Protein AF-A0A183AB64-F1 (afdb_monomer_lite)

Organism: NCBI:txid27848

Foldseek 3Di:
DDDDDDDDFFAFEDEDEDPQLVPDPCSVVCCVPPVVVVRVVRRVFWHAPDADDWAAADEFQEDVNAWDWDQDPVRDTDIAHAPWGDPFGDQVNHTDDQQRHAFHWYDDPNHIDGPGHGHNHHGPHRYYHYDHDDDDPCNDDPDPDDDDDRDDPPPPDQPFDWDWDWDFFDAPLGTDTDIFIFTDFPQLQVVVCVVVVNVPDDGFTFFDDPPDVQGPQATQCLVVVQDLRHSDHFQHHDPAQNVQSVCVSVTGDDHADDGAADWQKDFAPDFQDRSQQHDCADPPDDSVSSSRIFGPDVSSVRHIDGGHDPCLVPDLQDNDPPPDDPPDNPADHCQQLADDDPQKDKWFFDPVWFKFKDFPPDRDTDDGDGMGMFGWDQDPPQFIWTQRAPDIDGADQQWAKDWDFDDHPGITMTGITTGHHRCNPPVPPPD

Sequence (431 aa):
MTAANYTPSGFRVTPIYTSAFNGLKNSEEFKEKIVVPAIGYWSEALKVKNPPIGPLKIARDCEKGRRALAVRADGSREEICVTGCASVTTCYDIPIPSEYLDKCTAVRYNQPLVLQAGGPGASNTDYLLLVDARMHSQCDQGTLAFATVCQLDSKSNSPHTLTEVERTWKSVKGTYQLKRVVLRTPKLLEVAREHFGCEHLDGVEMENQGGSGTAAAHFEKRVVLNEAMAGSVGFETRVSKLTLAYFYDSGHCLNYANAYGSCNIRRFAQPLPPMNQYFAAVPGQPIFVAPLYGGADELADYCPFMTMDSHWFTDPVIAPDFGLSSSHFGALVNRELQAYGPDSVCFAHDPKEPWRSYQCDKGYQYKNVAASCYRYKCVPEQGLIVMVDRKEYQCPVGGGSIPVNTVGSVAYVSGRLICPECAKLCQVRYL

Structure (mmCIF, N/CA/C/O backbone):
data_AF-A0A183AB64-F1
#
_entry.id   AF-A0A183AB64-F1
#
loop_
_atom_site.group_PDB
_atom_site.id
_atom_site.type_symbol
_atom_site.label_atom_id
_atom_site.label_alt_id
_atom_site.label_comp_id
_atom_site.label_asym_id
_atom_site.label_entity_id
_atom_site.label_seq_id
_atom_site.pdbx_PDB_ins_code
_atom_site.Cartn_x
_atom_site.Cartn_y
_atom_site.Cartn_z
_atom_site.occupancy
_atom_site.B_iso_or_equiv
_atom_site.auth_seq_id
_atom_site.auth_comp_id
_atom_site.auth_asym_id
_atom_site.auth_atom_id
_atom_site.pdbx_PDB_model_num
ATOM 1 N N . MET A 1 1 ? -48.257 -2.964 -0.226 1.00 29.20 1 MET A N 1
ATOM 2 C CA . MET A 1 1 ? -47.672 -4.163 0.409 1.00 29.20 1 MET A CA 1
ATOM 3 C C . MET A 1 1 ? -46.369 -4.470 -0.315 1.00 29.20 1 MET A C 1
ATOM 5 O O . MET A 1 1 ? -46.398 -4.421 -1.533 1.00 29.20 1 MET A O 1
ATOM 9 N N . THR A 1 2 ? -45.274 -4.660 0.439 1.00 28.44 2 THR A N 1
ATOM 10 C CA . THR A 1 2 ? -44.190 -5.664 0.251 1.00 28.44 2 THR A CA 1
ATOM 11 C C . THR A 1 2 ? -43.630 -5.982 -1.152 1.00 28.44 2 THR A C 1
ATOM 13 O O . THR A 1 2 ? -44.388 -6.226 -2.075 1.00 28.44 2 THR A O 1
ATOM 16 N N . ALA A 1 3 ? -42.328 -6.209 -1.348 1.00 29.95 3 ALA A N 1
ATOM 17 C CA . ALA A 1 3 ? -41.145 -5.946 -0.525 1.00 29.95 3 ALA A CA 1
ATOM 18 C C . ALA A 1 3 ? -39.885 -6.059 -1.413 1.00 29.95 3 ALA A C 1
ATOM 20 O O . ALA A 1 3 ? -39.824 -6.917 -2.283 1.00 29.95 3 ALA A O 1
ATOM 21 N N . ALA A 1 4 ? -38.916 -5.180 -1.146 1.00 37.91 4 ALA A N 1
ATOM 22 C CA . ALA A 1 4 ? -37.461 -5.359 -1.215 1.00 37.91 4 ALA A CA 1
ATOM 23 C C . ALA A 1 4 ? -36.822 -6.374 -2.194 1.00 37.91 4 ALA A C 1
ATOM 25 O O . ALA A 1 4 ? -36.994 -7.580 -2.072 1.00 37.91 4 ALA A O 1
ATOM 26 N N . ASN A 1 5 ? -35.869 -5.869 -2.985 1.00 27.20 5 ASN A N 1
ATOM 27 C CA . ASN A 1 5 ? -34.632 -6.584 -3.322 1.00 27.20 5 ASN A CA 1
ATOM 28 C C . ASN A 1 5 ? -33.457 -5.590 -3.279 1.00 27.20 5 ASN A C 1
ATOM 30 O O . ASN A 1 5 ? -33.029 -5.048 -4.294 1.00 27.20 5 ASN A O 1
ATOM 34 N N . TYR A 1 6 ? -32.983 -5.302 -2.064 1.00 32.84 6 TYR A N 1
ATOM 35 C CA . TYR A 1 6 ? -31.754 -4.541 -1.831 1.00 32.84 6 TYR A CA 1
ATOM 36 C C . TYR A 1 6 ? -30.563 -5.496 -1.956 1.00 32.84 6 TYR A C 1
ATOM 38 O O . TYR A 1 6 ? -30.341 -6.337 -1.084 1.00 32.84 6 TYR A O 1
ATOM 46 N N . THR A 1 7 ? -29.827 -5.403 -3.061 1.00 37.25 7 THR A N 1
ATOM 47 C CA . THR A 1 7 ? -28.567 -6.127 -3.269 1.00 37.25 7 THR A CA 1
ATOM 48 C C . THR A 1 7 ? -27.402 -5.428 -2.547 1.00 37.25 7 THR A C 1
ATOM 50 O O . THR A 1 7 ? -27.477 -4.228 -2.285 1.00 37.25 7 THR A O 1
ATOM 53 N N . PRO A 1 8 ? -26.340 -6.159 -2.148 1.00 43.22 8 PRO A N 1
ATOM 54 C CA . PRO A 1 8 ? -25.503 -5.735 -1.024 1.00 43.22 8 PRO A CA 1
ATOM 55 C C . PRO A 1 8 ? -24.613 -4.529 -1.339 1.00 43.22 8 PRO A C 1
ATOM 57 O O . PRO A 1 8 ? -23.833 -4.574 -2.293 1.00 43.22 8 PRO A O 1
ATOM 60 N N . SER A 1 9 ? -24.654 -3.507 -0.478 1.00 58.53 9 SER A N 1
ATOM 61 C CA . SER A 1 9 ? -23.651 -2.438 -0.457 1.00 58.53 9 SER A CA 1
ATOM 62 C C . SER A 1 9 ? -22.243 -3.001 -0.239 1.00 58.53 9 SER A C 1
ATOM 64 O O . SER A 1 9 ? -22.065 -3.948 0.530 1.00 58.53 9 SER A O 1
ATOM 66 N N . GLY A 1 10 ? -21.246 -2.392 -0.885 1.00 67.25 10 GLY A N 1
ATOM 67 C CA . GLY A 1 10 ? -19.830 -2.620 -0.581 1.00 67.25 10 GLY A CA 1
ATOM 68 C C . GLY A 1 10 ? -19.442 -2.155 0.828 1.00 67.25 10 GLY A C 1
ATOM 69 O O . GLY A 1 10 ? -20.295 -1.710 1.596 1.00 67.25 10 GLY A O 1
ATOM 70 N N . PHE A 1 11 ? -18.162 -2.260 1.178 1.00 76.56 11 PHE A N 1
ATOM 71 C CA . PHE A 1 11 ? -17.629 -1.837 2.478 1.00 76.56 11 PHE A CA 1
ATOM 72 C C . PHE A 1 11 ? -17.820 -0.327 2.716 1.00 76.56 11 PHE A C 1
ATOM 74 O O . PHE A 1 11 ? -17.334 0.502 1.950 1.00 76.56 11 PHE A O 1
ATOM 81 N N . ARG A 1 12 ? -18.542 0.060 3.774 1.00 87.06 12 ARG A N 1
ATOM 82 C CA . ARG A 1 12 ? -18.958 1.455 4.001 1.00 87.06 12 ARG A CA 1
ATOM 83 C C . ARG A 1 12 ? -17.982 2.169 4.935 1.00 87.06 12 ARG A C 1
ATOM 85 O O . ARG A 1 12 ? -18.078 2.037 6.157 1.00 87.06 12 ARG A O 1
ATOM 92 N N . VAL A 1 13 ? -17.056 2.938 4.369 1.00 88.44 13 VAL A N 1
ATOM 93 C CA . VAL A 1 13 ? -16.125 3.775 5.141 1.00 88.44 13 VAL A CA 1
ATOM 94 C C . VAL A 1 13 ? -16.690 5.184 5.296 1.00 88.44 13 VAL A C 1
ATOM 96 O O . VAL A 1 13 ? -17.047 5.819 4.306 1.00 88.44 13 VAL A O 1
ATOM 99 N N . THR A 1 14 ? -16.707 5.697 6.526 1.00 92.94 14 THR A N 1
ATOM 100 C CA . THR A 1 14 ? -17.055 7.095 6.812 1.00 92.94 14 THR A CA 1
ATOM 101 C C . THR A 1 14 ? -15.817 7.830 7.332 1.00 92.94 14 THR A C 1
ATOM 103 O O . THR A 1 14 ? -15.282 7.444 8.377 1.00 92.94 14 THR A O 1
ATOM 106 N N . PRO A 1 15 ? -15.325 8.870 6.632 1.00 94.19 15 PRO A N 1
ATOM 107 C CA . PRO A 1 15 ? -14.193 9.655 7.095 1.00 94.19 15 PRO A CA 1
ATOM 108 C C . PRO A 1 15 ? -14.624 10.712 8.121 1.00 94.19 15 PRO A C 1
ATOM 110 O O . PRO A 1 15 ? -15.619 11.411 7.933 1.00 94.19 15 PRO A O 1
ATOM 113 N N . ILE A 1 16 ? -13.831 10.870 9.179 1.00 93.50 16 ILE A N 1
ATOM 114 C CA . ILE A 1 16 ? -13.903 11.979 10.135 1.00 93.50 16 ILE A CA 1
ATOM 115 C C . ILE A 1 16 ? -12.664 12.845 9.904 1.00 93.50 16 ILE A C 1
ATOM 117 O O . ILE A 1 16 ? -11.546 12.385 10.119 1.00 93.50 16 ILE A O 1
ATOM 121 N N . TYR A 1 17 ? -12.848 14.098 9.494 1.00 94.12 17 TYR A N 1
ATOM 122 C CA . TYR A 1 17 ? -11.744 15.037 9.267 1.00 94.12 17 TYR A CA 1
ATOM 123 C C . TYR A 1 17 ? -11.502 15.896 10.510 1.00 94.12 17 TYR A C 1
ATOM 125 O O . TYR A 1 17 ? -12.424 16.565 10.982 1.00 94.12 17 TYR A O 1
ATOM 133 N N . THR A 1 18 ? -10.276 15.915 11.037 1.00 93.12 18 THR A N 1
ATOM 134 C CA . THR A 1 18 ? -9.940 16.747 12.205 1.00 93.12 18 THR A CA 1
ATOM 135 C C . THR A 1 18 ? -9.974 18.243 11.882 1.00 93.12 18 THR A C 1
ATOM 137 O O . THR A 1 18 ? -9.945 18.666 10.723 1.00 93.12 18 THR A O 1
ATOM 140 N N . SER A 1 19 ? -9.991 19.087 12.917 1.00 91.94 19 SER A N 1
ATOM 141 C CA . SER A 1 19 ? -9.814 20.537 12.759 1.00 91.94 19 SER A CA 1
ATOM 142 C C . SER A 1 19 ? -8.464 20.903 12.130 1.00 91.94 19 SER A C 1
ATOM 144 O O . SER A 1 19 ? -8.407 21.833 11.331 1.00 91.94 19 SER A O 1
A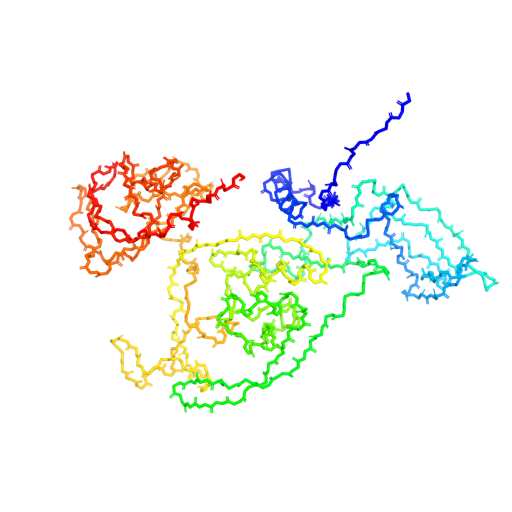TOM 146 N N . ALA A 1 20 ? -7.397 20.156 12.437 1.00 91.00 20 ALA A N 1
ATOM 147 C CA . ALA A 1 20 ? -6.078 20.365 11.843 1.00 91.00 20 ALA A CA 1
ATOM 148 C C . ALA A 1 20 ? -6.054 20.005 10.349 1.00 91.00 20 ALA A C 1
ATOM 150 O O . ALA A 1 20 ? -5.528 20.779 9.553 1.00 91.00 20 ALA A O 1
ATOM 151 N N . PHE A 1 21 ? -6.688 18.895 9.953 1.00 94.12 21 PHE A N 1
ATOM 152 C CA . PHE A 1 21 ? -6.834 18.529 8.544 1.00 94.12 21 PHE A CA 1
ATOM 153 C C . PHE A 1 21 ? -7.682 19.551 7.774 1.00 94.12 21 PHE A C 1
ATOM 155 O O . PHE A 1 21 ? -7.268 20.036 6.723 1.00 94.12 21 PHE A O 1
ATOM 162 N N . ASN A 1 22 ? -8.846 19.937 8.307 1.00 94.69 22 ASN A N 1
ATOM 163 C CA . ASN A 1 22 ? -9.705 20.943 7.670 1.00 94.69 22 ASN A CA 1
ATOM 164 C C . ASN A 1 22 ? -9.028 22.327 7.578 1.00 94.69 22 ASN A C 1
ATOM 166 O O . ASN A 1 22 ? -9.334 23.088 6.664 1.00 94.69 22 ASN A O 1
ATOM 170 N N . GLY A 1 23 ? -8.086 22.633 8.478 1.00 92.94 23 GLY A N 1
ATOM 171 C CA . GLY A 1 23 ? -7.276 23.855 8.460 1.00 92.94 23 GLY A CA 1
ATOM 172 C C . GLY A 1 23 ? -6.198 23.918 7.367 1.00 92.94 23 GLY A C 1
ATOM 173 O O . GLY A 1 23 ? -5.591 24.975 7.188 1.00 92.94 23 GLY A O 1
ATOM 174 N N . LEU A 1 24 ? -5.946 22.833 6.623 1.00 91.12 24 LEU A N 1
ATOM 175 C CA . LEU A 1 24 ? -5.052 22.865 5.462 1.00 91.12 24 LEU A CA 1
ATOM 176 C C . LEU A 1 24 ? -5.658 23.701 4.325 1.00 91.12 24 LEU A C 1
ATOM 178 O O . LEU A 1 24 ? -6.840 23.585 4.011 1.00 91.12 24 LEU A O 1
ATOM 182 N N . LYS A 1 25 ? -4.824 24.494 3.636 1.00 91.75 25 LYS A N 1
ATOM 183 C CA . LYS A 1 25 ? -5.257 25.350 2.510 1.00 91.75 25 LYS A CA 1
ATOM 184 C C . LYS A 1 25 ? -5.876 24.573 1.341 1.00 91.75 25 LYS A C 1
ATOM 186 O O . LYS A 1 25 ? -6.680 25.130 0.605 1.00 91.75 25 LYS A O 1
ATOM 191 N N . ASN A 1 26 ? -5.468 23.320 1.163 1.00 90.25 26 ASN A N 1
ATOM 192 C CA . ASN A 1 26 ? -5.901 22.401 0.112 1.00 90.25 26 ASN A CA 1
ATOM 193 C C . ASN A 1 26 ? -6.710 21.216 0.676 1.00 90.25 26 ASN A C 1
ATOM 195 O O . ASN A 1 26 ? -6.740 20.151 0.063 1.00 90.25 26 ASN A O 1
ATOM 199 N N . SER A 1 27 ? -7.339 21.373 1.849 1.00 91.69 27 SER A N 1
ATOM 200 C CA . SER A 1 27 ? -8.074 20.296 2.527 1.00 91.69 27 SER A CA 1
ATOM 201 C C . SER A 1 27 ? -9.173 19.687 1.649 1.00 91.69 27 SER A C 1
ATOM 203 O O . SER A 1 27 ? -9.218 18.468 1.519 1.00 91.69 27 SER A O 1
ATOM 205 N N . GLU A 1 28 ? -10.002 20.501 0.987 1.00 92.44 28 GLU A N 1
ATOM 206 C CA . GLU A 1 28 ? -11.050 20.009 0.074 1.00 92.44 28 GLU A CA 1
ATOM 207 C C . GLU A 1 28 ? -10.475 19.275 -1.147 1.00 92.44 28 GLU A C 1
ATOM 209 O O . GLU A 1 28 ? -10.915 18.174 -1.464 1.00 92.44 28 GLU A O 1
ATOM 214 N N . GLU A 1 29 ? -9.420 19.805 -1.774 1.00 87.44 29 GLU A N 1
ATOM 215 C CA . GLU A 1 29 ? -8.748 19.126 -2.890 1.00 87.44 29 GLU A CA 1
ATOM 216 C C . GLU A 1 29 ? -8.172 17.766 -2.461 1.00 87.44 29 GLU A C 1
ATOM 218 O O . GLU A 1 29 ? -8.269 16.785 -3.198 1.00 87.44 29 GLU A O 1
ATOM 223 N N . PHE A 1 30 ? -7.614 17.674 -1.250 1.00 88.19 30 PHE A N 1
ATOM 224 C CA . PHE A 1 30 ? -7.104 16.416 -0.704 1.00 88.19 30 PHE A CA 1
ATOM 225 C C . PHE A 1 30 ? -8.240 15.420 -0.402 1.00 88.19 30 PHE A C 1
ATOM 227 O O . PHE A 1 30 ? -8.089 14.220 -0.649 1.00 88.19 30 PHE A O 1
ATOM 234 N N . LYS A 1 31 ? -9.404 15.891 0.073 1.00 90.44 31 LYS A N 1
ATOM 235 C CA . LYS A 1 31 ? -10.603 15.046 0.223 1.00 90.44 31 LYS A CA 1
ATOM 236 C C . LYS A 1 31 ? -11.028 14.472 -1.124 1.00 90.44 31 LYS A C 1
ATOM 238 O O . LYS A 1 31 ? -11.141 13.256 -1.249 1.00 90.44 31 LYS A O 1
ATOM 243 N N . GLU A 1 32 ? -11.214 15.330 -2.124 1.00 84.12 32 GLU A N 1
ATOM 244 C CA . GLU A 1 32 ? -11.733 14.954 -3.444 1.00 84.12 32 GLU A CA 1
ATOM 245 C C . GLU A 1 32 ? -10.766 14.086 -4.256 1.00 84.12 32 GLU A C 1
ATOM 247 O O . GLU A 1 32 ? -11.203 13.143 -4.913 1.00 84.12 32 GLU A O 1
ATOM 252 N N . LYS A 1 33 ? -9.458 14.378 -4.221 1.00 80.62 33 LYS A N 1
ATOM 253 C CA . LYS A 1 33 ? -8.460 13.707 -5.072 1.00 80.62 33 LYS A CA 1
ATOM 254 C C . LYS A 1 33 ? -7.742 12.534 -4.409 1.00 80.62 33 LYS A C 1
ATOM 256 O O . LYS A 1 33 ? -7.206 11.700 -5.133 1.00 80.62 33 LYS A O 1
ATOM 261 N N . ILE A 1 34 ? -7.712 12.457 -3.075 1.00 84.38 34 ILE A N 1
ATOM 262 C CA . ILE A 1 34 ? -6.967 11.417 -2.340 1.00 84.38 34 ILE A CA 1
ATOM 263 C C . ILE A 1 34 ? -7.901 10.561 -1.480 1.00 84.38 34 ILE A C 1
ATOM 265 O O . ILE A 1 34 ? -7.987 9.350 -1.686 1.00 84.38 34 ILE A O 1
ATOM 269 N N . VAL A 1 35 ? -8.632 11.166 -0.537 1.00 87.25 35 VAL A N 1
ATOM 270 C CA . VAL A 1 35 ? -9.393 10.399 0.471 1.00 87.25 35 VAL A CA 1
ATOM 271 C C . VAL A 1 35 ? -10.622 9.722 -0.134 1.00 87.25 35 VAL A C 1
ATOM 273 O O . VAL A 1 35 ? -10.837 8.535 0.099 1.00 87.25 35 VAL A O 1
ATOM 276 N N . VAL A 1 36 ? -11.409 10.439 -0.940 1.00 85.06 36 VAL A N 1
ATOM 277 C CA . VAL A 1 36 ? -12.609 9.891 -1.592 1.00 85.06 36 VAL A CA 1
ATOM 278 C C . VAL A 1 36 ? -12.258 8.771 -2.587 1.00 85.06 36 VAL A C 1
ATOM 280 O O . VAL A 1 36 ? -12.889 7.719 -2.492 1.00 85.06 36 VAL A O 1
ATOM 283 N N . PRO A 1 37 ? -11.241 8.892 -3.468 1.00 80.12 37 PRO A N 1
ATOM 284 C CA . PRO A 1 37 ? -10.821 7.789 -4.335 1.00 80.12 37 PRO A CA 1
ATOM 285 C C . PRO A 1 37 ? -10.273 6.578 -3.571 1.00 80.12 37 PRO A C 1
ATOM 287 O O . PRO A 1 37 ? -10.601 5.447 -3.926 1.00 80.12 37 PRO A O 1
ATOM 290 N N . ALA A 1 38 ? -9.498 6.789 -2.499 1.00 79.38 38 ALA A N 1
ATOM 291 C CA . ALA A 1 38 ? -9.003 5.693 -1.663 1.00 79.38 38 ALA A CA 1
ATOM 292 C C . ALA A 1 38 ? -10.148 4.949 -0.954 1.00 79.38 38 ALA A C 1
ATOM 294 O O . ALA A 1 38 ? -10.176 3.719 -0.951 1.00 79.38 38 ALA A O 1
ATOM 295 N N . ILE A 1 39 ? -11.124 5.683 -0.404 1.00 85.12 39 ILE A N 1
ATOM 296 C CA . ILE A 1 39 ? -12.349 5.098 0.155 1.00 85.12 39 ILE A CA 1
ATOM 297 C C . ILE A 1 39 ? -13.124 4.347 -0.927 1.00 85.12 39 ILE A C 1
ATOM 299 O O . ILE A 1 39 ? -13.464 3.191 -0.710 1.00 85.12 39 ILE A O 1
ATOM 303 N N . GLY A 1 40 ? -13.346 4.956 -2.096 1.00 74.56 40 GLY A N 1
ATOM 304 C CA . GLY A 1 40 ? -14.064 4.336 -3.211 1.00 74.56 40 GLY A CA 1
ATOM 305 C C . GLY A 1 40 ? -13.452 2.998 -3.628 1.00 74.56 40 GLY A C 1
ATOM 306 O O . GLY A 1 40 ? -14.171 2.004 -3.717 1.00 74.56 40 GLY A O 1
ATOM 307 N N . TYR A 1 41 ? -12.123 2.953 -3.774 1.00 72.25 41 TYR A N 1
ATOM 308 C CA . TYR A 1 41 ? -11.386 1.725 -4.074 1.00 72.25 41 TYR A CA 1
ATOM 309 C C . TYR A 1 41 ? -11.651 0.624 -3.038 1.00 72.25 41 TYR A C 1
ATOM 311 O O . TYR A 1 41 ? -12.060 -0.476 -3.403 1.00 72.25 41 TYR A O 1
ATOM 319 N N . TRP A 1 42 ? -11.472 0.905 -1.742 1.00 72.62 42 TRP A N 1
ATOM 320 C CA . TRP A 1 42 ? -11.688 -0.102 -0.694 1.00 72.62 42 TRP A CA 1
ATOM 321 C C . TRP A 1 42 ? -13.166 -0.467 -0.504 1.00 72.62 42 TRP A C 1
ATOM 323 O O . TRP A 1 42 ? -13.473 -1.615 -0.183 1.00 72.62 42 TRP A O 1
ATOM 333 N N . SER A 1 43 ? -14.085 0.470 -0.741 1.00 78.00 43 SER A N 1
ATOM 334 C CA . SER A 1 43 ? -15.532 0.243 -0.716 1.00 78.00 43 SER A CA 1
ATOM 335 C C . SER A 1 43 ? -16.009 -0.693 -1.826 1.00 78.00 43 SER A C 1
ATOM 337 O O . SER A 1 43 ? -16.924 -1.483 -1.599 1.00 78.00 43 SER A O 1
ATOM 339 N N . GLU A 1 44 ? -15.398 -0.622 -3.009 1.00 67.69 44 GLU A N 1
ATOM 340 C CA . GLU A 1 44 ? -15.654 -1.541 -4.122 1.00 67.69 44 GLU A CA 1
ATOM 341 C C . GLU A 1 44 ? -14.929 -2.882 -3.930 1.00 67.69 44 GLU A C 1
ATOM 343 O O . GLU A 1 44 ? -15.521 -3.943 -4.138 1.00 67.69 44 GLU A O 1
ATOM 348 N N . ALA A 1 45 ? -13.667 -2.841 -3.490 1.00 58.59 45 ALA A N 1
ATOM 349 C CA . ALA A 1 45 ? -12.815 -4.017 -3.359 1.00 58.59 45 ALA A CA 1
ATOM 350 C C . ALA A 1 45 ? -13.219 -4.953 -2.212 1.00 58.59 45 ALA A C 1
ATOM 352 O O . ALA A 1 45 ? -12.984 -6.153 -2.342 1.00 58.59 45 ALA A O 1
ATOM 353 N N . LEU A 1 46 ? -13.798 -4.434 -1.116 1.00 63.84 46 LEU A N 1
ATOM 354 C CA . LEU A 1 46 ? -14.089 -5.184 0.114 1.00 63.84 46 LEU A CA 1
ATOM 355 C C . LEU A 1 46 ? -15.589 -5.309 0.422 1.00 63.84 46 LEU A C 1
ATOM 357 O O . LEU A 1 46 ? -16.407 -4.445 0.099 1.00 63.84 46 LEU A O 1
ATOM 361 N N . LYS A 1 47 ? -15.955 -6.384 1.136 1.00 65.75 47 LYS A N 1
ATOM 362 C CA . LYS A 1 47 ? -17.296 -6.588 1.714 1.00 65.75 47 LYS A CA 1
ATOM 363 C C . LYS A 1 47 ? -17.216 -7.132 3.134 1.00 65.75 47 LYS A C 1
ATOM 365 O O . LYS A 1 47 ? -16.450 -8.051 3.418 1.00 65.75 47 LYS A O 1
ATOM 370 N N . VAL A 1 48 ? -18.062 -6.603 4.014 1.00 67.81 48 VAL A N 1
ATOM 371 C CA . VAL A 1 48 ? -18.075 -6.971 5.435 1.00 67.81 48 VAL A CA 1
ATOM 372 C C . VAL A 1 48 ? -18.901 -8.228 5.657 1.00 67.81 48 VAL A C 1
ATOM 374 O O . VAL A 1 48 ? -20.082 -8.278 5.323 1.00 67.81 48 VAL A O 1
ATOM 377 N N . LYS A 1 49 ? -18.283 -9.240 6.271 1.00 62.88 49 LYS A N 1
ATOM 378 C CA . LYS A 1 49 ? -18.930 -10.519 6.595 1.00 62.88 49 LYS A CA 1
ATOM 379 C C . LYS A 1 49 ? -20.060 -10.376 7.621 1.00 62.88 49 LYS A C 1
ATOM 381 O O . LYS A 1 49 ? -21.088 -11.027 7.492 1.00 62.88 49 LYS A O 1
ATOM 386 N N . ASN A 1 50 ? -19.850 -9.531 8.631 1.00 67.62 50 ASN A N 1
ATOM 387 C CA . ASN A 1 50 ? -20.787 -9.256 9.719 1.00 67.62 50 ASN A CA 1
ATOM 388 C C . ASN A 1 50 ? -20.922 -7.729 9.894 1.00 67.62 50 ASN A C 1
ATOM 390 O O . ASN A 1 50 ? -20.214 -7.166 10.729 1.00 67.62 50 ASN A O 1
ATOM 394 N N . PRO A 1 51 ? -21.749 -7.030 9.095 1.00 67.31 51 PRO A N 1
ATOM 395 C CA . PRO A 1 51 ? -21.927 -5.587 9.250 1.00 67.31 51 PRO A CA 1
ATOM 396 C C . PRO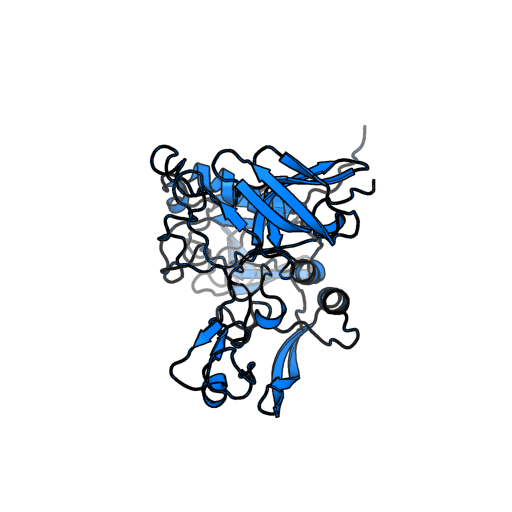 A 1 51 ? -22.514 -5.245 10.635 1.00 67.31 51 PRO A C 1
ATOM 398 O O . PRO A 1 51 ? -23.299 -6.032 11.181 1.00 67.31 51 PRO A O 1
ATOM 401 N N . PRO A 1 52 ? -22.170 -4.082 11.222 1.00 67.75 52 PRO A N 1
ATOM 402 C CA . PRO A 1 52 ? -22.681 -3.671 12.522 1.00 67.75 52 PRO A CA 1
ATOM 403 C C . PRO A 1 52 ? -24.204 -3.482 12.488 1.00 67.75 52 PRO A C 1
ATOM 405 O O . PRO A 1 52 ? -24.784 -2.988 11.518 1.00 67.75 52 PRO A O 1
ATOM 408 N N . ILE A 1 53 ? -24.860 -3.880 13.581 1.00 73.94 53 ILE A N 1
ATOM 409 C CA . ILE A 1 53 ? -26.310 -3.754 13.744 1.00 73.94 53 ILE A CA 1
ATOM 410 C C . ILE A 1 53 ? -26.615 -2.350 14.274 1.00 73.94 53 ILE A C 1
ATOM 412 O O . ILE A 1 53 ? -26.468 -2.081 15.465 1.00 73.94 53 ILE A O 1
ATOM 416 N N . GLY A 1 54 ? -27.061 -1.466 13.381 1.00 85.12 54 GLY A N 1
ATOM 417 C CA . GLY A 1 54 ? -27.325 -0.058 13.689 1.00 85.12 54 GLY A CA 1
ATOM 418 C C . GLY A 1 54 ? -26.105 0.846 13.456 1.00 85.12 54 GLY A C 1
ATOM 419 O O . GLY A 1 54 ? -25.173 0.446 12.759 1.00 85.12 54 GLY A O 1
ATOM 420 N N . PRO A 1 55 ? -26.116 2.088 13.976 1.00 90.62 55 PRO A N 1
ATOM 421 C CA . PRO A 1 55 ? -24.995 3.011 13.831 1.00 90.62 55 PRO A CA 1
ATOM 422 C C . PRO A 1 55 ? -23.727 2.491 14.519 1.00 90.62 55 PRO A C 1
ATOM 424 O O . PRO A 1 55 ? -23.780 2.058 15.672 1.00 90.62 55 PRO A O 1
ATOM 427 N N . LEU A 1 56 ? -22.587 2.584 13.835 1.00 89.50 56 LEU A N 1
ATOM 428 C CA . LEU A 1 56 ? -21.284 2.217 14.383 1.00 89.50 56 LEU A CA 1
ATOM 429 C C . LEU A 1 56 ? -20.876 3.205 15.484 1.00 89.50 56 LEU A C 1
ATOM 431 O O . LEU A 1 56 ? -20.976 4.422 15.305 1.00 89.50 56 LEU A O 1
ATOM 435 N N . LYS A 1 57 ? -20.404 2.680 16.619 1.00 90.06 57 LYS A N 1
ATOM 436 C CA . LYS A 1 57 ? -19.933 3.468 17.764 1.00 90.06 57 LYS A CA 1
ATOM 437 C C . LYS A 1 57 ? -18.585 2.967 18.257 1.00 90.06 57 LYS A C 1
ATOM 439 O O . LYS A 1 57 ? -18.308 1.771 18.216 1.00 90.06 57 LYS A O 1
ATOM 444 N N . ILE A 1 58 ? -17.777 3.898 18.743 1.00 89.12 58 ILE A N 1
ATOM 445 C CA . ILE A 1 58 ? -16.435 3.668 19.273 1.00 89.12 58 ILE A CA 1
ATOM 446 C C . ILE A 1 58 ? -16.516 3.540 20.796 1.00 89.12 58 ILE A C 1
ATOM 448 O O . ILE A 1 58 ? -17.193 4.329 21.459 1.00 89.12 58 ILE A O 1
ATOM 452 N N . ALA A 1 59 ? -15.848 2.539 21.365 1.00 89.44 59 ALA A N 1
ATOM 453 C CA . ALA A 1 59 ? -15.800 2.357 22.810 1.00 89.44 59 ALA A CA 1
ATOM 454 C C . ALA A 1 59 ? -14.988 3.489 23.448 1.00 89.44 59 ALA A C 1
ATOM 456 O O . ALA A 1 59 ? -13.983 3.941 22.904 1.00 89.44 59 ALA A O 1
ATOM 457 N N . ARG A 1 60 ? -15.426 3.958 24.617 1.00 91.31 60 ARG A N 1
ATOM 458 C CA . ARG A 1 60 ? -14.712 5.013 25.340 1.00 91.31 60 ARG A CA 1
ATOM 459 C C . ARG A 1 60 ? -13.469 4.465 26.022 1.00 91.31 60 ARG A C 1
ATOM 461 O O . ARG A 1 60 ? -13.494 3.369 26.582 1.00 91.31 60 ARG A O 1
ATOM 468 N N . ASP A 1 61 ? -12.428 5.285 26.068 1.00 90.88 61 ASP A N 1
ATOM 469 C CA . ASP A 1 61 ? -11.273 5.020 26.917 1.00 90.88 61 ASP A CA 1
ATOM 470 C C . ASP A 1 61 ? -11.683 4.965 28.386 1.00 90.88 61 ASP A C 1
ATOM 472 O O . ASP A 1 61 ? -12.547 5.716 28.840 1.00 90.88 61 ASP A O 1
ATOM 476 N N . CYS A 1 62 ? -11.034 4.091 29.150 1.00 91.25 62 CYS A N 1
ATOM 477 C CA . CYS A 1 62 ? -11.260 3.965 30.585 1.00 91.25 62 CYS A CA 1
ATOM 478 C C . CYS A 1 62 ? -10.252 4.791 31.383 1.00 91.25 62 CYS A C 1
ATOM 480 O O . CYS A 1 62 ? -9.080 4.894 31.019 1.00 91.25 62 CYS A O 1
ATOM 482 N N . GLU A 1 63 ? -10.677 5.313 32.533 1.00 92.88 63 GLU A N 1
ATOM 483 C CA . GLU A 1 63 ? -9.783 5.967 33.488 1.00 92.88 63 GLU A CA 1
ATOM 484 C C . GLU A 1 63 ? -8.601 5.049 33.839 1.00 92.88 63 GLU A C 1
ATOM 486 O O . GLU A 1 63 ? -8.775 3.934 34.348 1.00 92.88 63 GLU A O 1
ATOM 491 N N . LYS A 1 64 ? -7.380 5.530 33.565 1.00 86.94 64 LYS A N 1
ATOM 492 C CA . LYS A 1 64 ? -6.123 4.780 33.750 1.00 86.94 64 LYS A CA 1
ATOM 493 C C . LYS A 1 64 ? -6.088 3.442 32.981 1.00 86.94 64 LYS A C 1
ATOM 495 O O . LYS A 1 64 ? -5.446 2.500 33.434 1.00 86.94 64 LYS A O 1
ATOM 500 N N . GLY A 1 65 ? -6.826 3.331 31.872 1.00 85.06 65 GLY A N 1
ATOM 501 C CA . GLY A 1 65 ? -6.902 2.132 31.027 1.00 85.06 65 GLY A CA 1
ATOM 502 C C . GLY A 1 65 ? -7.588 0.918 31.669 1.00 85.06 65 GLY A C 1
ATOM 503 O O . GLY A 1 65 ? -7.553 -0.171 31.103 1.00 85.06 65 GLY A O 1
ATOM 504 N N . ARG A 1 66 ? -8.205 1.055 32.852 1.00 86.88 66 ARG A N 1
ATOM 505 C CA . ARG A 1 66 ? -8.691 -0.103 33.621 1.00 86.88 66 ARG A CA 1
ATOM 506 C C . ARG A 1 66 ? -10.036 -0.621 33.109 1.00 86.88 66 ARG A C 1
ATOM 508 O O . ARG A 1 66 ? -11.071 -0.002 33.367 1.00 86.88 66 ARG A O 1
ATOM 515 N N . ARG A 1 67 ? -10.012 -1.786 32.458 1.00 88.06 67 ARG A N 1
ATOM 516 C CA . ARG A 1 67 ? -11.189 -2.521 31.963 1.00 88.06 67 ARG A CA 1
ATOM 517 C C . ARG A 1 67 ? -11.561 -3.706 32.863 1.00 88.06 67 ARG A C 1
ATOM 519 O O . ARG A 1 67 ? -10.726 -4.221 33.602 1.00 88.06 67 ARG A O 1
ATOM 526 N N . ALA A 1 68 ? -12.818 -4.126 32.792 1.00 85.69 68 ALA A N 1
ATOM 527 C CA . ALA A 1 68 ? -13.371 -5.331 33.399 1.00 85.69 68 ALA A CA 1
ATOM 528 C C . ALA A 1 68 ? -14.324 -6.012 32.408 1.00 85.69 68 ALA A C 1
ATOM 530 O O . ALA A 1 68 ? -15.021 -5.338 31.652 1.00 85.69 68 ALA A O 1
ATOM 531 N N . LEU A 1 69 ? -14.383 -7.344 32.436 1.00 85.44 69 LEU A N 1
ATOM 532 C CA . LEU A 1 69 ? -15.345 -8.114 31.647 1.00 85.44 69 LEU A CA 1
ATOM 533 C C . LEU A 1 69 ? -16.667 -8.226 32.411 1.00 85.44 69 LEU A C 1
ATOM 535 O O . LEU A 1 69 ? -16.741 -8.896 33.441 1.00 85.44 69 LEU A O 1
ATOM 539 N N . ALA A 1 70 ? -17.711 -7.589 31.892 1.00 80.56 70 ALA A N 1
ATOM 540 C CA . ALA A 1 70 ? -19.082 -7.784 32.335 1.00 80.56 70 ALA A CA 1
ATOM 541 C C . ALA A 1 70 ? -19.745 -8.918 31.545 1.00 80.56 70 ALA A C 1
ATOM 543 O O . ALA A 1 70 ? -19.534 -9.058 30.340 1.00 80.56 70 ALA A O 1
ATOM 544 N N . VAL A 1 71 ? -20.589 -9.698 32.219 1.00 78.75 71 VAL A N 1
ATOM 545 C CA . VAL A 1 71 ? -21.510 -10.636 31.567 1.00 78.75 71 VAL A CA 1
ATOM 546 C C . VAL A 1 71 ? -22.881 -9.969 31.521 1.00 78.75 71 VAL A C 1
ATOM 548 O O . VAL A 1 71 ? -23.421 -9.584 32.559 1.00 78.75 71 VAL A O 1
ATOM 551 N N . ARG A 1 72 ? -23.426 -9.784 30.318 1.00 69.56 72 ARG A N 1
ATOM 552 C CA . ARG A 1 72 ? -24.783 -9.272 30.104 1.00 69.56 72 ARG A CA 1
ATOM 553 C C . ARG A 1 72 ? -25.822 -10.346 30.439 1.00 69.56 72 ARG A C 1
ATOM 555 O O . ARG A 1 72 ? -25.517 -11.535 30.499 1.00 69.56 72 ARG A O 1
ATOM 562 N N . ALA A 1 73 ? -27.076 -9.929 30.613 1.00 69.62 73 ALA A N 1
ATOM 563 C CA . ALA A 1 73 ? -28.192 -10.830 30.924 1.00 69.62 73 ALA A CA 1
ATOM 564 C C . ALA A 1 73 ? -28.470 -11.894 29.835 1.00 69.62 73 ALA A C 1
ATOM 566 O O . ALA A 1 73 ? -29.077 -12.917 30.129 1.00 69.62 73 ALA A O 1
ATOM 567 N N . ASP A 1 74 ? -28.007 -11.672 28.601 1.00 71.38 74 ASP A N 1
ATOM 568 C CA . ASP A 1 74 ? -28.063 -12.621 27.478 1.00 71.38 74 ASP A CA 1
ATOM 569 C C . ASP A 1 74 ? -26.865 -13.600 27.432 1.00 71.38 74 ASP A C 1
ATOM 571 O O . ASP A 1 74 ? -26.739 -14.389 26.498 1.00 71.38 74 ASP A O 1
ATOM 575 N N . GLY A 1 75 ? -25.964 -13.546 28.421 1.00 69.44 75 GLY A N 1
ATOM 576 C CA . GLY A 1 75 ? -24.745 -14.355 28.490 1.00 69.44 75 GLY A CA 1
ATOM 577 C C . GLY A 1 75 ? -23.576 -13.832 27.645 1.00 69.44 75 GLY A C 1
ATOM 578 O O . GLY A 1 75 ? -22.477 -14.388 27.728 1.00 69.44 75 GLY A O 1
ATOM 579 N N . SER A 1 76 ? -23.759 -12.764 26.862 1.00 69.06 76 SER A N 1
ATOM 580 C CA . SER A 1 76 ? -22.664 -12.143 26.112 1.00 69.06 76 SER A CA 1
ATOM 581 C C . SER A 1 76 ? -21.686 -11.408 27.038 1.00 69.06 76 SER A C 1
ATOM 583 O O . SER A 1 76 ? -22.043 -10.960 28.130 1.00 69.06 76 SER A O 1
ATOM 585 N N . ARG A 1 77 ? -20.420 -11.311 26.618 1.00 74.25 77 ARG A N 1
ATOM 586 C CA . ARG A 1 77 ? -19.361 -10.616 27.365 1.00 74.25 77 ARG A CA 1
ATOM 587 C C . ARG A 1 77 ? -19.117 -9.236 26.759 1.00 74.25 77 ARG A C 1
ATOM 589 O O . ARG A 1 77 ? -18.979 -9.119 25.546 1.00 74.25 77 ARG A O 1
ATOM 596 N N . GLU A 1 78 ? -19.041 -8.215 27.603 1.00 77.62 78 GLU A N 1
ATOM 597 C CA . GLU A 1 78 ? -18.789 -6.815 27.239 1.00 77.62 78 GLU A CA 1
ATOM 598 C C . GLU A 1 78 ? -17.612 -6.293 28.073 1.00 77.62 78 GLU A C 1
ATOM 600 O O . GLU A 1 78 ? -17.602 -6.450 29.295 1.00 77.62 78 GLU A O 1
ATOM 605 N N . GLU A 1 79 ? -16.614 -5.672 27.440 1.00 82.62 79 GLU A N 1
ATOM 606 C CA . GLU A 1 79 ? -15.605 -4.910 28.181 1.00 82.62 79 GLU A CA 1
ATOM 607 C C . GLU A 1 79 ? -16.198 -3.572 28.633 1.00 82.62 79 GLU A C 1
ATOM 609 O O . GLU A 1 79 ? -16.703 -2.793 27.826 1.00 82.62 79 GLU A O 1
ATOM 614 N N . ILE A 1 80 ? -16.121 -3.300 29.934 1.00 89.06 80 ILE A N 1
ATOM 615 C CA . ILE A 1 80 ? -16.566 -2.054 30.566 1.00 89.06 80 ILE A CA 1
ATOM 616 C C . ILE A 1 80 ? -15.443 -1.468 31.424 1.00 89.06 80 ILE A C 1
ATOM 618 O O . ILE A 1 80 ? -14.469 -2.150 31.745 1.00 89.06 80 ILE A O 1
ATOM 622 N N . CYS A 1 81 ? -15.563 -0.214 31.849 1.00 91.88 81 CYS A N 1
ATOM 623 C CA . CYS A 1 81 ? -14.538 0.408 32.684 1.00 91.88 81 CYS A CA 1
ATOM 624 C C . CYS A 1 81 ? -14.642 -0.001 34.164 1.00 91.88 81 CYS A C 1
ATOM 626 O O . CYS A 1 81 ? -15.727 -0.181 34.714 1.00 91.88 81 CYS A O 1
ATOM 628 N N . VAL A 1 82 ? -13.512 -0.092 34.868 1.00 91.44 82 VAL A N 1
ATOM 629 C CA . VAL A 1 82 ? -13.511 -0.389 36.316 1.00 91.44 82 VAL A CA 1
ATOM 630 C C . VAL A 1 82 ? -14.026 0.800 37.131 1.00 91.44 82 VAL A C 1
ATOM 632 O O . VAL A 1 82 ? -14.743 0.616 38.108 1.00 91.44 82 VAL A O 1
ATOM 635 N N . THR A 1 83 ? -13.640 2.026 36.765 1.00 90.81 83 THR A N 1
ATOM 636 C CA . THR A 1 83 ? -13.883 3.233 37.586 1.00 90.81 83 THR A CA 1
ATOM 637 C C . THR A 1 83 ? -14.718 4.270 36.859 1.00 90.81 83 THR A C 1
ATOM 639 O O . THR A 1 83 ? -15.693 4.763 37.415 1.00 90.81 83 THR A O 1
ATOM 642 N N . GLY A 1 84 ? -14.426 4.521 35.595 1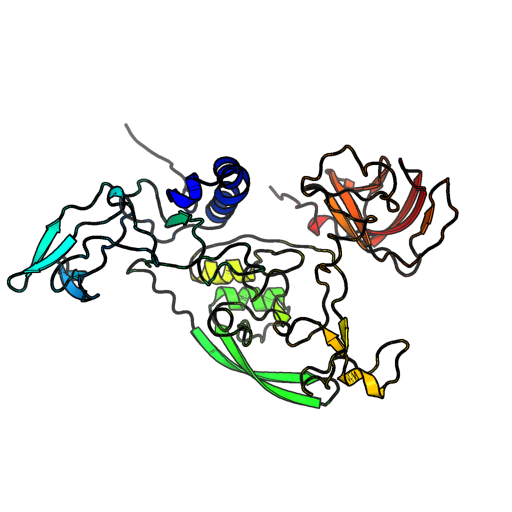.00 93.12 84 GLY A N 1
ATOM 643 C CA . GLY A 1 84 ? -15.130 5.485 34.769 1.00 93.12 84 GLY A CA 1
ATOM 644 C C . GLY A 1 84 ? -14.481 5.525 33.397 1.00 93.12 84 GLY A C 1
ATOM 645 O O . GLY A 1 84 ? -13.454 4.873 33.177 1.00 93.12 84 GLY A O 1
ATOM 646 N N . CYS A 1 85 ? -15.081 6.277 32.487 1.00 94.75 85 CYS A N 1
ATOM 647 C CA . CYS A 1 85 ? -14.468 6.567 31.201 1.00 94.75 85 CYS A CA 1
ATOM 648 C C . CYS A 1 85 ? -13.628 7.838 31.310 1.00 94.75 85 CYS A C 1
ATOM 650 O O . CYS A 1 85 ? -13.967 8.741 32.074 1.00 94.75 85 CYS A O 1
ATOM 652 N N . ALA A 1 86 ? -12.550 7.916 30.539 1.00 93.69 86 ALA A N 1
ATOM 653 C CA . ALA A 1 86 ? -11.770 9.132 30.401 1.00 93.69 86 ALA A CA 1
ATOM 654 C C . ALA A 1 86 ? -12.648 10.277 29.861 1.00 93.69 86 ALA A C 1
ATOM 656 O O . ALA A 1 86 ? -13.579 10.060 29.079 1.00 93.69 86 ALA A O 1
ATOM 657 N N . SER A 1 87 ? -12.337 11.508 30.272 1.00 90.81 87 SER A N 1
ATOM 658 C CA . SER A 1 87 ? -13.042 12.721 29.831 1.00 90.81 87 SER A CA 1
ATOM 659 C C . SER A 1 87 ? -12.913 12.973 28.325 1.00 90.81 87 SER A C 1
ATOM 661 O O . SER A 1 87 ? -13.807 13.564 27.722 1.00 90.81 87 SER A O 1
ATOM 663 N N . VAL A 1 88 ? -11.826 12.492 27.722 1.00 92.94 88 VAL A N 1
ATOM 664 C CA . VAL A 1 88 ? -11.577 12.459 26.280 1.00 92.94 88 VAL A CA 1
ATOM 665 C C . VAL A 1 88 ? -11.185 11.030 25.916 1.00 92.94 88 VAL A C 1
ATOM 667 O O . VAL A 1 88 ? -10.393 10.414 26.623 1.00 92.94 88 VAL A O 1
ATOM 670 N N . THR A 1 89 ? -11.755 10.503 24.833 1.00 92.44 89 THR A N 1
ATOM 671 C CA . THR A 1 89 ? -11.315 9.252 24.196 1.00 92.44 89 THR A CA 1
ATOM 672 C C . THR A 1 89 ? -10.467 9.616 22.984 1.00 92.44 89 THR A C 1
ATOM 674 O O . THR A 1 89 ? -10.884 10.483 22.206 1.00 92.44 89 THR A O 1
ATOM 677 N N . THR A 1 90 ? -9.293 9.006 22.828 1.00 90.56 90 THR A N 1
ATOM 678 C CA . THR A 1 90 ? -8.349 9.350 21.756 1.00 90.56 90 THR A CA 1
ATOM 679 C C . THR A 1 90 ? -8.013 8.163 20.863 1.00 90.56 90 THR A C 1
ATOM 681 O O . THR A 1 90 ? -7.782 7.045 21.310 1.00 90.56 90 THR A O 1
ATOM 684 N N . CYS A 1 91 ? -7.938 8.426 19.563 1.00 86.12 91 CYS A N 1
ATOM 685 C CA . CYS A 1 91 ? -7.309 7.538 18.599 1.00 86.12 91 CYS A CA 1
ATOM 686 C C . CYS A 1 91 ? -5.871 8.023 18.422 1.00 86.12 91 CYS A C 1
ATOM 688 O O . CYS A 1 91 ? -5.659 9.130 17.931 1.00 86.12 91 CYS A O 1
ATOM 690 N N . TYR A 1 92 ? -4.896 7.243 18.902 1.00 84.06 92 TYR A N 1
ATOM 691 C CA . TYR A 1 92 ? -3.544 7.741 19.179 1.00 84.06 92 TYR A CA 1
ATOM 692 C C . TYR A 1 92 ? -3.628 8.946 20.142 1.00 84.06 92 TYR A C 1
ATOM 694 O O . TYR A 1 92 ? -4.073 8.772 21.277 1.00 84.06 92 TYR A O 1
ATOM 702 N N . ASP A 1 93 ? -3.304 10.161 19.700 1.00 84.56 93 ASP A N 1
ATOM 703 C CA . ASP A 1 93 ? -3.489 11.420 20.440 1.00 84.56 93 ASP A CA 1
ATOM 704 C C . ASP A 1 93 ? -4.537 12.363 19.795 1.00 84.56 93 ASP A C 1
ATOM 706 O O . ASP A 1 93 ? -4.596 13.555 20.113 1.00 84.56 93 ASP A O 1
ATOM 710 N N . ILE A 1 94 ? -5.360 11.845 18.873 1.00 88.25 94 ILE A N 1
ATOM 711 C CA . ILE A 1 94 ? -6.453 12.568 18.211 1.00 88.25 94 ILE A CA 1
ATOM 712 C C . ILE A 1 94 ? -7.745 12.385 19.030 1.00 88.25 94 ILE A C 1
ATOM 714 O O . ILE A 1 94 ? -8.206 11.249 19.169 1.00 88.25 94 ILE A O 1
ATOM 718 N N . PRO A 1 95 ? -8.388 13.450 19.545 1.00 91.38 95 PRO A N 1
ATOM 719 C CA . PRO A 1 95 ? -9.695 13.342 20.195 1.00 91.38 95 PRO A CA 1
ATOM 720 C C . PRO A 1 95 ? -10.777 12.838 19.233 1.00 91.38 95 PRO A C 1
ATOM 722 O O . PRO A 1 95 ? -10.982 13.414 18.164 1.00 91.38 95 PRO A O 1
ATOM 725 N N . ILE A 1 96 ? -11.509 11.796 19.630 1.00 92.06 96 ILE A N 1
ATOM 726 C CA . ILE A 1 96 ? -12.644 11.274 18.859 1.00 92.06 96 ILE A CA 1
ATOM 727 C C . ILE A 1 96 ? -13.903 12.089 19.213 1.00 92.06 96 ILE A C 1
ATOM 729 O O . ILE A 1 96 ? -14.219 12.208 20.403 1.00 92.06 96 ILE A O 1
ATOM 733 N N . PRO A 1 97 ? -14.650 12.642 18.232 1.00 93.69 97 PRO A N 1
ATOM 734 C CA . PRO A 1 97 ? -15.862 13.409 18.512 1.00 93.69 97 PRO A CA 1
ATOM 735 C C . PRO A 1 97 ? -16.912 12.587 19.270 1.00 93.69 97 PRO A C 1
ATOM 737 O O . PRO A 1 97 ? -17.164 11.419 18.965 1.00 93.69 97 PRO A O 1
ATOM 740 N N . SER A 1 98 ? -17.549 13.211 20.263 1.00 93.38 98 SER A N 1
ATOM 741 C CA . SER A 1 98 ? -18.454 12.534 21.203 1.00 93.38 98 SER A CA 1
ATOM 742 C C . SER A 1 98 ? -19.712 11.952 20.553 1.00 93.38 98 SER A C 1
ATOM 744 O O . SER A 1 98 ? -20.319 11.042 21.117 1.00 93.38 98 SER A O 1
ATOM 746 N N . GLU A 1 99 ? -20.073 12.419 19.357 1.00 94.94 99 GLU A N 1
ATOM 747 C CA . GLU A 1 99 ? -21.164 11.882 18.542 1.00 94.94 99 GLU A CA 1
ATOM 748 C C . GLU A 1 99 ? -20.939 10.430 18.080 1.00 94.94 99 GLU A C 1
ATOM 750 O O . GLU A 1 99 ? -21.912 9.690 17.919 1.00 94.94 99 GLU A O 1
ATOM 755 N N . TYR A 1 100 ? -19.679 10.001 17.939 1.00 94.12 100 TYR A N 1
ATOM 756 C CA . TYR A 1 100 ? -19.301 8.634 17.558 1.00 94.12 100 TYR A CA 1
ATOM 757 C C . TYR A 1 100 ? -19.027 7.721 18.759 1.00 94.12 100 TYR A C 1
ATOM 759 O O . TYR A 1 100 ? -18.904 6.509 18.586 1.00 94.12 100 TYR A O 1
ATOM 767 N N . LEU A 1 101 ? -18.926 8.271 19.973 1.00 93.94 101 LEU A N 1
ATOM 768 C CA . LEU A 1 101 ? -18.615 7.499 21.176 1.00 93.94 101 LEU A CA 1
ATOM 769 C C . LEU A 1 101 ? -19.846 6.753 21.700 1.00 93.94 101 LEU A C 1
ATOM 771 O O . LEU A 1 101 ? -20.934 7.321 21.821 1.00 93.94 101 LEU A O 1
ATOM 775 N N . ASP A 1 102 ? -19.666 5.493 22.086 1.00 92.12 102 ASP A N 1
ATOM 776 C CA . ASP A 1 102 ? -20.701 4.714 22.759 1.00 92.12 102 ASP A CA 1
ATOM 777 C C . ASP A 1 102 ? -20.939 5.207 24.203 1.00 92.12 102 ASP A C 1
ATOM 779 O O . ASP A 1 102 ? -20.276 6.117 24.720 1.00 92.12 102 ASP A O 1
ATOM 783 N N . LYS A 1 103 ? -21.940 4.628 24.864 1.00 93.06 103 LYS A N 1
ATOM 784 C CA . LYS A 1 103 ? -22.253 4.832 26.281 1.00 93.06 103 LYS A CA 1
ATOM 785 C C . LYS A 1 103 ? -21.013 4.604 27.160 1.00 93.06 103 LYS A C 1
ATOM 787 O O . LYS A 1 103 ? -20.273 3.637 26.987 1.00 93.06 103 LYS A O 1
ATOM 792 N N . CYS A 1 104 ? -20.816 5.449 28.169 1.00 94.25 104 CYS A N 1
ATOM 793 C CA . CYS A 1 104 ? -19.865 5.123 29.224 1.00 94.25 104 CYS A CA 1
ATOM 794 C C . CYS A 1 104 ? -20.501 4.106 30.171 1.00 94.25 104 CYS A C 1
ATOM 796 O O . CYS A 1 104 ? -21.475 4.440 30.843 1.00 94.25 104 CYS A O 1
ATOM 798 N N . THR A 1 105 ? -19.948 2.896 30.255 1.00 92.81 105 THR A N 1
ATOM 799 C CA . THR A 1 105 ? -20.374 1.877 31.228 1.00 92.81 105 THR A CA 1
ATOM 800 C C . THR A 1 105 ? -19.217 1.561 32.164 1.00 92.81 105 THR A C 1
ATOM 802 O O . THR A 1 105 ? -18.100 1.322 31.705 1.00 92.81 105 THR A O 1
ATOM 805 N N . ALA A 1 106 ? -19.471 1.550 33.472 1.00 92.25 106 ALA A N 1
ATOM 806 C CA . ALA A 1 106 ? -18.466 1.194 34.465 1.00 92.25 106 ALA A CA 1
ATOM 807 C C . ALA A 1 106 ? -19.039 0.366 35.618 1.00 92.25 106 ALA A C 1
ATOM 809 O O . ALA A 1 106 ? -20.243 0.386 35.875 1.00 92.25 106 ALA A O 1
ATOM 810 N N . VAL A 1 107 ? -18.171 -0.336 36.347 1.00 89.75 107 VAL A N 1
ATOM 811 C CA . VAL A 1 107 ? -18.578 -1.094 37.537 1.00 89.75 107 VAL A CA 1
ATOM 812 C C . VAL A 1 107 ? -18.992 -0.135 38.662 1.00 89.75 107 VAL A C 1
ATOM 814 O O . VAL A 1 107 ? -18.239 0.755 39.071 1.00 89.75 107 VAL A O 1
ATOM 817 N N . ARG A 1 108 ? -20.201 -0.322 39.196 1.00 89.31 108 ARG A N 1
ATOM 818 C CA . ARG A 1 108 ? -20.725 0.331 40.405 1.00 89.31 108 ARG A CA 1
ATOM 819 C C . ARG A 1 108 ? -21.465 -0.703 41.237 1.00 89.31 108 ARG A C 1
ATOM 821 O O . ARG A 1 108 ? -22.258 -1.460 40.697 1.00 89.31 108 ARG A O 1
ATOM 828 N N . TYR A 1 109 ? -21.177 -0.763 42.538 1.00 87.00 109 TYR A N 1
ATOM 829 C CA . TYR A 1 109 ? -21.790 -1.735 43.459 1.00 87.00 109 TYR A CA 1
ATOM 830 C C . TYR A 1 109 ? -21.742 -3.189 42.936 1.00 87.00 109 TYR A C 1
ATOM 832 O O . TYR A 1 109 ? -22.695 -3.949 43.067 1.00 87.00 109 TYR A O 1
ATOM 840 N N . ASN A 1 110 ? -20.612 -3.560 42.320 1.00 83.06 110 ASN A N 1
ATOM 841 C CA . ASN A 1 110 ? -20.374 -4.858 41.677 1.00 83.06 110 ASN A CA 1
ATOM 842 C C . ASN A 1 110 ? -21.289 -5.193 40.472 1.00 83.06 110 ASN A C 1
ATOM 844 O O . ASN A 1 110 ? -21.420 -6.359 40.107 1.00 83.06 110 ASN A O 1
ATOM 848 N N . GLN A 1 111 ? -21.900 -4.188 39.833 1.00 85.62 111 GLN A N 1
ATOM 849 C CA . GLN A 1 111 ? -22.728 -4.334 38.628 1.00 85.62 111 GLN A CA 1
ATOM 850 C C . GLN A 1 111 ? -22.331 -3.326 37.527 1.00 85.62 111 GLN A C 1
ATOM 852 O O . GLN A 1 111 ? -21.771 -2.271 37.836 1.00 85.62 111 GLN A O 1
ATOM 857 N N . PRO A 1 112 ? -22.606 -3.608 36.238 1.00 88.19 112 PRO A N 1
ATOM 858 C CA . PRO A 1 112 ? -22.453 -2.632 35.158 1.00 88.19 112 PRO A CA 1
ATOM 859 C C . PRO A 1 112 ? -23.469 -1.488 35.290 1.00 88.19 112 PRO A C 1
ATOM 861 O O . PRO A 1 112 ? -24.675 -1.726 35.246 1.00 88.19 112 PRO A O 1
ATOM 864 N N . LEU A 1 113 ? -22.998 -0.244 35.390 1.00 91.19 113 LEU A N 1
ATOM 865 C CA . LEU A 1 113 ? -23.839 0.954 35.366 1.00 91.19 113 LEU A CA 1
ATOM 866 C C . LEU A 1 113 ? -23.436 1.873 34.211 1.00 91.19 113 LEU A C 1
ATOM 868 O O . LEU A 1 113 ? -22.256 2.180 34.027 1.00 91.19 113 LEU A O 1
ATOM 872 N N . VAL A 1 114 ? -24.427 2.351 33.456 1.00 93.31 114 VAL A N 1
ATOM 873 C CA . VAL A 1 114 ? -24.225 3.387 32.437 1.00 93.31 114 VAL A CA 1
ATOM 874 C C . VAL A 1 114 ? -24.088 4.743 33.131 1.00 93.31 114 VAL A C 1
ATOM 876 O O . VAL A 1 114 ? -25.036 5.229 33.739 1.00 93.31 114 VAL A O 1
ATOM 879 N N . LEU A 1 115 ? -22.901 5.345 33.048 1.00 93.44 115 LEU A N 1
ATOM 880 C CA . LEU A 1 115 ? -22.580 6.651 33.632 1.00 93.44 115 LEU A CA 1
ATOM 881 C C . LEU A 1 115 ? -22.885 7.818 32.681 1.00 93.44 115 LEU A C 1
ATOM 883 O O . LEU A 1 115 ? -23.157 8.926 33.131 1.00 93.44 115 LEU A O 1
ATOM 887 N N . GLN A 1 116 ? -22.816 7.581 31.368 1.00 93.94 116 GLN A N 1
ATOM 888 C CA . GLN A 1 116 ? -23.060 8.589 30.333 1.00 93.94 116 GLN A CA 1
ATOM 889 C C . GLN A 1 116 ? -23.687 7.922 29.107 1.00 93.94 116 GLN A C 1
ATOM 891 O O . GLN A 1 116 ? -23.245 6.849 28.695 1.00 93.94 116 GLN A O 1
ATOM 896 N N . ALA A 1 117 ? -24.682 8.566 28.496 1.00 94.56 117 ALA A N 1
ATOM 897 C CA . ALA A 1 117 ? -25.227 8.130 27.213 1.00 94.56 117 ALA A CA 1
ATOM 898 C C . ALA A 1 117 ? -24.177 8.227 26.086 1.00 94.56 117 ALA A C 1
ATOM 900 O O . ALA A 1 117 ? -23.284 9.077 26.115 1.00 94.56 117 ALA A O 1
ATOM 901 N N . GLY A 1 118 ? -24.287 7.343 25.093 1.00 93.44 118 GLY A N 1
ATOM 902 C CA . GLY A 1 118 ? -23.500 7.432 23.862 1.00 93.44 118 GLY A CA 1
ATOM 903 C C . GLY A 1 118 ? -24.080 8.463 22.895 1.00 93.44 118 GLY A C 1
ATOM 904 O O . GLY A 1 118 ? -25.261 8.802 22.983 1.00 93.44 118 GLY A O 1
ATOM 905 N N . GLY A 1 119 ? -23.264 8.921 21.948 1.00 94.94 119 GLY A N 1
ATOM 906 C CA . GLY A 1 119 ? -23.719 9.717 20.810 1.00 94.94 119 GLY A CA 1
ATOM 907 C C . GLY A 1 119 ? -24.598 8.911 19.838 1.00 94.94 119 GLY A C 1
ATOM 908 O O . GLY A 1 119 ? -24.832 7.713 20.056 1.00 94.94 119 GLY A O 1
ATOM 909 N N . PRO A 1 120 ? -25.110 9.532 18.759 1.00 95.12 120 PRO A N 1
ATOM 910 C CA . PRO A 1 120 ? -25.892 8.837 17.733 1.00 95.12 120 PRO A CA 1
ATOM 911 C C . PRO A 1 120 ? -25.131 7.677 17.071 1.00 95.12 120 PRO A C 1
ATOM 913 O O . PRO A 1 120 ? -25.745 6.648 16.785 1.00 95.12 120 PRO A O 1
ATOM 916 N N . GLY A 1 121 ? -23.809 7.789 16.906 1.00 92.25 121 GLY A N 1
ATOM 917 C CA . GLY A 1 121 ? -22.997 6.871 16.109 1.00 92.25 121 GLY A CA 1
ATOM 918 C C . GLY A 1 121 ? -23.082 7.151 14.607 1.00 92.25 121 GLY A C 1
ATOM 919 O O . GLY A 1 121 ? -23.950 7.886 14.136 1.00 92.25 121 GLY A O 1
ATOM 920 N N . ALA A 1 122 ? -22.186 6.534 13.841 1.00 92.12 122 ALA A N 1
ATOM 921 C CA . ALA A 1 122 ? -22.144 6.668 12.390 1.00 92.12 122 ALA A CA 1
ATOM 922 C C . ALA A 1 122 ? -23.152 5.718 11.726 1.00 92.12 122 ALA A C 1
ATOM 924 O O . ALA A 1 122 ? -22.988 4.495 11.736 1.00 92.12 122 ALA A O 1
ATOM 925 N N . SER A 1 123 ? -24.225 6.269 11.162 1.00 90.94 123 SER A N 1
ATOM 926 C CA . SER A 1 123 ? -25.226 5.498 10.423 1.00 90.94 123 SER A CA 1
ATOM 927 C C . SER A 1 123 ? -24.651 4.961 9.108 1.00 90.94 123 SER A C 1
ATOM 929 O O . SER A 1 123 ? -23.766 5.566 8.510 1.00 90.94 123 SER A O 1
ATOM 931 N N . ASN A 1 124 ? -25.144 3.801 8.657 1.00 87.50 124 ASN A N 1
ATOM 932 C CA . ASN A 1 124 ? -24.729 3.173 7.394 1.00 87.50 124 ASN A CA 1
ATOM 933 C C . ASN A 1 124 ? -23.193 3.054 7.226 1.00 87.50 124 ASN A C 1
ATOM 935 O O . ASN A 1 124 ? -22.670 3.264 6.138 1.00 87.50 124 ASN A O 1
ATOM 939 N N . THR A 1 125 ? -22.476 2.753 8.311 1.00 89.81 125 THR A N 1
ATOM 940 C CA . THR A 1 125 ? -21.007 2.743 8.363 1.00 89.81 125 THR A CA 1
ATOM 941 C C . THR A 1 125 ? -20.512 1.407 8.901 1.00 89.81 125 THR A C 1
ATOM 943 O O . THR A 1 125 ? -21.040 0.911 9.893 1.00 89.81 125 THR A O 1
ATOM 946 N N . ASP A 1 126 ? -19.486 0.851 8.264 1.00 84.50 126 ASP A N 1
ATOM 947 C CA . ASP A 1 126 ? -18.762 -0.344 8.701 1.00 84.50 126 ASP A CA 1
ATOM 948 C C . ASP A 1 126 ? -17.399 -0.011 9.324 1.00 84.50 126 ASP A C 1
ATOM 950 O O . ASP A 1 126 ? -16.930 -0.733 10.200 1.00 84.50 126 ASP A O 1
ATOM 954 N N . TYR A 1 127 ? -16.768 1.083 8.885 1.00 86.25 127 TYR A N 1
ATOM 955 C CA . TYR A 1 127 ? -15.455 1.524 9.357 1.00 86.25 127 TYR A CA 1
ATOM 956 C C . TYR A 1 127 ? -15.394 3.049 9.460 1.00 86.25 127 TYR A C 1
ATOM 958 O O . TYR A 1 127 ? -15.825 3.757 8.548 1.00 86.25 127 TYR A O 1
ATOM 966 N N . LEU A 1 128 ? -14.834 3.558 10.559 1.00 89.69 128 LEU A N 1
ATOM 967 C CA . LEU A 1 128 ? -14.563 4.984 10.738 1.00 89.69 128 LEU A CA 1
ATOM 968 C C . LEU A 1 128 ? -13.086 5.268 10.474 1.00 89.69 128 LEU A C 1
ATOM 970 O O . LEU A 1 128 ? -12.214 4.728 11.151 1.00 89.69 128 LEU A O 1
ATOM 974 N N . LEU A 1 129 ? -12.819 6.131 9.495 1.00 91.88 129 LEU A N 1
ATOM 975 C CA . LEU A 1 129 ? -11.473 6.566 9.138 1.00 91.88 129 LEU A CA 1
ATOM 976 C C . LEU A 1 129 ? -11.231 7.971 9.694 1.00 91.88 129 LEU A C 1
ATOM 978 O O . LEU A 1 129 ? -11.782 8.942 9.186 1.00 91.88 129 LEU A O 1
ATOM 982 N N . LEU A 1 130 ? -10.407 8.092 10.731 1.00 90.88 130 LEU A N 1
ATOM 983 C CA . LEU A 1 130 ? -10.019 9.392 11.275 1.00 90.88 130 LEU A CA 1
ATOM 984 C C . LEU A 1 130 ? -8.845 9.955 10.461 1.00 90.88 130 LEU A C 1
ATOM 986 O O . LEU A 1 130 ? -7.776 9.352 10.422 1.00 90.88 130 LEU A O 1
ATOM 990 N N . VAL A 1 131 ? -9.062 11.087 9.792 1.00 92.56 131 VAL A N 1
ATOM 991 C CA . VAL A 1 131 ? -8.097 11.734 8.895 1.00 92.56 131 VAL A CA 1
ATOM 992 C C . VAL A 1 131 ? -7.585 13.013 9.552 1.00 92.56 131 VAL A C 1
ATOM 994 O O . VAL A 1 131 ? -8.348 13.957 9.775 1.00 92.56 131 VAL A O 1
ATOM 997 N N . ASP A 1 132 ? -6.290 13.034 9.859 1.00 90.00 132 ASP A N 1
ATOM 998 C CA . ASP A 1 132 ? -5.602 14.128 10.546 1.00 90.00 132 ASP A CA 1
ATOM 999 C C . ASP A 1 132 ? -4.401 14.645 9.733 1.00 90.00 132 ASP A C 1
ATOM 1001 O O . ASP A 1 132 ? -3.935 13.986 8.806 1.00 90.00 132 ASP A O 1
ATOM 1005 N N . ALA A 1 133 ? -3.909 15.835 10.081 1.00 88.69 133 ALA A N 1
ATOM 1006 C CA . ALA A 1 133 ? -2.749 16.479 9.455 1.00 88.69 133 ALA A CA 1
ATOM 1007 C C . ALA A 1 133 ? -1.800 17.142 10.473 1.00 88.69 133 ALA A C 1
ATOM 1009 O O . ALA A 1 133 ? -1.035 18.045 10.126 1.00 88.69 133 ALA A O 1
ATOM 1010 N N . ARG A 1 134 ? -1.864 16.747 11.752 1.00 84.12 134 ARG A N 1
ATOM 1011 C CA . ARG A 1 134 ? -0.904 17.210 12.763 1.00 84.12 134 ARG A CA 1
ATOM 1012 C C . ARG A 1 134 ? 0.468 16.579 12.514 1.00 84.12 134 ARG A C 1
ATOM 1014 O O . ARG A 1 134 ? 0.580 15.444 12.063 1.00 84.12 134 ARG A O 1
ATOM 1021 N N . MET A 1 135 ? 1.518 17.340 12.813 1.00 79.88 135 MET A N 1
ATOM 1022 C CA . MET A 1 135 ? 2.894 16.863 12.716 1.00 79.88 135 MET A CA 1
ATOM 1023 C C . MET A 1 135 ? 3.192 15.920 13.888 1.00 79.88 135 MET A C 1
ATOM 1025 O O . MET A 1 135 ? 3.146 16.345 15.043 1.00 79.88 135 MET A O 1
ATOM 1029 N N . HIS A 1 136 ? 3.532 14.668 13.592 1.00 75.56 136 HIS A N 1
ATOM 1030 C CA . HIS A 1 136 ? 3.971 13.675 14.577 1.00 75.56 136 HIS A CA 1
ATOM 1031 C C . HIS A 1 136 ? 5.403 13.213 14.283 1.00 75.56 136 HIS A C 1
ATOM 1033 O O . HIS A 1 136 ? 5.942 13.476 13.213 1.00 75.56 136 HIS A O 1
ATOM 1039 N N . SER A 1 137 ? 6.018 12.472 15.209 1.00 71.31 137 SER A N 1
ATOM 1040 C CA . SER A 1 137 ? 7.326 11.824 14.995 1.00 71.31 137 SER A CA 1
ATOM 1041 C C . SER A 1 137 ? 7.347 10.851 13.812 1.00 71.31 137 SER A C 1
ATOM 1043 O O . SER A 1 137 ? 8.409 10.575 13.2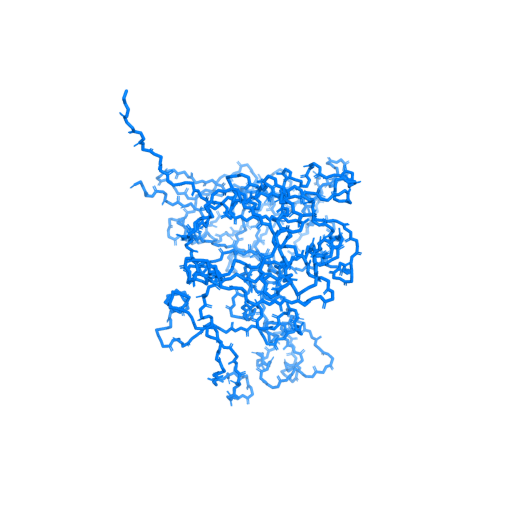72 1.00 71.31 137 SER A O 1
ATOM 1045 N N . GLN A 1 138 ? 6.180 10.335 13.422 1.00 72.62 138 GLN A N 1
ATOM 1046 C CA . GLN A 1 138 ? 5.972 9.496 12.246 1.00 72.62 138 GLN A CA 1
ATOM 1047 C C . GLN A 1 138 ? 5.953 10.293 10.934 1.00 72.62 138 GLN A C 1
ATOM 1049 O O . GLN A 1 138 ? 5.966 9.679 9.882 1.00 72.62 138 GLN A O 1
ATOM 1054 N N . CYS A 1 139 ? 5.871 11.626 10.974 1.00 70.88 139 CYS A N 1
ATOM 1055 C CA . CYS A 1 139 ? 5.799 12.494 9.798 1.00 70.88 139 CYS A CA 1
ATOM 1056 C C . CYS A 1 139 ? 7.177 13.116 9.522 1.00 70.88 139 CYS A C 1
ATOM 1058 O O . CYS A 1 139 ? 7.362 14.327 9.658 1.00 70.88 139 CYS A O 1
ATOM 1060 N N . ASP A 1 140 ? 8.165 12.279 9.206 1.00 67.56 140 ASP A N 1
ATOM 1061 C CA . ASP A 1 140 ? 9.542 12.712 8.959 1.00 67.56 140 ASP A CA 1
ATOM 1062 C C . ASP A 1 140 ? 9.795 13.106 7.484 1.00 67.56 140 ASP A C 1
ATOM 1064 O O . ASP A 1 140 ? 8.867 13.269 6.684 1.00 67.56 140 ASP A O 1
ATOM 1068 N N . GLN A 1 141 ? 11.063 13.337 7.116 1.00 55.88 141 GLN A N 1
ATOM 1069 C CA . GLN A 1 141 ? 11.445 13.709 5.748 1.00 55.88 141 GLN A CA 1
ATOM 1070 C C . GLN A 1 141 ? 11.330 12.522 4.778 1.00 55.88 141 GLN A C 1
ATOM 1072 O O . GLN A 1 141 ? 12.324 11.909 4.393 1.00 55.88 141 GLN A O 1
ATOM 1077 N N . GLY A 1 142 ? 10.105 12.252 4.334 1.00 62.25 142 GLY A N 1
ATOM 1078 C CA . GLY A 1 142 ? 9.795 11.233 3.331 1.00 62.25 142 GLY A CA 1
ATOM 1079 C C . GLY A 1 142 ? 8.434 10.572 3.533 1.00 62.25 142 GLY A C 1
ATOM 1080 O O . GLY A 1 142 ? 7.878 10.030 2.578 1.00 62.25 142 GLY A O 1
ATOM 1081 N N . THR A 1 143 ? 7.857 10.643 4.737 1.00 67.50 143 THR A N 1
ATOM 1082 C CA . THR A 1 143 ? 6.526 10.085 4.998 1.00 67.50 143 THR A CA 1
ATOM 1083 C C . THR A 1 143 ? 5.431 10.842 4.246 1.00 67.50 143 THR A C 1
ATOM 1085 O O . THR A 1 143 ? 5.104 11.982 4.565 1.00 67.50 143 THR A O 1
ATOM 1088 N N . LEU A 1 144 ? 4.805 10.166 3.279 1.00 71.88 144 LEU A N 1
ATOM 1089 C CA . LEU A 1 144 ? 3.634 10.678 2.556 1.00 71.88 144 LEU A CA 1
ATOM 1090 C C . LEU A 1 144 ? 2.343 10.587 3.389 1.00 71.88 144 LEU A C 1
ATOM 1092 O O . LEU A 1 144 ? 1.492 11.468 3.303 1.00 71.88 144 LEU A O 1
ATOM 1096 N N . ALA A 1 145 ? 2.193 9.518 4.177 1.00 75.62 145 ALA A N 1
ATOM 1097 C CA . ALA A 1 145 ? 1.081 9.290 5.099 1.00 75.62 145 ALA A CA 1
ATOM 1098 C C . ALA A 1 145 ? 1.450 8.213 6.137 1.00 75.62 145 ALA A C 1
ATOM 1100 O O . ALA A 1 145 ? 2.295 7.359 5.876 1.00 75.62 145 ALA A O 1
ATOM 1101 N N . PHE A 1 146 ? 0.769 8.222 7.285 1.00 80.62 146 PHE A N 1
ATOM 1102 C CA . PHE A 1 146 ? 0.832 7.181 8.315 1.00 80.62 146 PHE A CA 1
ATOM 1103 C C . PHE A 1 146 ? -0.593 6.813 8.752 1.00 80.62 146 PHE A C 1
ATOM 1105 O O . PHE A 1 146 ? -1.462 7.682 8.816 1.00 80.62 146 PHE A O 1
ATOM 1112 N N . ALA A 1 147 ? -0.835 5.538 9.060 1.00 80.12 147 ALA A N 1
ATOM 1113 C CA . ALA A 1 147 ? -2.127 5.043 9.528 1.00 80.12 147 ALA A CA 1
ATOM 1114 C C . ALA A 1 147 ? -1.945 3.966 10.607 1.00 80.12 147 ALA A C 1
ATOM 1116 O O . ALA A 1 147 ? -0.952 3.242 10.624 1.00 80.12 147 ALA A O 1
ATOM 1117 N N . THR A 1 148 ? -2.924 3.848 11.503 1.00 77.75 148 THR A N 1
ATOM 1118 C CA . THR A 1 148 ? -2.968 2.821 12.551 1.00 77.75 148 THR A CA 1
ATOM 1119 C C . THR A 1 148 ? -4.416 2.486 12.913 1.00 77.75 148 THR A C 1
ATOM 1121 O O . THR A 1 148 ? -5.334 3.244 12.592 1.00 77.75 148 THR A O 1
ATOM 1124 N N . VAL A 1 149 ? -4.634 1.354 13.583 1.00 77.25 149 VAL A N 1
ATOM 1125 C CA . VAL A 1 149 ? -5.958 0.913 14.039 1.00 77.25 149 VAL A CA 1
ATOM 1126 C C . VAL A 1 149 ? -6.114 1.219 15.526 1.00 77.25 149 VAL A C 1
ATOM 1128 O O . VAL A 1 149 ? -5.430 0.640 16.364 1.00 77.25 149 VAL A O 1
ATOM 1131 N N . CYS A 1 150 ? -7.044 2.113 15.858 1.00 80.12 150 CYS A N 1
ATOM 1132 C CA . CYS A 1 150 ? -7.289 2.534 17.242 1.00 80.12 150 CYS A CA 1
ATOM 1133 C C . CYS A 1 150 ? -8.256 1.617 18.006 1.00 80.12 150 CYS A C 1
ATOM 1135 O O . CYS A 1 150 ? -8.145 1.480 19.222 1.00 80.12 150 CYS A O 1
ATOM 1137 N N . GLN A 1 151 ? -9.191 0.965 17.309 1.00 78.12 151 GLN A N 1
ATOM 1138 C CA . GLN A 1 151 ? -10.079 -0.038 17.892 1.00 78.12 151 GLN A CA 1
ATOM 1139 C C . GLN A 1 151 ? -10.454 -1.093 16.843 1.00 78.12 151 GLN A C 1
ATOM 1141 O O . GLN A 1 151 ? -10.733 -0.764 15.693 1.00 78.12 151 GLN A O 1
ATOM 1146 N N . LEU A 1 152 ? -10.498 -2.356 17.269 1.00 71.56 152 LEU A N 1
ATOM 1147 C CA . LEU A 1 152 ? -11.046 -3.482 16.512 1.00 71.56 152 LEU A CA 1
ATOM 1148 C C . LEU A 1 152 ? -12.433 -3.858 17.055 1.00 71.56 152 LEU A C 1
ATOM 1150 O O . LEU A 1 152 ? -12.718 -3.650 18.238 1.00 71.56 152 LEU A O 1
ATOM 1154 N N . ASP A 1 153 ? -13.287 -4.457 16.220 1.00 65.44 153 ASP A N 1
ATOM 1155 C CA . ASP A 1 153 ? -14.481 -5.139 16.728 1.00 65.44 153 ASP A CA 1
ATOM 1156 C C . ASP A 1 153 ? -14.060 -6.347 17.580 1.00 65.44 153 ASP A C 1
ATOM 1158 O O . ASP A 1 153 ? -13.250 -7.174 17.164 1.00 65.44 153 ASP A O 1
ATOM 1162 N N . SER A 1 154 ? -14.694 -6.475 18.743 1.00 56.69 154 SER A N 1
ATOM 1163 C CA . SER A 1 154 ? -14.730 -7.650 19.621 1.00 56.69 154 SER A CA 1
ATOM 1164 C C . SER A 1 154 ? -14.934 -9.009 18.928 1.00 56.69 154 SER A C 1
ATOM 1166 O O . SER A 1 154 ? -14.599 -10.042 19.507 1.00 56.69 154 SER A O 1
ATOM 1168 N N . LYS A 1 155 ? -15.498 -9.033 17.712 1.00 53.84 155 LYS A N 1
ATOM 1169 C CA . LYS A 1 155 ? -15.722 -10.244 16.900 1.00 53.84 155 LYS A CA 1
ATOM 1170 C C . LYS A 1 155 ? -14.680 -10.464 15.796 1.00 53.84 155 LYS A C 1
ATOM 1172 O O . LYS A 1 155 ? -14.774 -11.463 15.080 1.00 53.84 155 LYS A O 1
ATOM 1177 N N . SER A 1 156 ? -13.704 -9.569 15.645 1.00 50.78 156 SER A N 1
ATOM 1178 C CA . SER A 1 156 ? -12.585 -9.738 14.716 1.00 50.78 156 SER A CA 1
ATOM 1179 C C . SER A 1 156 ? -11.626 -10.799 15.255 1.00 50.78 156 SER A C 1
ATOM 1181 O O . SER A 1 156 ? -10.772 -10.518 16.091 1.00 50.78 156 SER A O 1
ATOM 1183 N N . ASN A 1 157 ? -11.810 -12.043 14.812 1.00 45.25 157 ASN A N 1
ATOM 1184 C CA . ASN A 1 157 ? -11.014 -13.179 15.263 1.00 45.25 157 ASN A CA 1
ATOM 1185 C C . ASN A 1 157 ? -10.489 -13.971 14.057 1.00 45.25 157 ASN A C 1
ATOM 1187 O O . ASN A 1 157 ? -10.914 -15.097 13.795 1.00 45.25 157 ASN A O 1
ATOM 1191 N N . SER A 1 158 ? -9.590 -13.341 13.299 1.00 48.12 158 SER A N 1
ATOM 1192 C CA . SER A 1 158 ? -8.825 -13.982 12.226 1.00 48.12 158 SER A CA 1
ATOM 1193 C C . SER A 1 158 ? -7.541 -14.587 12.809 1.00 48.12 158 SER A C 1
ATOM 1195 O O . SER A 1 158 ? -6.671 -13.835 13.254 1.00 48.12 158 SER A O 1
ATOM 1197 N N . PRO A 1 159 ? -7.378 -15.925 12.828 1.00 46.88 159 PRO A N 1
ATOM 1198 C C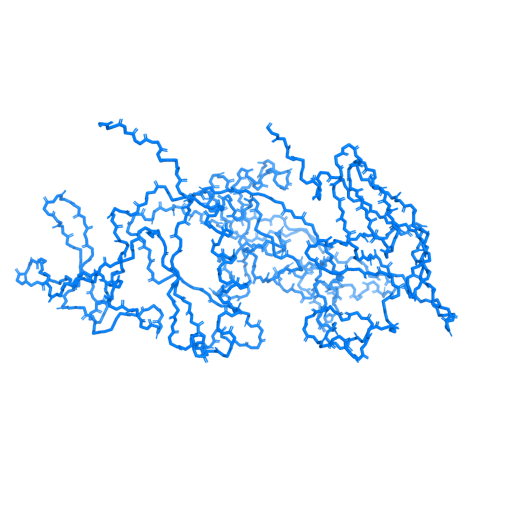A . PRO A 1 159 ? -6.162 -16.567 13.319 1.00 46.88 159 PRO A CA 1
ATOM 1199 C C . PRO A 1 159 ? -5.038 -16.462 12.276 1.00 46.88 159 PRO A C 1
ATOM 1201 O O . PRO A 1 159 ? -4.708 -17.426 11.580 1.00 46.88 159 PRO A O 1
ATOM 1204 N N . HIS A 1 160 ? -4.440 -15.275 12.163 1.00 60.62 160 HIS A N 1
ATOM 1205 C CA . HIS A 1 160 ? -3.246 -15.050 11.352 1.00 60.62 160 HIS A CA 1
ATOM 1206 C C . HIS A 1 160 ? -2.085 -15.865 11.927 1.00 60.62 160 HIS A C 1
ATOM 1208 O O . HIS A 1 160 ? -1.521 -15.536 12.970 1.00 60.62 160 HIS A O 1
ATOM 1214 N N . THR A 1 161 ? -1.743 -16.963 11.255 1.00 69.50 161 THR A N 1
ATOM 1215 C CA . THR A 1 161 ? -0.705 -17.879 11.725 1.00 69.50 161 THR A CA 1
ATOM 1216 C C . THR A 1 161 ? 0.636 -17.453 11.136 1.00 69.50 161 THR A C 1
ATOM 1218 O O . THR A 1 161 ? 0.981 -17.823 10.013 1.00 69.50 161 THR A O 1
ATOM 1221 N N . LEU A 1 162 ? 1.377 -16.638 11.890 1.00 78.81 162 LEU A N 1
ATOM 1222 C CA . LEU A 1 162 ? 2.788 -16.356 11.628 1.00 78.81 162 LEU A CA 1
ATOM 1223 C C . LEU A 1 162 ? 3.636 -17.520 12.153 1.00 78.81 162 LEU A C 1
ATOM 1225 O O . LEU A 1 162 ? 3.518 -17.905 13.316 1.00 78.81 162 LEU A O 1
ATOM 1229 N N . THR A 1 163 ? 4.501 -18.077 11.309 1.00 82.50 163 THR A N 1
ATOM 1230 C CA . THR A 1 163 ? 5.422 -19.164 11.683 1.00 82.50 163 THR A CA 1
ATOM 1231 C C . THR A 1 163 ? 6.812 -18.915 11.134 1.00 82.50 163 THR A C 1
ATOM 1233 O O . THR A 1 163 ? 6.947 -18.490 9.990 1.00 82.50 163 THR A O 1
ATOM 1236 N N . GLU A 1 164 ? 7.844 -19.233 11.912 1.00 87.06 164 GLU A N 1
ATOM 1237 C CA . GLU A 1 164 ? 9.212 -19.283 11.399 1.00 87.06 164 GLU A CA 1
ATOM 1238 C C . GLU A 1 164 ? 9.428 -20.562 10.573 1.00 87.06 164 GLU A C 1
ATOM 1240 O O . GLU A 1 164 ? 8.990 -21.649 10.957 1.00 87.06 164 GLU A O 1
ATOM 1245 N N . VAL A 1 165 ? 10.106 -20.424 9.436 1.00 87.38 165 VAL A N 1
ATOM 1246 C CA . VAL A 1 165 ? 10.509 -21.508 8.533 1.00 87.38 165 VAL A CA 1
ATOM 1247 C C . VAL A 1 165 ? 11.960 -21.321 8.106 1.00 87.38 165 VAL A C 1
ATOM 1249 O O . VAL A 1 165 ? 12.464 -20.197 8.055 1.00 87.38 165 VAL A O 1
ATOM 1252 N N . GLU A 1 166 ? 12.637 -22.417 7.769 1.00 87.31 166 GLU A N 1
ATOM 1253 C CA . GLU A 1 166 ? 13.959 -22.354 7.145 1.00 87.31 166 GLU A CA 1
ATOM 1254 C C . GLU A 1 166 ? 13.846 -22.297 5.617 1.00 87.31 166 GLU A C 1
ATOM 1256 O O . GLU A 1 166 ? 13.023 -22.974 4.994 1.00 87.31 166 GLU A O 1
ATOM 1261 N N . ARG A 1 167 ? 14.695 -21.470 5.008 1.00 82.94 167 ARG A N 1
ATOM 1262 C CA . ARG A 1 167 ? 14.769 -21.215 3.572 1.00 82.94 167 ARG A CA 1
ATOM 1263 C C . ARG A 1 167 ? 16.160 -21.506 3.047 1.00 82.94 167 ARG A C 1
ATOM 1265 O O . ARG A 1 167 ? 17.140 -20.936 3.524 1.00 82.94 167 ARG A O 1
ATOM 1272 N N . THR A 1 168 ? 16.224 -22.340 2.013 1.00 82.25 168 THR A N 1
ATOM 1273 C CA . THR A 1 168 ? 17.453 -22.589 1.260 1.00 82.25 168 THR A CA 1
ATOM 1274 C C . THR A 1 168 ? 17.741 -21.416 0.338 1.00 82.25 168 THR A C 1
ATOM 1276 O O . THR A 1 168 ? 17.146 -21.261 -0.727 1.00 82.25 168 THR A O 1
ATOM 1279 N N . TRP A 1 169 ? 18.682 -20.592 0.771 1.00 77.69 169 TRP A N 1
ATOM 1280 C CA . TRP A 1 169 ? 19.097 -19.369 0.118 1.00 77.69 169 TRP A CA 1
ATOM 1281 C C . TRP A 1 169 ? 20.345 -19.596 -0.726 1.00 77.69 169 TRP A C 1
ATOM 1283 O O . TRP A 1 169 ? 21.349 -20.102 -0.225 1.00 77.69 169 TRP A O 1
ATOM 1293 N N . LYS A 1 170 ? 20.324 -19.189 -1.995 1.00 73.75 170 LYS A N 1
ATOM 1294 C CA . LYS A 1 170 ? 21.479 -19.302 -2.895 1.00 73.75 170 LYS A CA 1
ATOM 1295 C C . LYS A 1 170 ? 22.037 -17.921 -3.204 1.00 73.75 170 LYS A C 1
ATOM 1297 O O . LYS A 1 170 ? 21.315 -17.069 -3.709 1.00 73.75 170 LYS A O 1
ATOM 1302 N N . SER A 1 171 ? 23.329 -17.733 -2.964 1.00 71.62 171 SER A N 1
ATOM 1303 C CA . SER A 1 171 ? 24.092 -16.592 -3.474 1.00 71.62 171 SER A CA 1
ATOM 1304 C C . SER A 1 171 ? 25.275 -17.082 -4.308 1.00 71.62 171 SER A C 1
ATOM 1306 O O . SER A 1 171 ? 25.573 -18.278 -4.361 1.00 71.62 171 SER A O 1
ATOM 1308 N N . VAL A 1 172 ? 26.008 -16.156 -4.925 1.00 60.78 172 VAL A N 1
ATOM 1309 C CA . VAL A 1 172 ? 27.247 -16.471 -5.659 1.00 60.78 172 VAL A CA 1
ATOM 1310 C C . VAL A 1 172 ? 28.316 -17.114 -4.755 1.00 60.78 172 VAL A C 1
ATOM 1312 O O . VAL A 1 172 ? 29.222 -17.786 -5.245 1.00 60.78 172 VAL A O 1
ATOM 1315 N N . LYS A 1 173 ? 28.223 -16.938 -3.429 1.00 73.38 173 LYS A N 1
ATOM 1316 C CA . LYS A 1 173 ? 29.169 -17.491 -2.447 1.00 73.38 173 LYS A CA 1
ATOM 1317 C C . LYS A 1 173 ? 28.798 -18.875 -1.915 1.00 73.38 173 LYS A C 1
ATOM 1319 O O . LYS A 1 173 ? 29.647 -19.500 -1.284 1.00 73.38 173 LYS A O 1
ATOM 1324 N N . GLY A 1 174 ? 27.590 -19.370 -2.179 1.00 77.19 174 GLY A N 1
ATOM 1325 C CA . GLY A 1 174 ? 27.171 -20.702 -1.752 1.00 77.19 174 GLY A CA 1
ATOM 1326 C C . GLY A 1 174 ? 25.678 -20.809 -1.466 1.00 77.19 174 GLY A C 1
ATOM 1327 O O . GLY A 1 174 ? 24.874 -19.972 -1.874 1.00 77.19 174 GLY A O 1
ATOM 1328 N N . THR A 1 175 ? 25.313 -21.877 -0.760 1.00 84.81 175 THR A N 1
ATOM 1329 C CA . THR A 1 175 ? 23.950 -22.106 -0.271 1.00 84.81 175 THR A CA 1
ATOM 1330 C C . THR A 1 175 ? 23.926 -21.986 1.250 1.00 84.81 175 THR A C 1
ATOM 1332 O O . THR A 1 175 ? 24.795 -22.534 1.925 1.00 84.81 175 THR A O 1
ATOM 1335 N N . TYR A 1 176 ? 22.935 -21.274 1.776 1.00 74.06 176 TYR A N 1
ATOM 1336 C CA . TYR A 1 176 ? 22.744 -20.960 3.189 1.00 74.06 176 TYR A CA 1
ATOM 1337 C C . TYR A 1 176 ? 21.335 -21.385 3.616 1.00 74.06 176 TYR A C 1
ATOM 1339 O O . TYR A 1 176 ? 20.426 -21.405 2.790 1.00 74.06 176 TYR A O 1
ATOM 1347 N N . GLN A 1 177 ? 21.137 -21.686 4.899 1.00 85.31 177 GLN A N 1
ATOM 1348 C CA . GLN A 1 177 ? 19.802 -21.853 5.482 1.00 85.31 177 GLN A CA 1
ATOM 1349 C C . GLN A 1 177 ? 19.479 -20.587 6.276 1.00 85.31 177 GLN A C 1
ATOM 1351 O O . GLN A 1 177 ? 20.203 -20.249 7.212 1.00 85.31 177 GLN A O 1
ATOM 1356 N N . LEU A 1 178 ? 18.429 -19.866 5.885 1.00 81.19 178 LEU A N 1
ATOM 1357 C CA . LEU A 1 178 ? 17.982 -18.647 6.557 1.00 81.19 178 LEU A CA 1
ATOM 1358 C C . LEU A 1 178 ? 16.629 -18.877 7.223 1.00 81.19 178 LEU A C 1
ATOM 1360 O O . LEU A 1 178 ? 15.726 -19.447 6.617 1.00 81.19 178 LEU A O 1
ATOM 1364 N N . LYS A 1 179 ? 16.469 -18.388 8.452 1.00 84.38 179 LYS A N 1
ATOM 1365 C CA . LYS A 1 179 ? 15.160 -18.302 9.104 1.00 84.38 179 LYS A CA 1
ATOM 1366 C C . LYS A 1 179 ? 14.375 -17.129 8.513 1.00 84.38 179 LYS A C 1
ATOM 1368 O O . LYS A 1 179 ? 14.925 -16.038 8.320 1.00 84.38 179 LYS A O 1
ATOM 1373 N N . ARG A 1 180 ? 13.102 -17.362 8.204 1.00 83.31 180 ARG A N 1
ATOM 1374 C CA . ARG A 1 180 ? 12.144 -16.359 7.724 1.00 83.31 180 ARG A CA 1
ATOM 1375 C C . ARG A 1 180 ? 10.803 -16.566 8.413 1.00 83.31 180 ARG A C 1
ATOM 1377 O O . ARG A 1 180 ? 10.390 -17.701 8.639 1.00 83.31 180 ARG A O 1
ATOM 1384 N N . VAL A 1 181 ? 10.123 -15.473 8.741 1.00 84.81 181 VAL A N 1
ATOM 1385 C CA . VAL A 1 181 ? 8.730 -15.524 9.195 1.00 84.81 181 VAL A CA 1
ATOM 1386 C C . VAL A 1 181 ? 7.848 -15.588 7.957 1.00 84.81 181 VAL A C 1
ATOM 1388 O O . VAL A 1 181 ? 8.013 -14.791 7.037 1.00 84.81 181 VAL A O 1
ATOM 1391 N N . VAL A 1 182 ? 6.909 -16.528 7.930 1.00 87.25 182 VAL A N 1
ATOM 1392 C CA . VAL A 1 182 ? 5.884 -16.615 6.891 1.00 87.25 182 VAL A CA 1
ATOM 1393 C C . VAL A 1 182 ? 4.493 -16.487 7.482 1.00 87.25 182 VAL A C 1
ATOM 1395 O O . VAL A 1 182 ? 4.205 -17.026 8.555 1.00 87.25 182 VAL A O 1
ATOM 1398 N N . LEU A 1 183 ? 3.618 -15.813 6.745 1.00 83.88 183 LEU A N 1
ATOM 1399 C CA . LEU A 1 183 ? 2.193 -15.772 7.014 1.00 83.88 183 LEU A CA 1
ATOM 1400 C C . LEU A 1 183 ? 1.492 -16.929 6.303 1.00 83.88 183 LEU A C 1
ATOM 1402 O O . LEU A 1 183 ? 1.647 -17.146 5.095 1.00 83.88 183 LEU A O 1
ATOM 1406 N N . ARG A 1 184 ? 0.711 -17.679 7.082 1.00 84.50 184 ARG A N 1
ATOM 1407 C CA . ARG A 1 184 ? -0.090 -18.816 6.629 1.00 84.50 184 ARG A CA 1
ATOM 1408 C C . ARG A 1 184 ? -1.563 -18.535 6.883 1.00 84.50 184 ARG A C 1
ATOM 1410 O O . ARG A 1 184 ? -2.047 -18.664 8.006 1.00 84.50 184 ARG A O 1
ATOM 1417 N N . THR A 1 185 ? -2.279 -18.195 5.819 1.00 79.19 185 THR A N 1
ATOM 1418 C CA . THR A 1 185 ? -3.744 -18.198 5.775 1.00 79.19 185 THR A CA 1
ATOM 1419 C C . THR A 1 185 ? -4.208 -18.894 4.480 1.00 79.19 185 THR A C 1
ATOM 1421 O O . THR A 1 185 ? -3.436 -18.928 3.514 1.00 79.19 185 THR A O 1
ATOM 1424 N N . PRO A 1 186 ? -5.387 -19.554 4.458 1.00 81.06 186 PRO A N 1
ATOM 1425 C CA . PRO A 1 186 ? -5.721 -20.524 3.411 1.00 81.06 186 PRO A CA 1
ATOM 1426 C C . PRO A 1 186 ? -5.686 -19.974 1.981 1.00 81.06 186 PRO A C 1
ATOM 1428 O O . PRO A 1 186 ? -5.033 -20.570 1.120 1.00 81.06 186 PRO A O 1
ATOM 1431 N N . LYS A 1 187 ? -6.342 -18.839 1.716 1.00 72.12 187 LYS A N 1
ATOM 1432 C CA . LYS A 1 187 ? -6.388 -18.251 0.376 1.00 72.12 187 LYS A CA 1
ATOM 1433 C C . LYS A 1 187 ? -5.112 -17.523 0.018 1.00 72.12 187 LYS A C 1
ATOM 1435 O O . LYS A 1 187 ? -4.705 -17.606 -1.135 1.00 72.12 187 LYS A O 1
ATOM 1440 N N . LEU A 1 188 ? -4.477 -16.834 0.967 1.00 77.19 188 LEU A N 1
ATOM 1441 C CA . LEU A 1 188 ? -3.175 -16.207 0.733 1.00 77.19 188 LEU A CA 1
ATOM 1442 C C . LEU A 1 188 ? -2.172 -17.241 0.223 1.00 77.19 188 LEU A C 1
ATOM 1444 O O . LEU A 1 188 ? -1.467 -16.983 -0.747 1.00 77.19 188 LEU A O 1
ATOM 1448 N N . LEU A 1 189 ? -2.159 -18.435 0.823 1.00 84.56 189 LEU A N 1
ATOM 1449 C CA . LEU A 1 189 ? -1.282 -19.518 0.398 1.00 84.56 189 LEU A CA 1
ATOM 1450 C C . LEU A 1 189 ? -1.694 -20.122 -0.955 1.00 84.56 189 LEU A C 1
ATOM 1452 O O . LEU A 1 189 ? -0.828 -20.366 -1.790 1.00 84.56 189 LEU A O 1
ATOM 1456 N N . GLU A 1 190 ? -2.991 -20.327 -1.203 1.00 77.25 190 GLU A N 1
ATOM 1457 C CA . GLU A 1 190 ? -3.515 -20.766 -2.510 1.00 77.25 190 GLU A CA 1
ATOM 1458 C C . GLU A 1 190 ? -3.103 -19.798 -3.637 1.00 77.25 190 GLU A C 1
ATOM 1460 O O . GLU A 1 190 ? -2.512 -20.201 -4.638 1.00 77.25 190 GLU A O 1
ATOM 1465 N N . VAL A 1 191 ? -3.346 -18.503 -3.433 1.00 70.50 191 VAL A N 1
ATOM 1466 C CA . VAL A 1 191 ? -3.043 -17.431 -4.386 1.00 70.50 191 VAL A CA 1
ATOM 1467 C C . VAL A 1 191 ? -1.542 -17.225 -4.550 1.00 70.50 191 VAL A C 1
ATOM 1469 O O . VAL A 1 191 ? -1.094 -16.961 -5.661 1.00 70.50 191 VAL A O 1
ATOM 1472 N N . ALA A 1 192 ? -0.743 -17.367 -3.492 1.00 75.44 192 ALA A N 1
ATOM 1473 C CA . ALA A 1 192 ? 0.709 -17.282 -3.602 1.00 75.44 192 ALA A CA 1
ATOM 1474 C C . ALA A 1 192 ? 1.290 -18.454 -4.409 1.00 75.44 192 ALA A C 1
ATOM 1476 O O . ALA A 1 192 ? 2.163 -18.240 -5.248 1.00 75.44 192 ALA A O 1
ATOM 1477 N N . ARG A 1 193 ? 0.769 -19.676 -4.230 1.00 81.19 193 ARG A N 1
ATOM 1478 C CA . ARG A 1 193 ? 1.147 -20.840 -5.055 1.00 81.19 193 ARG A CA 1
ATOM 1479 C C . ARG A 1 193 ? 0.836 -20.607 -6.532 1.00 81.19 193 ARG A C 1
ATOM 1481 O O . ARG A 1 193 ? 1.697 -20.877 -7.366 1.00 81.19 193 ARG A O 1
ATOM 1488 N N . GLU A 1 194 ? -0.346 -20.062 -6.836 1.00 73.50 194 GLU A N 1
ATOM 1489 C CA . GLU A 1 194 ? -0.744 -19.652 -8.192 1.00 73.50 194 GLU A CA 1
ATOM 1490 C C . GLU A 1 194 ? 0.202 -18.568 -8.746 1.00 73.50 194 GLU A C 1
ATOM 1492 O O . GLU A 1 194 ? 0.767 -18.722 -9.825 1.00 73.50 194 GLU A O 1
ATOM 1497 N N . HIS A 1 195 ? 0.417 -17.491 -7.984 1.00 74.25 195 HIS A N 1
ATOM 1498 C CA . HIS A 1 195 ? 1.168 -16.306 -8.405 1.00 74.25 195 HIS A CA 1
ATOM 1499 C C . HIS A 1 195 ? 2.657 -16.586 -8.652 1.00 74.25 195 HIS A C 1
ATOM 1501 O O . HIS A 1 195 ? 3.217 -16.095 -9.630 1.00 74.25 195 HIS A O 1
ATOM 1507 N N . PHE A 1 196 ? 3.294 -17.391 -7.796 1.00 75.00 196 PHE A N 1
ATOM 1508 C CA . PHE A 1 196 ? 4.709 -17.760 -7.923 1.00 75.00 196 PHE A CA 1
ATOM 1509 C C . PHE A 1 196 ? 4.939 -19.059 -8.715 1.00 75.00 196 PHE A C 1
ATOM 1511 O O . PHE A 1 196 ? 6.088 -19.465 -8.882 1.00 75.00 196 PHE A O 1
ATOM 1518 N N . GLY A 1 197 ? 3.881 -19.736 -9.183 1.00 73.75 197 GLY A N 1
ATOM 1519 C CA . GLY A 1 197 ? 3.984 -21.012 -9.904 1.00 73.75 197 GLY A CA 1
ATOM 1520 C C . GLY A 1 197 ? 4.636 -22.136 -9.085 1.00 73.75 197 GLY A C 1
ATOM 1521 O O . GLY A 1 197 ? 5.373 -22.952 -9.633 1.00 73.75 197 GLY A O 1
ATOM 1522 N N . CYS A 1 198 ? 4.418 -22.155 -7.766 1.00 76.62 198 CYS A N 1
ATOM 1523 C CA . CYS A 1 198 ? 5.139 -23.016 -6.826 1.00 76.62 198 CYS A CA 1
ATOM 1524 C C . CYS A 1 198 ? 4.169 -23.743 -5.884 1.00 76.62 198 CYS A C 1
ATOM 1526 O O . CYS A 1 198 ? 3.849 -23.243 -4.809 1.00 76.62 198 CYS A O 1
ATOM 1528 N N . GLU A 1 199 ? 3.708 -24.941 -6.261 1.00 81.19 199 GLU A N 1
ATOM 1529 C CA . GLU A 1 199 ? 2.717 -25.715 -5.487 1.00 81.19 199 GLU A CA 1
ATOM 1530 C C . GLU A 1 199 ? 3.174 -26.056 -4.059 1.00 81.19 199 GLU A C 1
ATOM 1532 O O . GLU A 1 199 ? 2.365 -26.108 -3.132 1.00 81.19 199 GLU A O 1
ATOM 1537 N N . HIS A 1 200 ? 4.479 -26.263 -3.868 1.00 84.19 200 HIS A N 1
ATOM 1538 C CA . HIS A 1 200 ? 5.075 -26.606 -2.575 1.00 84.19 200 HIS A CA 1
ATOM 1539 C C . HIS A 1 200 ? 5.360 -25.393 -1.681 1.00 84.19 200 HIS A C 1
ATOM 1541 O O . HIS A 1 200 ? 5.908 -25.567 -0.593 1.00 84.19 200 HIS A O 1
ATOM 1547 N N . LEU A 1 201 ? 4.981 -24.177 -2.098 1.00 84.44 201 LEU A N 1
ATOM 1548 C CA . LEU A 1 201 ? 5.074 -23.003 -1.238 1.00 84.44 201 LEU A CA 1
ATOM 1549 C C . LEU A 1 201 ? 4.277 -23.245 0.051 1.00 84.44 201 LEU A C 1
ATOM 1551 O O . LEU A 1 201 ? 3.148 -23.744 0.032 1.00 84.44 201 LEU A O 1
ATOM 1555 N N . ASP A 1 202 ? 4.879 -22.899 1.179 1.00 86.75 202 ASP A N 1
ATOM 1556 C CA . ASP A 1 202 ? 4.399 -23.188 2.530 1.00 86.75 202 ASP A CA 1
ATOM 1557 C C . ASP A 1 202 ? 4.054 -21.916 3.323 1.00 86.75 202 ASP A C 1
ATOM 1559 O O . ASP A 1 202 ? 3.741 -22.006 4.504 1.00 86.75 202 ASP A O 1
ATOM 1563 N N . GLY A 1 203 ? 4.102 -20.738 2.701 1.00 86.06 203 GLY A N 1
ATOM 1564 C CA . GLY A 1 203 ? 3.721 -19.456 3.294 1.00 86.06 203 GLY A CA 1
ATOM 1565 C C . GLY A 1 203 ? 4.245 -18.275 2.474 1.00 86.06 203 GLY A C 1
ATOM 1566 O O . GLY A 1 203 ? 5.183 -18.436 1.693 1.00 86.06 203 GLY A O 1
ATOM 1567 N N . VAL A 1 204 ? 3.647 -17.095 2.652 1.00 84.38 204 VAL A N 1
ATOM 1568 C CA . VAL A 1 204 ? 4.175 -15.839 2.089 1.00 84.38 204 VAL A CA 1
ATOM 1569 C C . VAL A 1 204 ? 5.160 -15.244 3.087 1.00 84.38 204 VAL A C 1
ATOM 1571 O O . VAL A 1 204 ? 4.833 -15.132 4.266 1.00 84.38 204 VAL A O 1
ATOM 1574 N N . GLU A 1 205 ? 6.369 -14.908 2.639 1.00 85.00 205 GLU A N 1
ATOM 1575 C CA . GLU A 1 205 ? 7.401 -14.323 3.502 1.00 85.00 205 GLU A CA 1
ATOM 1576 C C . GLU A 1 205 ? 6.998 -12.920 3.967 1.00 85.00 205 GLU A C 1
ATOM 1578 O O . GLU A 1 205 ? 6.518 -12.092 3.189 1.00 85.00 205 GLU A O 1
ATOM 1583 N N . MET A 1 206 ? 7.187 -12.679 5.261 1.00 87.12 206 MET A N 1
ATOM 1584 C CA . MET A 1 206 ? 6.979 -11.388 5.897 1.00 87.12 206 MET A CA 1
ATOM 1585 C C . MET A 1 206 ? 8.310 -10.655 6.006 1.00 87.12 206 MET A C 1
ATOM 1587 O O . MET A 1 206 ? 9.346 -11.271 6.263 1.00 87.12 206 MET A O 1
ATOM 1591 N N . GLU A 1 207 ? 8.244 -9.339 5.852 1.00 83.25 207 GLU A N 1
ATOM 1592 C CA . GLU A 1 207 ? 9.365 -8.414 5.964 1.00 83.25 207 GLU A CA 1
ATOM 1593 C C . GLU A 1 207 ? 10.147 -8.645 7.267 1.00 83.25 207 GLU A C 1
ATOM 1595 O O . GLU A 1 207 ? 9.556 -8.805 8.342 1.00 83.25 207 GLU A O 1
ATOM 1600 N N . ASN A 1 208 ? 11.477 -8.682 7.176 1.00 80.94 208 ASN A N 1
ATOM 1601 C CA . ASN A 1 208 ? 12.368 -8.969 8.303 1.00 80.94 208 ASN A CA 1
ATOM 1602 C C . ASN A 1 208 ? 13.343 -7.824 8.622 1.00 80.94 208 ASN A C 1
ATOM 1604 O O . ASN A 1 208 ? 14.189 -7.982 9.506 1.00 80.94 208 ASN A O 1
ATOM 1608 N N . GLN A 1 209 ? 13.245 -6.699 7.911 1.00 76.88 209 GLN A N 1
ATOM 1609 C CA . GLN A 1 209 ? 14.071 -5.505 8.082 1.00 76.88 209 GLN A CA 1
ATOM 1610 C C . GLN A 1 209 ? 13.206 -4.260 8.391 1.00 76.88 209 GLN A C 1
ATOM 1612 O O . GLN A 1 209 ? 12.014 -4.361 8.678 1.00 76.88 209 GLN A O 1
ATOM 1617 N N . GLY A 1 210 ? 13.815 -3.070 8.451 1.00 69.81 210 GLY A N 1
ATOM 1618 C CA . GLY A 1 210 ? 13.108 -1.797 8.680 1.00 69.81 210 GLY A CA 1
ATOM 1619 C C . GLY A 1 210 ? 12.583 -1.539 10.106 1.00 69.81 210 GLY A C 1
ATOM 1620 O O . GLY A 1 210 ? 11.981 -0.498 10.355 1.00 69.81 210 GLY A O 1
ATOM 1621 N N . GLY A 1 211 ? 12.815 -2.442 11.064 1.00 72.31 211 GLY A N 1
ATOM 1622 C CA . GLY A 1 211 ? 12.420 -2.263 12.468 1.00 72.31 211 GLY A CA 1
ATOM 1623 C C . GLY A 1 211 ? 10.946 -2.580 12.758 1.00 72.31 211 GLY A C 1
ATOM 1624 O O . GLY A 1 211 ? 10.231 -3.125 11.924 1.00 72.31 211 GLY A O 1
ATOM 1625 N N . SER A 1 212 ? 10.474 -2.267 13.969 1.00 66.44 212 SER A N 1
ATOM 1626 C CA . SER A 1 212 ? 9.179 -2.753 14.491 1.00 66.44 212 SER A CA 1
ATOM 1627 C C . SER A 1 212 ? 7.924 -2.156 13.839 1.00 66.44 212 SER A C 1
ATOM 1629 O O . SER A 1 212 ? 6.829 -2.640 14.105 1.00 66.44 212 SER A O 1
ATOM 1631 N N . GLY A 1 213 ? 8.060 -1.094 13.040 1.00 62.41 213 GLY A N 1
ATOM 1632 C CA . GLY A 1 213 ? 6.967 -0.561 12.215 1.00 62.41 213 GLY A CA 1
ATOM 1633 C C . GLY A 1 213 ? 6.845 -1.249 10.851 1.00 62.41 213 GLY A C 1
ATOM 1634 O O . GLY A 1 213 ? 5.846 -1.060 10.165 1.00 62.41 213 GLY A O 1
ATOM 1635 N N . THR A 1 214 ? 7.848 -2.046 10.472 1.00 61.47 214 THR A N 1
ATOM 1636 C CA . THR A 1 214 ? 8.030 -2.558 9.110 1.00 61.47 214 THR A CA 1
ATOM 1637 C C . THR A 1 214 ? 8.068 -4.084 9.104 1.00 61.47 214 THR A C 1
ATOM 1639 O O . THR A 1 214 ? 7.237 -4.715 8.446 1.00 61.47 214 THR A O 1
ATOM 1642 N N . ALA A 1 215 ? 8.957 -4.679 9.904 1.00 73.56 215 ALA A N 1
ATOM 1643 C CA . ALA A 1 215 ? 9.098 -6.121 10.046 1.00 73.56 215 ALA A CA 1
ATOM 1644 C C . ALA A 1 215 ? 7.818 -6.776 10.593 1.00 73.56 215 ALA A C 1
ATOM 1646 O O . ALA A 1 215 ? 7.170 -6.247 11.496 1.00 73.56 215 ALA A O 1
ATOM 1647 N N . ALA A 1 216 ? 7.462 -7.941 10.048 1.00 70.38 216 ALA A N 1
ATOM 1648 C CA . ALA A 1 216 ? 6.247 -8.717 10.332 1.00 70.38 216 ALA A CA 1
ATOM 1649 C C . ALA A 1 216 ? 4.889 -8.014 10.087 1.00 70.38 216 ALA A C 1
ATOM 1651 O O . ALA A 1 216 ? 3.859 -8.685 10.149 1.00 70.38 216 ALA A O 1
ATOM 1652 N N . ALA A 1 217 ? 4.865 -6.716 9.764 1.00 74.12 217 ALA A N 1
ATOM 1653 C CA . ALA A 1 217 ? 3.664 -5.972 9.367 1.00 74.12 217 ALA A CA 1
ATOM 1654 C C . ALA A 1 217 ? 3.446 -5.940 7.841 1.00 74.12 217 ALA A C 1
ATOM 1656 O O . ALA A 1 217 ? 2.320 -5.763 7.380 1.00 74.12 217 ALA A O 1
ATOM 1657 N N . HIS A 1 218 ? 4.517 -6.145 7.071 1.00 79.50 218 HIS A N 1
ATOM 1658 C CA . HIS A 1 218 ? 4.537 -6.081 5.611 1.00 79.50 218 HIS A CA 1
ATOM 1659 C C . HIS A 1 218 ? 4.955 -7.421 4.997 1.00 79.50 218 HIS A C 1
ATOM 1661 O O . HIS A 1 218 ? 5.635 -8.229 5.636 1.00 79.50 218 HIS A O 1
ATOM 1667 N N . PHE A 1 219 ? 4.586 -7.649 3.740 1.00 82.81 219 PHE A N 1
ATOM 1668 C CA . PHE A 1 219 ? 5.179 -8.702 2.923 1.00 82.81 219 PHE A CA 1
ATOM 1669 C C . PHE A 1 219 ? 6.629 -8.351 2.576 1.00 82.81 219 PHE A C 1
ATOM 1671 O O . PHE A 1 219 ? 6.962 -7.193 2.322 1.00 82.81 219 PHE A O 1
ATOM 1678 N N . GLU A 1 220 ? 7.468 -9.381 2.525 1.00 81.12 220 GLU A N 1
ATOM 1679 C CA . GLU A 1 220 ? 8.880 -9.323 2.140 1.00 81.12 220 GLU A CA 1
ATOM 1680 C C . GLU A 1 220 ? 9.073 -8.604 0.791 1.00 81.12 220 GLU A C 1
ATOM 1682 O O . GLU A 1 220 ? 8.666 -9.111 -0.268 1.00 81.12 220 GLU A O 1
ATOM 1687 N N . LYS A 1 221 ? 9.694 -7.413 0.810 1.00 77.50 221 LYS A N 1
ATOM 1688 C CA . LYS A 1 221 ? 9.799 -6.567 -0.389 1.00 77.50 221 LYS A CA 1
ATOM 1689 C C . LYS A 1 221 ? 10.612 -7.237 -1.495 1.00 77.50 221 LYS A C 1
ATOM 1691 O O . LYS A 1 221 ? 10.269 -7.062 -2.662 1.00 77.50 221 LYS A O 1
ATOM 1696 N N . ARG A 1 222 ? 11.615 -8.066 -1.191 1.00 79.31 222 ARG A N 1
ATOM 1697 C CA . ARG A 1 222 ? 12.340 -8.850 -2.213 1.00 79.31 222 ARG A CA 1
ATOM 1698 C C . ARG A 1 222 ? 11.414 -9.747 -3.040 1.00 79.31 222 ARG A C 1
ATOM 1700 O O . ARG A 1 222 ? 11.688 -9.984 -4.214 1.00 79.31 222 ARG A O 1
ATOM 1707 N N . VAL A 1 223 ? 10.366 -10.290 -2.418 1.00 79.44 223 VAL A N 1
ATOM 1708 C CA . VAL A 1 223 ? 9.464 -11.281 -3.025 1.00 79.44 223 VAL A CA 1
ATOM 1709 C C . VAL A 1 223 ? 8.319 -10.606 -3.777 1.00 79.44 223 VAL A C 1
ATOM 1711 O O . VAL A 1 223 ? 7.967 -11.058 -4.864 1.00 79.44 223 VAL A O 1
ATOM 1714 N N . VAL A 1 224 ? 7.743 -9.533 -3.223 1.00 73.56 224 VAL A N 1
ATOM 1715 C CA . VAL A 1 224 ? 6.522 -8.912 -3.777 1.00 73.56 224 VAL A CA 1
ATOM 1716 C C . VAL A 1 224 ? 6.741 -7.535 -4.423 1.00 73.56 224 VAL A C 1
ATOM 1718 O O . VAL A 1 224 ? 5.922 -7.104 -5.233 1.00 73.56 224 VAL A O 1
ATOM 1721 N N . LEU A 1 225 ? 7.853 -6.864 -4.097 1.00 71.75 225 LEU A N 1
ATOM 1722 C CA . LEU A 1 225 ? 8.392 -5.603 -4.633 1.00 71.75 225 LEU A CA 1
ATOM 1723 C C . LEU A 1 225 ? 7.450 -4.388 -4.713 1.00 71.75 225 LEU A C 1
ATOM 1725 O O . LEU A 1 225 ? 7.650 -3.393 -4.013 1.00 71.75 225 LEU A O 1
ATOM 1729 N N . ASN A 1 226 ? 6.491 -4.458 -5.632 1.00 64.69 226 ASN A N 1
ATOM 1730 C CA . ASN A 1 226 ? 5.548 -3.405 -6.012 1.00 64.69 226 ASN A CA 1
ATOM 1731 C C . ASN A 1 226 ? 4.187 -3.574 -5.310 1.00 64.69 226 ASN A C 1
ATOM 1733 O O . ASN A 1 226 ? 3.235 -2.870 -5.618 1.00 64.69 226 ASN A O 1
ATOM 1737 N N . GLU A 1 227 ? 4.067 -4.523 -4.387 1.00 75.69 227 GLU A N 1
ATOM 1738 C CA . GLU A 1 227 ? 2.846 -4.774 -3.619 1.00 75.69 227 GLU A CA 1
ATOM 1739 C C . GLU A 1 227 ? 2.522 -3.617 -2.657 1.00 75.69 227 GLU A C 1
ATOM 1741 O O . GLU A 1 227 ? 3.417 -3.033 -2.048 1.00 75.69 227 GLU A O 1
ATOM 1746 N N . ALA A 1 228 ? 1.236 -3.305 -2.491 1.00 75.88 228 ALA A N 1
ATOM 1747 C CA . ALA A 1 228 ? 0.747 -2.280 -1.570 1.00 75.88 228 ALA A CA 1
ATOM 1748 C C . ALA A 1 228 ? 1.118 -2.503 -0.097 1.00 75.88 228 ALA A C 1
ATOM 1750 O O . ALA A 1 228 ? 1.236 -1.532 0.644 1.00 75.88 228 ALA A O 1
ATOM 1751 N N . MET A 1 229 ? 1.323 -3.756 0.306 1.00 79.31 229 MET A N 1
ATOM 1752 C CA . MET A 1 229 ? 1.750 -4.152 1.647 1.00 79.31 229 MET A CA 1
ATOM 1753 C C . MET A 1 229 ? 3.236 -4.542 1.700 1.00 79.31 229 MET A C 1
ATOM 1755 O O . MET A 1 229 ? 3.633 -5.264 2.609 1.00 79.31 229 MET A O 1
ATOM 1759 N N . ALA A 1 230 ? 4.070 -4.106 0.749 1.00 81.31 230 ALA A N 1
ATOM 1760 C CA . ALA A 1 230 ? 5.529 -4.213 0.862 1.00 81.31 230 ALA A CA 1
ATOM 1761 C C . ALA A 1 230 ? 6.087 -3.192 1.876 1.00 81.31 230 ALA A C 1
ATOM 1763 O O . ALA A 1 230 ? 5.516 -2.117 2.045 1.00 81.31 230 ALA A O 1
ATOM 1764 N N . GLY A 1 231 ? 7.234 -3.483 2.504 1.00 72.62 231 GLY A N 1
ATOM 1765 C CA . GLY A 1 231 ? 7.833 -2.643 3.563 1.00 72.62 231 GLY A CA 1
ATOM 1766 C C . GLY A 1 231 ? 8.247 -1.216 3.161 1.00 72.62 231 GLY A C 1
ATOM 1767 O O . GLY A 1 231 ? 8.628 -0.418 4.014 1.00 72.62 231 GLY A O 1
ATOM 1768 N N . SER A 1 232 ? 8.179 -0.878 1.872 1.00 71.75 232 SER A N 1
ATOM 1769 C CA . SER A 1 232 ? 8.313 0.486 1.352 1.00 71.75 232 SER A CA 1
ATOM 1770 C C . SER A 1 232 ? 7.616 0.612 -0.007 1.00 71.75 232 SER A C 1
ATOM 1772 O O . SER A 1 232 ? 7.416 -0.385 -0.707 1.00 71.75 232 SER A O 1
ATOM 1774 N N . VAL A 1 233 ? 7.288 1.841 -0.411 1.00 64.75 233 VAL A N 1
ATOM 1775 C CA . VAL A 1 233 ? 6.606 2.164 -1.679 1.00 64.75 233 VAL A CA 1
ATOM 1776 C C . VAL A 1 233 ? 7.395 1.640 -2.901 1.00 64.75 233 VAL A C 1
ATOM 1778 O O . VAL A 1 233 ? 8.627 1.679 -2.930 1.00 64.75 233 VAL A O 1
ATOM 1781 N N . GLY A 1 234 ? 6.692 1.093 -3.900 1.00 58.00 234 GLY A N 1
ATOM 1782 C CA . GLY A 1 234 ? 7.265 0.623 -5.174 1.00 58.00 234 GLY A CA 1
ATOM 1783 C C . GLY A 1 234 ? 7.200 1.678 -6.286 1.00 58.00 234 GLY A C 1
ATOM 1784 O O . GLY A 1 234 ? 6.609 2.737 -6.096 1.00 58.00 234 GLY A O 1
ATOM 1785 N N . PHE A 1 235 ? 7.764 1.395 -7.471 1.00 49.06 235 PHE A N 1
ATOM 1786 C CA . PHE A 1 235 ? 7.604 2.297 -8.633 1.00 49.06 235 PHE A CA 1
ATOM 1787 C C . PHE A 1 235 ? 6.124 2.415 -9.029 1.00 49.06 235 PHE A C 1
ATOM 1789 O O . PHE A 1 235 ? 5.640 3.488 -9.374 1.00 49.06 235 PHE A O 1
ATOM 1796 N N . GLU A 1 236 ? 5.390 1.312 -8.904 1.00 53.00 236 GLU A N 1
ATOM 1797 C CA . GLU A 1 236 ? 3.935 1.304 -8.910 1.00 53.00 236 GLU A CA 1
ATOM 1798 C C . GLU A 1 236 ? 3.440 0.462 -7.751 1.00 53.00 236 GLU A C 1
ATOM 1800 O O . GLU A 1 236 ? 3.498 -0.763 -7.802 1.00 53.00 236 GLU A O 1
ATOM 1805 N N . THR A 1 237 ? 2.907 1.110 -6.727 1.00 61.00 237 THR A N 1
ATOM 1806 C CA . THR A 1 237 ? 2.197 0.422 -5.654 1.00 61.00 237 THR A CA 1
ATOM 1807 C C . THR A 1 237 ? 0.924 -0.221 -6.214 1.00 61.00 237 THR A C 1
ATOM 1809 O O . THR A 1 237 ? -0.024 0.466 -6.597 1.00 61.00 237 THR A O 1
ATOM 1812 N N . ARG A 1 238 ? 0.898 -1.552 -6.283 1.00 61.47 238 ARG A N 1
ATOM 1813 C CA . ARG A 1 238 ? -0.221 -2.370 -6.760 1.00 61.47 238 ARG A CA 1
ATOM 1814 C C . ARG A 1 238 ? -0.798 -3.165 -5.595 1.00 61.47 238 ARG A C 1
ATOM 1816 O O . ARG A 1 238 ? -0.114 -3.985 -4.991 1.00 61.47 238 ARG A O 1
ATOM 1823 N N . VAL A 1 239 ? -2.085 -2.979 -5.321 1.00 64.06 239 VAL A N 1
ATOM 1824 C CA . VAL A 1 239 ? -2.840 -3.920 -4.488 1.00 64.06 239 VAL A CA 1
ATOM 1825 C C . VAL A 1 239 ? -3.030 -5.192 -5.322 1.00 64.06 239 VAL A C 1
ATOM 1827 O O . VAL A 1 239 ? -3.776 -5.190 -6.301 1.00 64.06 239 VAL A O 1
ATOM 1830 N N . SER A 1 240 ? -2.294 -6.256 -5.004 1.00 65.31 240 SER A N 1
ATOM 1831 C CA . SER A 1 240 ? -2.296 -7.491 -5.792 1.00 65.31 240 SER A CA 1
ATOM 1832 C C . SER A 1 240 ? -3.306 -8.509 -5.255 1.00 65.31 240 SER A C 1
ATOM 1834 O O . SER A 1 240 ? -3.916 -8.318 -4.196 1.00 65.31 240 SER A O 1
ATOM 1836 N N . LYS A 1 241 ? -3.426 -9.660 -5.938 1.00 64.81 241 LYS A N 1
ATOM 1837 C CA . LYS A 1 241 ? -4.144 -10.806 -5.370 1.00 64.81 241 LYS A CA 1
ATOM 1838 C C . LYS A 1 241 ? -3.604 -11.202 -3.985 1.00 64.81 241 LYS A C 1
ATOM 1840 O O . LYS A 1 241 ? -4.384 -11.749 -3.226 1.00 64.81 241 LYS A O 1
ATOM 1845 N N . LEU A 1 242 ? -2.331 -10.960 -3.640 1.00 71.00 242 LEU A N 1
ATOM 1846 C CA . LEU A 1 242 ? -1.757 -11.339 -2.338 1.00 71.00 242 LEU A CA 1
ATOM 1847 C C . LEU A 1 242 ? -2.371 -10.523 -1.196 1.00 71.00 242 LEU A C 1
ATOM 1849 O O . LEU A 1 242 ? -2.983 -11.112 -0.308 1.00 71.00 242 LEU A O 1
ATOM 1853 N N . THR A 1 243 ? -2.317 -9.188 -1.250 1.00 71.75 243 THR A N 1
ATOM 1854 C CA . THR A 1 243 ? -2.977 -8.335 -0.243 1.00 71.75 243 THR A CA 1
ATOM 1855 C C . THR A 1 243 ? -4.476 -8.587 -0.177 1.00 71.75 243 THR A C 1
ATOM 1857 O O . THR A 1 243 ? -5.044 -8.637 0.909 1.00 71.75 243 THR A O 1
ATOM 1860 N N . LEU A 1 244 ? -5.125 -8.848 -1.312 1.00 65.56 244 LEU A N 1
ATOM 1861 C CA . LEU A 1 244 ? -6.561 -9.129 -1.345 1.00 65.56 244 LEU A CA 1
ATOM 1862 C C . LEU A 1 244 ? -6.919 -10.573 -0.965 1.00 65.56 244 LEU A C 1
ATOM 1864 O O . LEU A 1 244 ? -8.068 -10.832 -0.619 1.00 65.56 244 LEU A O 1
ATOM 1868 N N . ALA A 1 245 ? -5.965 -11.505 -0.979 1.00 65.44 245 ALA A N 1
ATOM 1869 C CA . ALA A 1 245 ? -6.118 -12.859 -0.452 1.00 65.44 245 ALA A CA 1
ATOM 1870 C C . ALA A 1 245 ? -5.873 -12.900 1.060 1.00 65.44 245 ALA A C 1
ATOM 1872 O O . ALA A 1 245 ? -6.616 -13.572 1.769 1.00 65.44 245 ALA A O 1
ATOM 1873 N N . TYR A 1 246 ? -4.909 -12.117 1.555 1.00 73.19 246 TYR A N 1
ATOM 1874 C CA . TYR A 1 246 ? -4.762 -11.809 2.977 1.00 73.19 246 TYR A CA 1
ATOM 1875 C C . TYR A 1 246 ? -6.034 -11.151 3.514 1.00 73.19 246 TYR A C 1
ATOM 1877 O O . TYR A 1 246 ? -6.643 -11.671 4.450 1.00 73.19 246 TYR A O 1
ATOM 1885 N N . PHE A 1 247 ? -6.494 -10.076 2.860 1.00 64.88 247 PHE A N 1
ATOM 1886 C CA . PHE A 1 247 ? -7.770 -9.471 3.205 1.00 64.88 247 PHE A CA 1
ATOM 1887 C C . PHE A 1 247 ? -8.915 -10.459 3.027 1.00 64.88 247 PHE A C 1
ATOM 1889 O O . PHE A 1 247 ? -9.758 -10.442 3.902 1.00 64.88 247 PHE A O 1
ATOM 1896 N N . TYR A 1 248 ? -8.923 -11.378 2.046 1.00 61.97 248 TYR A N 1
ATOM 1897 C CA . TYR A 1 248 ? -9.974 -12.403 1.895 1.00 61.97 248 TYR A CA 1
ATOM 1898 C C . TYR A 1 248 ? -10.014 -13.480 2.972 1.00 61.97 248 TYR A C 1
ATOM 1900 O O . TYR A 1 248 ? -11.110 -13.854 3.394 1.00 61.97 248 TYR A O 1
ATOM 1908 N N . ASP A 1 249 ? -8.873 -13.920 3.489 1.00 61.94 249 ASP A N 1
ATOM 1909 C CA . ASP A 1 249 ? -8.873 -14.732 4.705 1.00 61.94 249 ASP A CA 1
ATOM 1910 C C . ASP A 1 249 ? -9.474 -13.941 5.907 1.00 61.94 249 ASP A C 1
ATOM 1912 O O . ASP A 1 249 ? -9.785 -14.528 6.944 1.00 61.94 249 ASP A O 1
ATOM 1916 N N . SER A 1 250 ? -9.780 -12.643 5.706 1.00 60.94 250 SER A N 1
ATOM 1917 C CA . SER A 1 250 ? -10.737 -11.799 6.450 1.00 60.94 250 SER A CA 1
ATOM 1918 C C . SER A 1 250 ? -11.953 -11.170 5.662 1.00 60.94 250 SER A C 1
ATOM 1920 O O . SER A 1 250 ? -12.744 -10.476 6.300 1.00 60.94 250 SER A O 1
ATOM 1922 N N . GLY A 1 251 ? -12.177 -11.415 4.345 1.00 48.19 251 GLY A N 1
ATOM 1923 C CA . GLY A 1 251 ? -13.150 -10.755 3.405 1.00 48.19 251 GLY A CA 1
ATOM 1924 C C . GLY A 1 251 ? -12.632 -10.261 1.995 1.00 48.19 251 GLY A C 1
ATOM 1925 O O . GLY A 1 251 ? -11.662 -9.524 1.935 1.00 48.19 251 GLY A O 1
ATOM 1926 N N . HIS A 1 252 ? -13.264 -10.672 0.862 1.00 37.59 252 HIS A N 1
ATOM 1927 C CA . HIS A 1 252 ? -12.901 -10.545 -0.611 1.00 37.59 252 HIS A CA 1
ATOM 1928 C C . HIS A 1 252 ? -12.460 -9.157 -1.186 1.00 37.59 252 HIS A C 1
ATOM 1930 O O . HIS A 1 252 ? -12.736 -8.212 -0.472 1.00 37.59 252 HIS A O 1
ATOM 1936 N N . CYS A 1 253 ? -12.046 -8.886 -2.472 1.00 32.97 253 CYS A N 1
ATOM 1937 C CA . CYS A 1 253 ? -11.192 -9.496 -3.574 1.00 32.97 253 CYS A CA 1
ATOM 1938 C C . CYS A 1 253 ? -11.278 -8.747 -4.979 1.00 32.97 253 CYS A C 1
ATOM 1940 O O . CYS A 1 253 ? -12.405 -8.540 -5.407 1.00 32.97 253 CYS A O 1
ATOM 1942 N N . LEU A 1 254 ? -10.177 -8.494 -5.765 1.00 26.98 254 LEU A N 1
ATOM 1943 C CA . LEU A 1 254 ? -10.037 -8.340 -7.283 1.00 26.98 254 LEU A CA 1
ATOM 1944 C C . LEU A 1 254 ? -8.554 -8.011 -7.775 1.00 26.98 254 LEU A C 1
ATOM 1946 O O . LEU A 1 254 ? -7.669 -8.141 -6.946 1.00 26.98 254 LEU A O 1
ATOM 1950 N N . ASN A 1 255 ? -8.182 -7.735 -9.066 1.00 29.36 255 ASN A N 1
ATOM 1951 C CA . ASN A 1 255 ? -6.778 -7.950 -9.613 1.00 29.36 255 ASN A CA 1
ATOM 1952 C C . ASN A 1 255 ? -6.153 -6.972 -10.707 1.00 29.36 255 ASN A C 1
ATOM 1954 O O . ASN A 1 255 ? -6.916 -6.364 -11.452 1.00 29.36 255 ASN A O 1
ATOM 1958 N N . TYR A 1 256 ? -4.792 -6.981 -10.883 1.00 36.88 256 TYR A N 1
ATOM 1959 C CA . TYR A 1 256 ? -3.858 -6.599 -12.026 1.00 36.88 256 TYR A CA 1
ATOM 1960 C C . TYR A 1 256 ? -2.793 -5.436 -11.915 1.00 36.88 256 TYR A C 1
ATOM 1962 O O . TYR A 1 256 ? -2.907 -4.552 -11.072 1.00 36.88 256 TYR A O 1
ATOM 1970 N N . ALA A 1 257 ? -1.708 -5.471 -12.745 1.00 30.48 257 ALA A N 1
ATOM 1971 C CA . ALA A 1 257 ? -0.432 -4.687 -12.639 1.00 30.48 257 ALA A CA 1
ATOM 1972 C C . ALA A 1 257 ? 0.370 -4.462 -13.975 1.00 30.48 257 ALA A C 1
ATOM 1974 O O . ALA A 1 257 ? 0.146 -5.243 -14.897 1.00 30.48 257 ALA A O 1
ATOM 1975 N N . ASN A 1 258 ? 1.313 -3.474 -14.061 1.00 31.83 258 ASN A N 1
ATOM 1976 C CA . ASN A 1 258 ? 2.526 -3.386 -14.958 1.00 31.83 258 ASN A CA 1
ATOM 1977 C C . ASN A 1 258 ? 3.265 -2.002 -14.929 1.00 31.83 258 ASN A C 1
ATOM 1979 O O . ASN A 1 258 ? 2.596 -1.017 -15.219 1.00 31.83 258 ASN A O 1
ATOM 1983 N N . ALA A 1 259 ? 4.611 -1.939 -14.742 1.00 35.03 259 ALA A N 1
ATOM 1984 C CA . ALA A 1 259 ? 5.400 -0.719 -14.388 1.00 35.03 259 ALA A CA 1
ATOM 1985 C C . ALA A 1 259 ? 6.747 -0.455 -15.147 1.00 35.03 259 ALA A C 1
ATOM 1987 O O . ALA A 1 259 ? 7.323 -1.376 -15.724 1.00 35.03 259 ALA A O 1
ATOM 1988 N N . TYR A 1 260 ? 7.298 0.778 -15.059 1.00 36.12 260 TYR A N 1
ATOM 1989 C CA . TYR A 1 260 ? 8.639 1.228 -15.548 1.00 36.12 260 TYR A CA 1
ATOM 1990 C C . TYR A 1 260 ? 9.686 1.351 -14.401 1.00 36.12 260 TYR A C 1
ATOM 1992 O O . TYR A 1 260 ? 9.430 0.898 -13.289 1.00 36.12 260 TYR A O 1
ATOM 2000 N N . GLY A 1 261 ? 10.887 1.900 -14.654 1.00 45.22 261 GLY A N 1
ATOM 2001 C CA . GLY A 1 261 ? 11.881 2.248 -13.623 1.00 45.22 261 GLY A CA 1
ATOM 2002 C C . GLY A 1 261 ? 13.335 2.329 -14.111 1.00 45.22 261 GLY A C 1
ATOM 2003 O O . GLY A 1 261 ? 13.630 2.173 -15.295 1.00 45.22 261 GLY A O 1
ATOM 2004 N N . SER A 1 262 ? 14.259 2.535 -13.173 1.00 46.97 262 SER A N 1
ATOM 2005 C CA . SER A 1 262 ? 15.719 2.485 -13.345 1.00 46.97 262 SER A CA 1
ATOM 2006 C C . SER A 1 262 ? 16.324 1.410 -12.442 1.00 46.97 262 SER A C 1
ATOM 2008 O O . SER A 1 262 ? 15.906 1.275 -11.295 1.00 46.97 262 SER A O 1
ATOM 2010 N N . CYS A 1 263 ? 17.323 0.658 -12.907 1.00 53.66 263 CYS A N 1
ATOM 2011 C CA . CYS A 1 263 ? 17.898 -0.425 -12.104 1.00 53.66 263 CYS A CA 1
ATOM 2012 C C . CYS A 1 263 ? 18.722 0.130 -10.927 1.00 53.66 263 CYS A C 1
ATOM 2014 O O . CYS A 1 263 ? 19.720 0.818 -11.138 1.00 53.66 263 CYS A O 1
ATOM 2016 N N . ASN A 1 264 ? 18.329 -0.193 -9.694 1.00 63.28 264 ASN A N 1
ATOM 2017 C CA . ASN A 1 264 ? 18.816 0.421 -8.453 1.00 63.28 264 ASN A CA 1
ATOM 2018 C C . ASN A 1 264 ? 20.206 -0.052 -7.989 1.00 63.28 264 ASN A C 1
ATOM 2020 O O . ASN A 1 264 ? 20.499 -0.043 -6.792 1.00 63.28 264 ASN A O 1
ATOM 2024 N N . ILE A 1 265 ? 21.062 -0.495 -8.912 1.00 71.31 265 ILE A N 1
ATOM 2025 C CA . ILE A 1 265 ? 22.376 -1.054 -8.584 1.00 71.31 265 ILE A CA 1
ATOM 2026 C C . ILE A 1 265 ? 23.281 0.037 -8.006 1.00 71.31 265 ILE A C 1
ATOM 2028 O O . ILE A 1 265 ? 23.592 1.034 -8.658 1.00 71.31 265 ILE A O 1
ATOM 2032 N N . ARG A 1 266 ? 23.774 -0.198 -6.790 1.00 79.31 266 ARG A N 1
ATOM 2033 C CA . ARG A 1 266 ? 24.667 0.687 -6.044 1.00 79.31 266 ARG A CA 1
ATOM 2034 C C . ARG A 1 266 ? 25.970 -0.028 -5.699 1.00 79.31 266 ARG A C 1
ATOM 2036 O O . ARG A 1 266 ? 25.983 -1.223 -5.413 1.00 79.31 266 ARG A O 1
ATOM 2043 N N . ARG A 1 267 ? 27.068 0.735 -5.676 1.00 84.25 267 ARG A N 1
ATOM 2044 C CA . ARG A 1 267 ? 28.343 0.311 -5.083 1.00 84.25 267 ARG A CA 1
ATOM 2045 C C . ARG A 1 267 ? 28.410 0.743 -3.617 1.00 84.25 267 ARG A C 1
ATOM 2047 O O . ARG A 1 267 ? 28.276 1.929 -3.314 1.00 84.25 267 ARG A O 1
ATOM 2054 N N . PHE A 1 268 ? 28.665 -0.203 -2.727 1.00 81.75 268 PHE A N 1
ATOM 2055 C CA . PHE A 1 268 ? 28.820 -0.007 -1.290 1.00 81.75 268 PHE A CA 1
ATOM 2056 C C . PHE A 1 268 ? 30.290 0.232 -0.907 1.00 81.75 268 PHE A C 1
ATOM 2058 O O . PHE A 1 268 ? 31.215 -0.076 -1.663 1.00 81.75 268 PHE A O 1
ATOM 2065 N N . ALA A 1 269 ? 30.511 0.832 0.267 1.00 87.38 269 ALA A N 1
ATOM 2066 C CA . ALA A 1 269 ? 31.854 1.094 0.793 1.00 87.38 269 ALA A CA 1
ATOM 2067 C C . ALA A 1 269 ? 32.527 -0.169 1.364 1.00 87.38 269 ALA A C 1
ATOM 2069 O O . ALA A 1 269 ? 33.751 -0.266 1.361 1.00 87.38 269 ALA A O 1
ATOM 2070 N N . GLN A 1 270 ? 31.722 -1.125 1.830 1.00 90.44 270 GLN A N 1
ATOM 2071 C CA . GLN A 1 270 ? 32.138 -2.430 2.339 1.00 90.44 270 GLN A CA 1
ATOM 2072 C C . GLN A 1 270 ? 31.447 -3.542 1.534 1.00 90.44 270 GLN A C 1
ATOM 2074 O O . GLN A 1 270 ? 30.402 -3.277 0.932 1.00 90.44 270 GLN A O 1
ATOM 2079 N N . PRO A 1 271 ? 31.996 -4.772 1.500 1.00 85.56 271 PRO A N 1
ATOM 2080 C CA . PRO A 1 271 ? 31.326 -5.913 0.884 1.00 85.56 271 PRO A CA 1
ATOM 2081 C C . PRO A 1 271 ? 29.961 -6.171 1.520 1.00 85.56 271 PRO A C 1
ATOM 2083 O O . PRO A 1 271 ? 29.835 -6.163 2.745 1.00 85.56 271 PRO A O 1
ATOM 2086 N N . LEU A 1 272 ? 28.954 -6.446 0.690 1.00 73.69 272 LEU A N 1
ATOM 2087 C CA . LEU A 1 272 ? 27.654 -6.904 1.175 1.00 73.69 272 LEU A CA 1
ATOM 2088 C C . LEU A 1 272 ? 27.804 -8.254 1.902 1.00 73.69 272 LEU A C 1
ATOM 2090 O O . LEU A 1 272 ? 28.718 -9.024 1.570 1.00 73.69 272 LEU A O 1
ATOM 2094 N N . PRO A 1 273 ? 26.919 -8.589 2.863 1.00 79.12 273 PRO A N 1
ATOM 2095 C CA . PRO A 1 273 ? 26.898 -9.909 3.492 1.00 79.12 273 PRO A CA 1
ATOM 2096 C C . PRO A 1 273 ? 26.920 -11.028 2.436 1.00 79.12 273 PRO A C 1
ATOM 2098 O O . PRO A 1 273 ? 26.250 -10.880 1.416 1.00 79.12 273 PRO A O 1
ATOM 2101 N N . PRO A 1 274 ? 27.636 -12.154 2.632 1.00 74.25 274 PRO A N 1
ATOM 2102 C CA . PRO A 1 274 ? 27.781 -13.189 1.601 1.00 74.25 274 PRO A CA 1
ATOM 2103 C C . PRO A 1 274 ? 26.466 -13.730 1.025 1.00 74.25 274 PRO A C 1
ATOM 2105 O O . PRO A 1 274 ? 26.435 -14.110 -0.144 1.00 74.25 274 PRO A O 1
ATOM 2108 N N . MET A 1 275 ? 25.378 -13.729 1.805 1.00 61.25 275 MET A N 1
ATOM 2109 C CA . MET A 1 275 ? 24.039 -14.095 1.328 1.00 61.25 275 MET A CA 1
ATOM 2110 C C . MET A 1 275 ? 23.442 -13.080 0.331 1.00 61.25 275 MET A C 1
ATOM 2112 O O . MET A 1 275 ? 22.738 -13.487 -0.585 1.00 61.25 275 MET A O 1
ATOM 2116 N N . ASN A 1 276 ? 23.816 -11.802 0.420 1.00 67.75 276 ASN A N 1
ATOM 2117 C CA . ASN A 1 276 ? 23.274 -10.692 -0.375 1.00 67.75 276 ASN A CA 1
ATOM 2118 C C . ASN A 1 276 ? 24.215 -10.298 -1.541 1.00 67.75 276 ASN A C 1
ATOM 2120 O O . ASN A 1 276 ? 24.144 -9.194 -2.077 1.00 67.75 276 ASN A O 1
ATOM 2124 N N . GLN A 1 277 ? 25.137 -11.190 -1.930 1.00 78.00 277 GLN A N 1
ATOM 2125 C CA . GLN A 1 277 ? 26.040 -11.012 -3.075 1.00 78.00 277 GLN A CA 1
ATOM 2126 C C . GLN A 1 277 ? 25.462 -11.697 -4.323 1.00 78.00 277 GLN A C 1
ATOM 2128 O O . GLN A 1 277 ? 25.664 -12.895 -4.546 1.00 78.00 277 GLN A O 1
ATOM 2133 N N . TYR A 1 278 ? 24.746 -10.918 -5.138 1.00 65.50 278 TYR A N 1
ATOM 2134 C CA . TYR A 1 278 ? 24.024 -11.398 -6.328 1.00 65.50 278 TYR A CA 1
ATOM 2135 C C . TYR A 1 278 ? 24.859 -11.400 -7.618 1.00 65.50 278 TYR A C 1
ATOM 2137 O O . TYR A 1 278 ? 24.557 -12.143 -8.550 1.00 65.50 278 TYR A O 1
ATOM 2145 N N . PHE A 1 279 ? 25.921 -10.592 -7.688 1.00 68.12 279 PHE A N 1
ATOM 2146 C CA . PHE A 1 279 ? 26.747 -10.449 -8.889 1.00 68.12 279 PHE A CA 1
ATOM 2147 C C . PHE A 1 279 ? 28.006 -11.320 -8.828 1.00 68.12 279 PHE A C 1
ATOM 2149 O O . PHE A 1 279 ? 28.835 -11.172 -7.932 1.00 68.12 279 PHE A O 1
ATOM 2156 N N . ALA A 1 280 ? 28.190 -12.190 -9.825 1.00 65.31 280 ALA A N 1
ATOM 2157 C CA . ALA A 1 280 ? 29.455 -12.902 -10.038 1.00 65.31 280 ALA A CA 1
ATOM 2158 C C . ALA A 1 280 ? 30.508 -12.024 -10.734 1.00 65.31 280 ALA A C 1
ATOM 2160 O O . ALA A 1 280 ? 31.700 -12.151 -10.472 1.00 65.31 280 ALA A O 1
ATOM 2161 N N . ALA A 1 281 ? 30.054 -11.107 -11.588 1.00 65.12 281 ALA A N 1
ATOM 2162 C CA . ALA A 1 281 ? 30.832 -10.041 -12.201 1.00 65.12 281 ALA A CA 1
ATOM 2163 C C . ALA A 1 281 ? 29.893 -8.864 -12.514 1.00 65.12 281 ALA A C 1
ATOM 2165 O O . ALA A 1 281 ? 28.687 -9.060 -12.670 1.00 65.12 281 ALA A O 1
ATOM 2166 N N . VAL A 1 282 ? 30.445 -7.657 -12.640 1.00 66.62 282 VAL A N 1
ATOM 2167 C CA . VAL A 1 282 ? 29.714 -6.465 -13.100 1.00 66.62 282 VAL A CA 1
ATOM 2168 C C . VAL A 1 282 ? 30.325 -6.027 -14.439 1.00 66.62 282 VAL A C 1
ATOM 2170 O O . VAL A 1 282 ? 31.547 -5.869 -14.503 1.00 66.62 282 VAL A O 1
ATOM 2173 N N . PRO A 1 283 ? 29.538 -5.852 -15.520 1.00 60.56 283 PRO A N 1
ATOM 2174 C CA . PRO A 1 283 ? 30.070 -5.476 -16.829 1.00 60.56 283 PRO A CA 1
ATOM 2175 C C . PRO A 1 283 ? 30.932 -4.208 -16.778 1.00 60.56 283 PRO A C 1
ATOM 2177 O O . PRO A 1 283 ? 30.541 -3.195 -16.202 1.00 60.56 283 PRO A O 1
ATOM 2180 N N . GLY A 1 284 ? 32.123 -4.266 -17.381 1.00 72.62 284 GLY A N 1
ATOM 2181 C CA . GLY A 1 284 ? 33.075 -3.150 -17.392 1.00 72.62 284 GLY A CA 1
ATOM 2182 C C . GLY A 1 284 ? 33.786 -2.876 -16.057 1.00 72.62 284 GLY A C 1
ATOM 2183 O O . GLY A 1 284 ? 34.453 -1.851 -15.944 1.00 72.62 284 GLY A O 1
ATOM 2184 N N . GLN A 1 285 ? 33.663 -3.754 -15.055 1.00 81.44 285 GLN A N 1
ATOM 2185 C CA . GLN A 1 285 ? 34.346 -3.642 -13.760 1.00 81.44 285 GLN A CA 1
ATOM 2186 C C . GLN A 1 285 ? 35.209 -4.883 -13.459 1.00 81.44 285 GLN A C 1
ATOM 2188 O O . GLN A 1 285 ? 34.890 -5.981 -13.922 1.00 81.44 285 GLN A O 1
ATOM 2193 N N . PRO A 1 286 ? 36.290 -4.760 -12.662 1.00 83.00 286 PRO A N 1
ATOM 2194 C CA . PRO A 1 286 ? 37.079 -5.913 -12.227 1.00 83.00 286 PRO A CA 1
ATOM 2195 C C . PRO A 1 286 ? 36.256 -6.913 -11.401 1.00 83.00 286 PRO A C 1
ATOM 2197 O O . PRO A 1 286 ? 35.503 -6.528 -10.511 1.00 83.00 286 PRO A O 1
ATOM 2200 N N . ILE A 1 287 ? 36.443 -8.218 -11.619 1.00 76.81 287 ILE A N 1
ATOM 2201 C CA . ILE A 1 287 ? 35.609 -9.249 -10.971 1.00 76.81 287 ILE A CA 1
ATOM 2202 C C . ILE A 1 287 ? 35.644 -9.197 -9.430 1.00 76.81 287 ILE A C 1
ATOM 2204 O O . ILE A 1 287 ? 34.638 -9.446 -8.770 1.00 76.81 287 ILE A O 1
ATOM 2208 N N . PHE A 1 288 ? 36.775 -8.789 -8.843 1.00 84.25 288 PHE A N 1
ATOM 2209 C CA . PHE A 1 288 ? 36.941 -8.690 -7.391 1.00 84.25 288 PHE A CA 1
ATOM 2210 C C . PHE A 1 288 ? 36.123 -7.566 -6.735 1.00 84.25 288 PHE A C 1
ATOM 2212 O O . PHE A 1 288 ? 35.967 -7.593 -5.516 1.00 84.25 288 PHE A O 1
ATOM 2219 N N . VAL A 1 289 ? 35.587 -6.596 -7.494 1.00 84.75 289 VAL A N 1
ATOM 2220 C CA . VAL A 1 289 ? 34.695 -5.568 -6.925 1.00 84.75 289 VAL A CA 1
ATOM 2221 C C . VAL A 1 289 ? 33.228 -5.994 -6.887 1.00 84.75 289 VAL A C 1
ATOM 2223 O O . VAL A 1 289 ? 32.450 -5.319 -6.225 1.00 84.75 289 VAL A O 1
ATOM 2226 N N . ALA A 1 290 ? 32.836 -7.111 -7.513 1.00 70.81 290 ALA A N 1
ATOM 2227 C CA . ALA A 1 290 ? 31.442 -7.572 -7.538 1.00 70.81 290 ALA A CA 1
ATOM 2228 C C . ALA A 1 290 ? 30.778 -7.731 -6.143 1.00 70.81 290 ALA A C 1
ATOM 2230 O O . ALA A 1 290 ? 29.622 -7.333 -6.017 1.00 70.81 290 ALA A O 1
ATOM 2231 N N . PRO A 1 291 ? 31.473 -8.170 -5.066 1.00 82.19 291 PRO A N 1
ATOM 2232 C CA . PRO A 1 291 ? 30.929 -8.181 -3.697 1.00 82.19 291 PRO A CA 1
ATOM 2233 C C . PRO A 1 291 ? 30.529 -6.810 -3.127 1.00 82.19 291 PRO A C 1
ATOM 2235 O O . PRO A 1 291 ? 29.860 -6.753 -2.097 1.00 82.19 291 PRO A O 1
ATOM 2238 N N . LEU A 1 292 ? 30.968 -5.712 -3.752 1.00 82.38 292 LEU A N 1
ATOM 2239 C CA . LEU A 1 292 ? 30.608 -4.339 -3.387 1.00 82.38 292 LEU A CA 1
ATOM 2240 C C . LEU A 1 292 ? 29.340 -3.854 -4.107 1.00 82.38 292 LEU A C 1
ATOM 2242 O O . LEU A 1 292 ? 28.949 -2.714 -3.881 1.00 82.38 292 LEU A O 1
ATOM 2246 N N . TYR A 1 293 ? 28.728 -4.647 -4.991 1.00 73.44 293 TYR A N 1
ATOM 2247 C CA . TYR A 1 293 ? 27.545 -4.252 -5.761 1.00 73.44 293 TYR A CA 1
ATOM 2248 C C . TYR A 1 293 ? 26.306 -5.056 -5.355 1.00 73.44 293 TYR A C 1
ATOM 2250 O O . TYR A 1 293 ? 26.363 -6.271 -5.182 1.00 73.44 293 TYR A O 1
ATOM 2258 N N . GLY A 1 294 ? 25.176 -4.360 -5.264 1.00 73.31 294 GLY A N 1
ATOM 2259 C CA . GLY A 1 294 ? 23.838 -4.895 -5.001 1.00 73.31 294 GLY A CA 1
ATOM 2260 C C . GLY A 1 294 ? 22.784 -3.845 -5.346 1.00 73.31 294 GLY A C 1
ATOM 2261 O O . GLY A 1 294 ? 23.134 -2.742 -5.767 1.00 73.31 294 GLY A O 1
ATOM 2262 N N . GLY A 1 295 ? 21.506 -4.161 -5.167 1.00 70.94 295 GLY A N 1
ATOM 2263 C CA . GLY A 1 295 ? 20.447 -3.154 -5.123 1.00 70.94 295 GLY A CA 1
ATOM 2264 C C . GLY A 1 295 ? 20.644 -2.191 -3.947 1.00 70.94 295 GLY A C 1
ATOM 2265 O O . GLY A 1 295 ? 21.218 -2.551 -2.920 1.00 70.94 295 GLY A O 1
ATOM 2266 N N . ALA A 1 296 ? 20.200 -0.947 -4.108 1.00 73.38 296 ALA A N 1
ATOM 2267 C CA . ALA A 1 296 ? 20.367 0.114 -3.113 1.00 73.38 296 ALA A CA 1
ATOM 2268 C C . ALA A 1 296 ? 19.461 -0.022 -1.874 1.00 73.38 296 ALA A C 1
ATOM 2270 O O . ALA A 1 296 ? 19.714 0.662 -0.884 1.00 73.38 296 ALA A O 1
ATOM 2271 N N . ASP A 1 297 ? 18.421 -0.854 -1.952 1.00 64.94 297 ASP A N 1
ATOM 2272 C CA . ASP A 1 297 ? 17.384 -1.028 -0.932 1.00 64.94 297 ASP A CA 1
ATOM 2273 C C . ASP A 1 297 ? 17.667 -2.268 -0.069 1.00 64.94 297 ASP A C 1
ATOM 2275 O O . ASP A 1 297 ? 17.745 -3.392 -0.577 1.00 64.94 297 ASP A O 1
ATOM 2279 N N . GLU A 1 298 ? 17.830 -2.061 1.238 1.00 73.94 298 GLU A N 1
ATOM 2280 C CA . GLU A 1 298 ? 18.084 -3.136 2.197 1.00 73.94 298 GLU A CA 1
ATOM 2281 C C . GLU A 1 298 ? 16.855 -4.024 2.424 1.00 73.94 298 GLU A C 1
ATOM 2283 O O . GLU A 1 298 ? 17.024 -5.233 2.570 1.00 73.94 298 GLU A O 1
ATOM 2288 N N . LEU A 1 299 ? 15.635 -3.472 2.324 1.00 55.53 299 LEU A N 1
ATOM 2289 C CA . LEU A 1 299 ? 14.372 -4.210 2.484 1.00 55.53 299 LEU A CA 1
ATOM 2290 C C . LEU A 1 299 ? 14.148 -5.229 1.359 1.00 55.53 299 LEU A C 1
ATOM 2292 O O . LEU A 1 299 ? 13.419 -6.194 1.520 1.00 55.53 299 LEU A O 1
ATOM 2296 N N . ALA A 1 300 ? 14.804 -5.056 0.210 1.00 58.09 300 ALA A N 1
ATOM 2297 C CA . ALA A 1 300 ? 14.821 -6.065 -0.847 1.00 58.09 300 ALA A CA 1
ATOM 2298 C C . ALA A 1 300 ? 15.952 -7.102 -0.671 1.00 58.09 300 ALA A C 1
ATOM 2300 O O . ALA A 1 300 ? 16.373 -7.718 -1.651 1.00 58.09 300 ALA A O 1
ATOM 2301 N N . ASP A 1 301 ? 16.512 -7.248 0.537 1.00 70.94 301 ASP A N 1
ATOM 2302 C CA . ASP A 1 301 ? 17.755 -7.979 0.832 1.00 70.94 301 ASP A CA 1
ATOM 2303 C C . ASP A 1 301 ? 18.926 -7.555 -0.098 1.00 70.94 301 ASP A C 1
ATOM 2305 O O . ASP A 1 301 ? 19.791 -8.363 -0.443 1.00 70.94 301 ASP A O 1
ATOM 2309 N N . TYR A 1 302 ? 18.982 -6.285 -0.531 1.00 71.69 302 TYR A N 1
ATOM 2310 C CA . TYR A 1 302 ? 19.905 -5.762 -1.561 1.00 71.69 302 TYR A CA 1
ATOM 2311 C C . TYR A 1 302 ? 19.775 -6.437 -2.942 1.00 71.69 302 TYR A C 1
ATOM 2313 O O . TYR A 1 302 ? 20.707 -6.392 -3.752 1.00 71.69 302 TYR A O 1
ATOM 2321 N N . CYS A 1 303 ? 18.646 -7.080 -3.243 1.00 59.16 303 CYS A N 1
ATOM 2322 C CA . CYS A 1 303 ? 18.362 -7.597 -4.578 1.00 59.16 303 CYS A CA 1
ATOM 2323 C C . CYS A 1 303 ? 18.264 -6.420 -5.575 1.00 59.16 303 CYS A C 1
ATOM 2325 O O . CYS A 1 303 ? 17.613 -5.419 -5.268 1.00 59.16 303 CYS A O 1
ATOM 2327 N N . PRO A 1 304 ? 18.917 -6.476 -6.749 1.00 64.31 304 PRO A N 1
ATOM 2328 C CA . PRO A 1 304 ? 18.817 -5.418 -7.750 1.00 64.31 304 PRO A CA 1
ATOM 2329 C C . PRO A 1 304 ? 17.464 -5.470 -8.478 1.00 64.31 304 PRO A C 1
ATOM 2331 O O . PRO A 1 304 ? 17.124 -6.474 -9.103 1.00 64.31 304 PRO A O 1
ATOM 2334 N N . PHE A 1 305 ? 16.711 -4.371 -8.450 1.00 52.31 305 PHE A N 1
ATOM 2335 C CA . PHE A 1 305 ? 15.412 -4.236 -9.119 1.00 52.31 305 PHE A CA 1
ATOM 2336 C C . PHE A 1 305 ? 15.233 -2.841 -9.736 1.00 52.31 305 PHE A C 1
ATOM 2338 O O . PHE A 1 305 ? 16.099 -1.974 -9.621 1.00 52.31 305 PHE A O 1
ATOM 2345 N N . MET A 1 306 ? 14.119 -2.623 -10.437 1.00 50.09 306 MET A N 1
ATOM 2346 C CA . MET A 1 306 ? 13.791 -1.336 -11.058 1.00 50.09 306 MET A CA 1
ATOM 2347 C C . MET A 1 306 ? 13.088 -0.419 -10.041 1.00 50.09 306 MET A C 1
ATOM 2349 O O . MET A 1 306 ? 11.938 -0.664 -9.688 1.00 50.09 306 MET A O 1
ATOM 2353 N N . THR A 1 307 ? 13.772 0.617 -9.553 1.00 49.34 307 THR A N 1
ATOM 2354 C CA . THR A 1 307 ? 13.197 1.662 -8.686 1.00 49.34 307 THR A CA 1
ATOM 2355 C C . THR A 1 307 ? 12.721 2.863 -9.497 1.00 49.34 307 THR A C 1
ATOM 2357 O O . THR A 1 307 ? 13.128 3.065 -10.641 1.00 49.34 307 THR A O 1
ATOM 2360 N N . MET A 1 308 ? 11.939 3.738 -8.863 1.00 46.38 308 MET A N 1
ATOM 2361 C CA . MET A 1 308 ? 12.024 5.165 -9.180 1.00 46.38 308 MET A CA 1
ATOM 2362 C C . MET A 1 308 ? 13.437 5.616 -8.788 1.00 46.38 308 MET A C 1
ATOM 2364 O O . MET A 1 308 ? 13.824 5.460 -7.630 1.00 46.38 308 MET A O 1
ATOM 2368 N N . ASP A 1 309 ? 14.235 6.138 -9.714 1.00 45.31 309 ASP A N 1
ATOM 2369 C CA . ASP A 1 309 ? 15.328 7.035 -9.311 1.00 45.31 309 ASP A CA 1
ATOM 2370 C C . ASP A 1 309 ? 14.680 8.312 -8.709 1.00 45.31 309 ASP A C 1
ATOM 2372 O O . ASP A 1 309 ? 13.513 8.605 -8.970 1.00 45.31 309 ASP A O 1
ATOM 2376 N N . SER A 1 310 ? 15.369 9.020 -7.819 1.00 39.31 310 SER A N 1
ATOM 2377 C CA . SER A 1 310 ? 14.871 10.214 -7.123 1.00 39.31 310 SER A CA 1
ATOM 2378 C C . SER A 1 310 ? 15.459 11.524 -7.666 1.00 39.31 310 SER A C 1
ATOM 2380 O O . SER A 1 310 ? 14.996 12.604 -7.298 1.00 39.31 310 SER A O 1
ATOM 2382 N N . HIS A 1 311 ? 16.419 11.465 -8.594 1.00 39.88 311 HIS A N 1
ATOM 2383 C CA . HIS A 1 311 ? 17.071 12.640 -9.187 1.00 39.88 311 HIS A CA 1
ATOM 2384 C C . HIS A 1 311 ? 16.214 13.404 -10.226 1.00 39.88 311 HIS A C 1
ATOM 2386 O O . HIS A 1 311 ? 16.559 14.528 -10.604 1.00 39.88 311 HIS A O 1
ATOM 2392 N N . TRP A 1 312 ? 15.059 12.860 -10.635 1.00 41.62 312 TRP A N 1
ATOM 2393 C CA . TRP A 1 312 ? 14.155 13.420 -11.664 1.00 41.62 312 TRP A CA 1
ATOM 2394 C C . TRP A 1 312 ? 13.553 14.784 -11.307 1.00 41.62 312 TRP A C 1
ATOM 2396 O O . TRP A 1 312 ? 13.141 15.517 -12.197 1.00 41.62 312 TRP A O 1
ATOM 2406 N N . PHE A 1 313 ? 13.554 15.178 -10.029 1.00 36.47 313 PHE A N 1
ATOM 2407 C CA . PHE A 1 313 ? 13.156 16.532 -9.617 1.00 36.47 313 PHE A CA 1
ATOM 2408 C C . PHE A 1 313 ? 14.168 17.623 -10.019 1.00 36.47 313 PHE A C 1
ATOM 2410 O O . PHE A 1 313 ? 13.907 18.805 -9.803 1.00 36.47 313 PHE A O 1
ATOM 2417 N N . THR A 1 314 ? 15.325 17.248 -10.582 1.00 34.88 314 THR A N 1
ATOM 2418 C CA . THR A 1 314 ? 16.401 18.184 -10.959 1.00 34.88 314 THR A CA 1
ATOM 2419 C C . THR A 1 314 ? 16.905 18.051 -12.397 1.00 34.88 314 THR A C 1
ATOM 2421 O O . THR A 1 314 ? 17.648 18.926 -12.841 1.00 34.88 314 THR A O 1
ATOM 2424 N N . ASP A 1 315 ? 16.509 17.012 -13.141 1.00 33.22 315 ASP A N 1
ATOM 2425 C CA . ASP A 1 315 ? 16.905 16.866 -14.546 1.00 33.22 315 ASP A CA 1
ATOM 2426 C C . ASP A 1 315 ? 15.883 17.570 -15.462 1.00 33.22 315 ASP A C 1
ATOM 2428 O O . ASP A 1 315 ? 14.735 17.123 -15.558 1.00 33.22 315 ASP A O 1
ATOM 2432 N N . PRO A 1 316 ? 16.258 18.660 -16.163 1.00 36.03 316 PRO A N 1
ATOM 2433 C CA . PRO A 1 316 ? 15.333 19.397 -17.019 1.00 36.03 316 PRO A CA 1
ATOM 2434 C C . PRO A 1 316 ? 14.834 18.589 -18.226 1.00 36.03 316 PRO A C 1
ATOM 2436 O O . PRO A 1 316 ? 13.967 19.082 -18.942 1.00 36.03 316 PRO A O 1
ATOM 2439 N N . VAL A 1 317 ? 15.363 17.387 -18.495 1.00 38.00 317 VAL A N 1
ATOM 2440 C CA . VAL A 1 317 ? 14.971 16.570 -19.654 1.00 38.00 317 VAL A CA 1
ATOM 2441 C C . VAL A 1 317 ? 13.677 15.778 -19.429 1.00 38.00 317 VAL A C 1
ATOM 2443 O O . VAL A 1 317 ? 12.954 15.541 -20.397 1.00 38.00 317 VAL A O 1
ATOM 2446 N N . ILE A 1 318 ? 13.357 15.367 -18.193 1.00 41.81 318 ILE A N 1
ATOM 2447 C CA . ILE A 1 318 ? 12.230 14.451 -17.921 1.00 41.81 318 ILE A CA 1
ATOM 2448 C C . ILE A 1 318 ? 11.517 14.790 -16.598 1.00 41.81 318 ILE A C 1
ATOM 2450 O O . ILE A 1 318 ? 11.415 13.961 -15.696 1.00 41.81 318 ILE A O 1
ATOM 2454 N N . ALA A 1 319 ? 10.993 16.012 -16.485 1.00 33.69 319 ALA A N 1
ATOM 2455 C CA . ALA A 1 319 ? 10.084 16.380 -15.400 1.00 33.69 319 ALA A CA 1
ATOM 2456 C C . ALA A 1 319 ? 8.655 15.861 -15.693 1.00 33.69 319 ALA A C 1
ATOM 2458 O O . ALA A 1 319 ? 8.069 16.269 -16.701 1.00 33.69 319 ALA A O 1
ATOM 2459 N N . PRO A 1 320 ? 8.059 14.997 -14.845 1.00 36.47 320 PRO A N 1
ATOM 2460 C CA . PRO A 1 320 ? 6.636 14.674 -14.921 1.00 36.47 320 PRO A CA 1
ATOM 2461 C C . PRO A 1 320 ? 5.800 15.888 -14.500 1.00 36.47 320 PRO A C 1
ATOM 2463 O O . PRO A 1 320 ? 6.210 16.654 -13.629 1.00 36.47 320 PRO A O 1
ATOM 2466 N N . ASP A 1 321 ? 4.610 16.039 -15.082 1.00 33.31 321 ASP A N 1
ATOM 2467 C CA . ASP A 1 321 ? 3.748 17.224 -14.944 1.00 33.31 321 ASP A CA 1
ATOM 2468 C C . ASP A 1 321 ? 3.006 17.299 -13.586 1.00 33.31 321 ASP A C 1
ATOM 2470 O O . ASP A 1 321 ? 1.778 17.323 -13.499 1.00 33.31 321 ASP A O 1
ATOM 2474 N N . PHE A 1 322 ? 3.764 17.313 -12.485 1.00 32.81 322 PHE A N 1
ATOM 2475 C CA . PHE A 1 322 ? 3.271 17.599 -11.135 1.00 32.81 322 PHE A CA 1
ATOM 2476 C C . PHE A 1 322 ? 3.209 19.119 -10.897 1.00 32.81 322 PHE A C 1
ATOM 2478 O O . PHE A 1 322 ? 3.976 19.694 -10.127 1.00 32.81 322 PHE A O 1
ATOM 2485 N N . GLY A 1 323 ? 2.261 19.781 -11.565 1.00 33.34 323 GLY A N 1
ATOM 2486 C CA . GLY A 1 323 ? 1.746 21.094 -11.152 1.00 33.34 323 GLY A CA 1
ATOM 2487 C C . GLY A 1 323 ? 2.665 22.308 -11.337 1.00 33.34 323 GLY A C 1
ATOM 2488 O O . GLY A 1 323 ? 2.336 23.386 -10.837 1.00 33.34 323 GLY A O 1
ATOM 2489 N N . LEU A 1 324 ? 3.782 22.191 -12.061 1.00 32.69 324 LEU A N 1
ATOM 2490 C CA . LEU A 1 324 ? 4.559 23.359 -12.485 1.00 32.69 324 LEU A CA 1
ATOM 2491 C C . LEU A 1 324 ? 3.893 23.996 -13.709 1.00 32.69 324 LEU A C 1
ATOM 2493 O O . LEU A 1 324 ? 3.775 23.374 -14.758 1.00 32.69 324 LEU A O 1
ATOM 2497 N N . SER A 1 325 ? 3.452 25.250 -13.565 1.00 29.41 325 SER A N 1
ATOM 2498 C CA . SER A 1 325 ? 2.656 25.959 -14.575 1.00 29.41 325 SER A CA 1
ATOM 2499 C C . SER A 1 325 ? 3.237 25.851 -15.990 1.00 29.41 325 SER A C 1
ATOM 2501 O O . SER A 1 325 ? 4.429 26.091 -16.199 1.00 29.41 325 SER A O 1
ATOM 2503 N N . SER A 1 326 ? 2.355 25.597 -16.957 1.00 35.28 326 SER A N 1
ATOM 2504 C CA . SER A 1 326 ? 2.594 25.282 -18.376 1.00 35.28 326 SER A CA 1
ATOM 2505 C C . SER A 1 326 ? 3.220 26.401 -19.238 1.00 35.28 326 SER A C 1
ATOM 2507 O O . SER A 1 326 ? 2.920 26.524 -20.423 1.00 35.28 326 SER A O 1
ATOM 2509 N N . SER A 1 327 ? 4.093 27.236 -18.670 1.00 36.09 327 SER A N 1
ATOM 2510 C CA . SER A 1 327 ? 4.551 28.501 -19.260 1.00 36.09 327 SER A CA 1
ATOM 2511 C C . SER A 1 327 ? 6.072 28.715 -19.312 1.00 36.09 327 SER A C 1
ATOM 2513 O O . SER A 1 327 ? 6.487 29.783 -19.754 1.00 36.09 327 SER A O 1
ATOM 2515 N N . HIS A 1 328 ? 6.915 27.743 -18.914 1.00 34.62 328 HIS A N 1
ATOM 2516 C CA . HIS A 1 328 ? 8.385 27.915 -18.980 1.00 34.62 328 HIS A CA 1
ATOM 2517 C C . HIS A 1 328 ? 9.223 26.779 -19.604 1.00 34.62 328 HIS A C 1
ATOM 2519 O O . HIS A 1 328 ? 10.336 27.056 -20.042 1.00 34.62 328 HIS A O 1
ATOM 2525 N N . PHE A 1 329 ? 8.728 25.536 -19.706 1.00 39.94 329 PHE A N 1
ATOM 2526 C CA . PHE A 1 329 ? 9.525 24.396 -20.221 1.00 39.94 329 PHE A CA 1
ATOM 2527 C C . PHE A 1 329 ? 8.889 23.612 -21.390 1.00 39.94 329 PHE A C 1
ATOM 2529 O O . PHE A 1 329 ? 9.476 22.652 -21.888 1.00 39.94 329 PHE A O 1
ATOM 2536 N N . GLY A 1 330 ? 7.723 24.037 -21.886 1.00 37.84 330 GLY A N 1
ATOM 2537 C CA . GLY A 1 330 ? 6.845 23.254 -22.773 1.00 37.84 330 GLY A CA 1
ATOM 2538 C C . GLY A 1 330 ? 7.296 22.984 -24.221 1.00 37.84 330 GLY A C 1
ATOM 2539 O O . GLY A 1 330 ? 6.433 22.722 -25.052 1.00 37.84 330 GLY A O 1
ATOM 2540 N N . ALA A 1 331 ? 8.589 23.065 -24.564 1.00 40.66 331 ALA A N 1
ATOM 2541 C CA . ALA A 1 331 ? 9.051 22.876 -25.952 1.00 40.66 331 ALA A CA 1
ATOM 2542 C C . ALA A 1 331 ? 10.436 22.219 -26.152 1.00 40.66 331 ALA A C 1
ATOM 2544 O O . ALA A 1 331 ? 10.728 21.770 -27.257 1.00 40.66 331 ALA A O 1
ATOM 2545 N N . LEU A 1 332 ? 11.313 22.156 -25.141 1.00 46.03 332 LEU A N 1
ATOM 2546 C CA . LEU A 1 332 ? 12.752 21.919 -25.385 1.00 46.03 332 LEU A CA 1
ATOM 2547 C C . LEU A 1 332 ? 13.262 20.482 -25.158 1.00 46.03 332 LEU A C 1
ATOM 2549 O O . LEU A 1 332 ? 14.421 20.201 -25.475 1.00 46.03 332 LEU A O 1
ATOM 2553 N N . VAL A 1 333 ? 12.444 19.575 -24.608 1.00 57.75 333 VAL A N 1
ATOM 2554 C CA . VAL A 1 333 ? 12.989 18.383 -23.919 1.00 57.75 333 VAL A CA 1
ATOM 2555 C C . VAL A 1 333 ? 12.256 17.046 -24.102 1.00 57.75 333 VAL A C 1
ATOM 2557 O O . VAL A 1 333 ? 12.873 16.014 -23.853 1.00 57.75 333 VAL A O 1
ATOM 2560 N N . ASN A 1 334 ? 11.037 16.998 -24.655 1.00 65.75 334 ASN A N 1
ATOM 2561 C CA . ASN A 1 334 ? 10.331 15.725 -24.901 1.00 65.75 334 ASN A CA 1
ATOM 2562 C C . ASN A 1 334 ? 10.835 14.969 -26.157 1.00 65.75 334 ASN A C 1
ATOM 2564 O O . ASN A 1 334 ? 10.137 14.836 -27.162 1.00 65.75 334 ASN A O 1
ATOM 2568 N N . ARG A 1 335 ? 12.081 14.493 -26.112 1.00 71.88 335 ARG A N 1
ATOM 2569 C CA . ARG A 1 335 ? 12.811 13.925 -27.263 1.00 71.88 335 ARG A CA 1
ATOM 2570 C C . ARG A 1 335 ? 12.273 12.585 -27.753 1.00 71.88 335 ARG A C 1
ATOM 2572 O O . ARG A 1 335 ? 12.331 12.318 -28.947 1.00 71.88 335 ARG A O 1
ATOM 2579 N N . GLU A 1 336 ? 11.696 11.797 -26.853 1.00 77.00 336 GLU A N 1
ATOM 2580 C CA . GLU A 1 336 ? 11.133 10.478 -27.169 1.00 77.00 336 GLU A CA 1
ATOM 2581 C C . GLU A 1 336 ? 9.627 10.525 -27.477 1.00 77.00 336 GLU A C 1
ATOM 2583 O O . GLU A 1 336 ? 8.988 9.480 -27.585 1.00 77.00 336 GLU A O 1
ATOM 2588 N N . LEU A 1 337 ? 9.053 11.729 -27.632 1.00 80.38 337 LEU A N 1
ATOM 2589 C CA . LEU A 1 337 ? 7.622 11.969 -27.878 1.00 80.38 337 LEU A CA 1
ATOM 2590 C C . LEU A 1 337 ? 6.702 11.373 -26.797 1.00 80.38 337 LEU A C 1
ATOM 2592 O O . LEU A 1 337 ? 5.578 10.958 -27.084 1.00 80.38 337 LEU A O 1
ATOM 2596 N N . GLN A 1 338 ? 7.194 11.311 -25.559 1.00 79.44 338 GLN A N 1
ATOM 2597 C CA . GLN A 1 338 ? 6.512 10.669 -24.444 1.00 79.44 338 GLN A CA 1
ATOM 2598 C C . GLN A 1 338 ? 5.222 11.401 -24.078 1.00 79.44 338 GLN A C 1
ATOM 2600 O O . GLN A 1 338 ? 5.116 12.622 -24.212 1.00 79.44 338 GLN A O 1
ATOM 2605 N N . ALA A 1 339 ? 4.261 10.651 -23.559 1.00 69.44 339 ALA A N 1
ATOM 2606 C CA . ALA A 1 339 ? 3.057 11.175 -22.949 1.00 69.44 339 ALA A CA 1
ATOM 2607 C C . ALA A 1 339 ? 2.880 10.564 -21.555 1.00 69.44 339 ALA A C 1
ATOM 2609 O O . ALA A 1 339 ? 3.157 9.384 -21.333 1.00 69.44 339 ALA A O 1
ATOM 2610 N N . TYR A 1 340 ? 2.412 11.396 -20.629 1.00 60.03 340 TYR A N 1
ATOM 2611 C CA . TYR A 1 340 ? 2.145 11.035 -19.244 1.00 60.03 340 TYR A CA 1
ATOM 2612 C C . TYR A 1 340 ? 0.692 11.378 -18.906 1.00 60.03 340 TYR A C 1
ATOM 2614 O O . TYR A 1 340 ? 0.130 12.346 -19.426 1.00 60.03 340 TYR A O 1
ATOM 2622 N N . GLY A 1 341 ? 0.084 10.572 -18.041 1.00 51.62 341 GLY A N 1
ATOM 2623 C CA . GLY A 1 341 ? -1.325 10.677 -17.676 1.00 51.62 341 GLY A CA 1
ATOM 2624 C C . GLY A 1 341 ? -1.906 9.319 -17.270 1.00 51.62 341 GLY A C 1
ATOM 2625 O O . GLY A 1 341 ? -1.242 8.296 -17.442 1.00 51.62 341 GLY A O 1
ATOM 2626 N N . PRO A 1 342 ? -3.147 9.283 -16.753 1.00 51.16 342 PRO A N 1
ATOM 2627 C CA . PRO A 1 342 ? -3.824 8.040 -16.362 1.00 51.16 342 PRO A CA 1
ATOM 2628 C C . PRO A 1 342 ? -4.143 7.113 -17.553 1.00 51.16 342 PRO A C 1
ATOM 2630 O O . PRO A 1 342 ? -4.451 5.942 -17.360 1.00 51.16 342 PRO A O 1
ATOM 2633 N N . ASP A 1 343 ? -4.063 7.635 -18.778 1.00 62.59 343 ASP A N 1
ATOM 2634 C CA . ASP A 1 343 ? -4.242 6.947 -20.059 1.00 62.59 343 ASP A CA 1
ATOM 2635 C C . ASP A 1 343 ? -2.910 6.522 -20.713 1.00 62.59 343 ASP A C 1
ATOM 2637 O O . ASP A 1 343 ? -2.879 6.141 -21.886 1.00 62.59 343 ASP A O 1
ATOM 2641 N N . SER A 1 344 ? -1.798 6.620 -19.978 1.00 67.25 344 SER A N 1
ATOM 2642 C CA . SER A 1 344 ? -0.442 6.374 -20.478 1.00 67.25 344 SER A CA 1
ATOM 2643 C C . SER A 1 344 ? 0.222 5.175 -19.800 1.00 67.25 344 SER A C 1
ATOM 2645 O O . SER A 1 344 ? -0.032 4.877 -18.636 1.00 67.25 344 SER A O 1
ATOM 2647 N N . VAL A 1 345 ? 1.087 4.478 -20.537 1.00 64.62 345 VAL A N 1
ATOM 2648 C CA . VAL A 1 345 ? 1.867 3.330 -20.055 1.00 64.62 345 VAL A CA 1
ATOM 2649 C C . VAL A 1 345 ? 3.216 3.275 -20.770 1.00 64.62 345 VAL A C 1
ATOM 2651 O O . VAL A 1 345 ? 3.372 3.808 -21.869 1.00 64.62 345 VAL A O 1
ATOM 2654 N N . CYS A 1 346 ? 4.211 2.659 -20.138 1.00 69.94 346 CYS A N 1
ATOM 2655 C CA . CYS A 1 346 ? 5.574 2.617 -20.652 1.00 69.94 346 CYS A CA 1
ATOM 2656 C C . CYS A 1 346 ? 5.885 1.307 -21.380 1.00 69.94 346 CYS A C 1
ATOM 2658 O O . CYS A 1 346 ? 5.576 0.216 -20.900 1.00 69.94 346 CYS A O 1
ATOM 2660 N N . PHE A 1 347 ? 6.522 1.432 -22.541 1.00 78.75 347 PHE A N 1
ATOM 2661 C CA . PHE A 1 347 ? 6.862 0.343 -23.449 1.00 78.75 347 PHE A CA 1
ATOM 2662 C C . PHE A 1 347 ? 8.379 0.202 -23.522 1.00 78.75 347 PHE A C 1
ATOM 2664 O O . PHE A 1 347 ? 9.086 1.168 -23.810 1.00 78.75 347 PHE A O 1
ATOM 2671 N N . ALA A 1 348 ? 8.888 -1.006 -23.279 1.00 78.06 348 ALA A N 1
ATOM 2672 C CA . ALA A 1 348 ? 10.309 -1.292 -23.436 1.00 78.06 348 ALA A CA 1
ATOM 2673 C C . ALA A 1 348 ? 10.734 -1.149 -24.905 1.00 78.06 348 ALA A C 1
ATOM 2675 O O . ALA A 1 348 ? 9.980 -1.486 -25.816 1.00 78.06 348 ALA A O 1
ATOM 2676 N N . HIS A 1 349 ? 11.950 -0.675 -25.142 1.00 84.56 349 HIS A N 1
ATOM 2677 C CA . HIS A 1 349 ? 12.552 -0.633 -26.469 1.00 84.56 349 HIS A CA 1
ATOM 2678 C C . HIS A 1 349 ? 13.218 -1.976 -26.778 1.00 84.56 349 HIS A C 1
ATOM 2680 O O . HIS A 1 349 ? 13.807 -2.598 -25.893 1.00 84.56 349 HIS A O 1
ATOM 2686 N N . ASP A 1 350 ? 13.149 -2.433 -28.029 1.00 83.12 350 ASP A N 1
ATOM 2687 C CA . ASP A 1 350 ? 13.822 -3.676 -28.421 1.00 83.12 350 ASP A CA 1
ATOM 2688 C C . ASP A 1 350 ? 15.351 -3.476 -28.431 1.00 83.12 350 ASP A C 1
ATOM 2690 O O . ASP A 1 350 ? 15.857 -2.689 -29.236 1.00 83.12 350 ASP A O 1
ATOM 2694 N N . PRO A 1 351 ? 16.130 -4.184 -27.590 1.00 74.56 351 PRO A N 1
ATOM 2695 C CA . PRO A 1 351 ? 17.580 -4.006 -27.546 1.00 74.56 351 PRO A CA 1
ATOM 2696 C C . PRO A 1 351 ? 18.285 -4.461 -28.835 1.00 74.56 351 PRO A C 1
ATOM 2698 O O . PRO A 1 351 ? 19.460 -4.145 -29.018 1.00 74.56 351 PRO A O 1
ATOM 2701 N N . LYS A 1 352 ? 17.603 -5.192 -29.733 1.00 80.25 352 LYS A N 1
ATOM 2702 C CA . LYS A 1 352 ? 18.143 -5.596 -31.044 1.00 80.25 352 LYS A CA 1
ATOM 2703 C C . LYS A 1 352 ? 18.125 -4.463 -32.071 1.00 80.25 352 LYS A C 1
ATOM 2705 O O . LYS A 1 352 ? 18.975 -4.438 -32.957 1.00 80.25 352 LYS A O 1
ATOM 2710 N N . GLU A 1 353 ? 17.177 -3.535 -31.956 1.00 81.56 353 GLU A N 1
ATOM 2711 C CA . GLU A 1 353 ? 17.027 -2.375 -32.838 1.00 81.56 353 GLU A CA 1
ATOM 2712 C C . GLU A 1 353 ? 16.932 -1.110 -31.968 1.00 81.56 353 GLU A C 1
ATOM 2714 O O . GLU A 1 353 ? 15.829 -0.671 -31.629 1.00 81.56 353 GLU A O 1
ATOM 2719 N N . PRO A 1 354 ? 18.085 -0.538 -31.558 1.00 72.75 354 PRO A N 1
ATOM 2720 C CA . PRO A 1 354 ? 18.127 0.505 -30.545 1.00 72.75 354 PRO A CA 1
ATOM 2721 C C . PRO A 1 354 ? 17.352 1.739 -30.987 1.00 72.75 354 PRO A C 1
ATOM 2723 O O . PRO A 1 354 ? 17.493 2.209 -32.119 1.00 72.75 354 PRO A O 1
ATOM 2726 N N . TRP A 1 355 ? 16.575 2.270 -30.050 1.00 82.81 355 TRP A N 1
ATOM 2727 C CA . TRP A 1 355 ? 15.764 3.460 -30.234 1.00 82.81 355 TRP A CA 1
ATOM 2728 C C . TRP A 1 355 ? 16.610 4.711 -30.488 1.00 82.81 355 TRP A C 1
ATOM 2730 O O . TRP A 1 355 ? 17.669 4.893 -29.882 1.00 82.81 355 TRP A O 1
ATOM 2740 N N . ARG A 1 356 ? 16.143 5.575 -31.394 1.00 83.56 356 ARG A N 1
ATOM 2741 C CA . ARG A 1 356 ? 16.836 6.795 -31.819 1.00 83.56 356 ARG A CA 1
ATOM 2742 C C . ARG A 1 356 ? 15.856 7.958 -31.911 1.00 83.56 356 ARG A C 1
ATOM 2744 O O . ARG A 1 356 ? 14.940 7.918 -32.730 1.00 83.56 356 ARG A O 1
ATOM 2751 N N . SER A 1 357 ? 16.119 9.017 -31.152 1.00 78.25 357 SER A N 1
ATOM 2752 C CA . SER A 1 357 ? 15.483 10.328 -31.306 1.00 78.25 357 SER A CA 1
ATOM 2753 C C . SER A 1 357 ? 16.394 11.308 -32.044 1.00 78.25 357 SER A C 1
ATOM 2755 O O . SER A 1 357 ? 17.601 11.342 -31.793 1.00 78.25 357 SER A O 1
ATOM 2757 N N . TYR A 1 358 ? 15.815 12.172 -32.869 1.00 76.56 358 TYR A N 1
ATOM 2758 C CA . TYR A 1 358 ? 16.500 13.266 -33.551 1.00 76.56 358 TYR A CA 1
ATOM 2759 C C . TYR A 1 358 ? 15.658 14.542 -33.446 1.00 76.56 358 TYR A C 1
ATOM 2761 O O . TYR A 1 358 ? 14.486 14.546 -33.816 1.00 76.56 358 TYR A O 1
ATOM 2769 N N . GLN A 1 359 ? 16.256 15.637 -32.976 1.00 71.50 359 GLN A N 1
ATOM 2770 C CA . GLN A 1 359 ? 15.648 16.971 -33.025 1.00 71.50 359 GLN A CA 1
ATOM 2771 C C . GLN A 1 359 ? 16.287 17.786 -34.151 1.00 71.50 359 GLN A C 1
ATOM 2773 O O . GLN A 1 359 ? 17.485 17.651 -34.404 1.00 71.50 359 GLN A O 1
ATOM 2778 N N . CYS A 1 360 ? 15.501 18.641 -34.808 1.00 59.06 360 CYS A N 1
ATOM 2779 C CA . CYS A 1 360 ? 15.915 19.368 -36.013 1.00 59.06 360 CYS A CA 1
ATOM 2780 C C . CYS A 1 360 ? 17.141 20.278 -35.809 1.00 59.06 360 CYS A C 1
ATOM 2782 O O . CYS A 1 360 ? 17.908 20.483 -36.747 1.00 59.06 360 CYS A O 1
ATOM 2784 N N . ASP A 1 361 ? 17.355 20.776 -34.588 1.00 54.53 361 ASP A N 1
ATOM 2785 C CA . ASP A 1 361 ? 18.245 21.921 -34.356 1.00 54.53 361 ASP A CA 1
ATOM 2786 C C . ASP A 1 361 ? 19.640 21.530 -33.836 1.00 54.53 361 ASP A C 1
ATOM 2788 O O . ASP A 1 361 ? 20.566 22.344 -33.860 1.00 54.53 361 ASP A O 1
ATOM 2792 N N . LYS A 1 362 ? 19.817 20.294 -33.341 1.00 52.75 362 LYS A N 1
ATOM 2793 C CA . LYS A 1 362 ? 21.109 19.764 -32.863 1.00 52.75 362 LYS A CA 1
ATOM 2794 C C . LYS A 1 362 ? 21.198 18.261 -33.123 1.00 52.75 362 LYS A C 1
ATOM 2796 O O . LYS A 1 362 ? 20.496 17.482 -32.483 1.00 52.75 362 LYS A O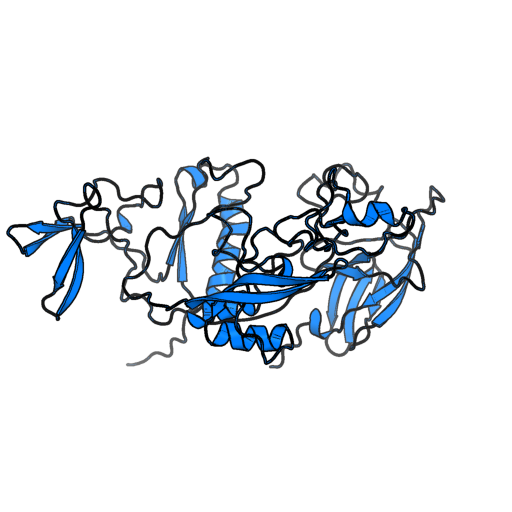 1
ATOM 2801 N N . GLY A 1 363 ? 22.131 17.854 -33.988 1.00 47.44 363 GLY A N 1
ATOM 2802 C CA . GLY A 1 363 ? 22.429 16.455 -34.336 1.00 47.44 363 GLY A CA 1
ATOM 2803 C C . GLY A 1 363 ? 23.107 15.644 -33.222 1.00 47.44 363 GLY A C 1
ATOM 2804 O O . GLY A 1 363 ? 24.146 15.030 -33.444 1.00 47.44 363 GLY A O 1
ATOM 2805 N N . TYR A 1 364 ? 22.544 15.663 -32.014 1.00 44.06 364 TYR A N 1
ATOM 2806 C CA . TYR A 1 364 ? 23.017 14.904 -30.859 1.00 44.06 364 TYR A CA 1
ATOM 2807 C C . TYR A 1 364 ? 22.453 13.477 -30.898 1.00 44.06 364 TYR A C 1
ATOM 2809 O O . TYR A 1 364 ? 21.297 13.254 -30.549 1.00 44.06 364 TYR A O 1
ATOM 2817 N N . GLN A 1 365 ? 23.276 12.501 -31.285 1.00 46.66 365 GLN A N 1
ATOM 2818 C CA . GLN A 1 365 ? 23.009 11.089 -30.991 1.00 46.66 365 GLN A CA 1
ATOM 2819 C C . GLN A 1 365 ? 23.497 10.798 -29.569 1.00 46.66 365 GLN A C 1
ATOM 2821 O O . GLN A 1 365 ? 24.686 10.974 -29.305 1.00 46.66 365 GLN A O 1
ATOM 2826 N N . TYR A 1 366 ? 22.625 10.369 -28.651 1.00 50.22 366 TYR A N 1
ATOM 2827 C CA . TYR A 1 366 ? 23.042 10.020 -27.288 1.00 50.22 366 TYR A CA 1
ATOM 2828 C C . TYR A 1 366 ? 22.296 8.817 -26.694 1.00 50.22 366 TYR A C 1
ATOM 2830 O O . TYR A 1 366 ? 21.275 8.388 -27.217 1.00 50.22 366 TYR A O 1
ATOM 2838 N N . LYS A 1 367 ? 22.908 8.264 -25.635 1.00 53.75 367 LYS A N 1
ATOM 2839 C CA . LYS A 1 367 ? 22.632 7.004 -24.912 1.00 53.75 367 LYS A CA 1
ATOM 2840 C C . LYS A 1 367 ? 21.276 6.312 -25.133 1.00 53.75 367 LYS A C 1
ATOM 2842 O O . LYS A 1 367 ? 20.231 6.872 -24.840 1.00 53.75 367 LYS A O 1
ATOM 2847 N N . ASN A 1 368 ? 21.382 5.010 -25.420 1.00 56.50 368 ASN A N 1
ATOM 2848 C CA . ASN A 1 368 ? 20.382 3.940 -25.306 1.00 56.50 368 ASN A CA 1
ATOM 2849 C C . ASN A 1 368 ? 19.272 4.198 -24.263 1.00 56.50 368 ASN A C 1
ATOM 2851 O O . ASN A 1 368 ? 19.368 3.751 -23.117 1.00 56.50 368 ASN A O 1
ATOM 2855 N N . VAL A 1 369 ? 18.191 4.854 -24.679 1.00 63.09 369 VAL A N 1
ATOM 2856 C CA . VAL A 1 369 ? 16.934 4.872 -23.927 1.00 63.09 369 VAL A CA 1
ATOM 2857 C C . VAL A 1 369 ? 16.323 3.474 -24.030 1.00 63.09 369 VAL A C 1
ATOM 2859 O O . VAL A 1 369 ? 16.172 2.951 -25.134 1.00 63.09 369 VAL A O 1
ATOM 2862 N N . ALA A 1 370 ? 16.014 2.847 -22.893 1.00 68.38 370 ALA A N 1
ATOM 2863 C CA . ALA A 1 370 ? 15.571 1.449 -22.833 1.00 68.38 370 ALA A CA 1
ATOM 2864 C C . ALA A 1 370 ? 14.041 1.268 -22.806 1.00 68.38 370 ALA A C 1
ATOM 2866 O O . ALA A 1 370 ? 13.565 0.151 -22.990 1.00 68.38 370 ALA A O 1
ATOM 2867 N N . ALA A 1 371 ? 13.277 2.337 -22.575 1.00 72.88 371 ALA A N 1
ATOM 2868 C CA . ALA A 1 371 ? 11.819 2.369 -22.669 1.00 72.88 371 ALA A CA 1
ATOM 2869 C C . ALA A 1 371 ? 11.327 3.820 -22.784 1.00 72.88 371 ALA A C 1
ATOM 2871 O O . ALA A 1 371 ? 12.058 4.751 -22.444 1.00 72.88 371 ALA A O 1
ATOM 2872 N N . SER A 1 372 ? 10.079 4.006 -23.200 1.00 77.06 372 SER A N 1
ATOM 2873 C CA . SER A 1 372 ? 9.405 5.308 -23.253 1.00 77.06 372 SER A CA 1
ATOM 2874 C C . SER A 1 372 ? 7.910 5.161 -22.962 1.00 77.06 372 SER A C 1
ATOM 2876 O O . SER A 1 372 ? 7.335 4.082 -23.130 1.00 77.06 372 SER A O 1
ATOM 2878 N N . CYS A 1 373 ? 7.282 6.225 -22.463 1.00 75.50 373 CYS A N 1
ATOM 2879 C CA . CYS A 1 373 ? 5.889 6.211 -22.016 1.00 75.50 373 CYS A CA 1
ATOM 2880 C C . CYS A 1 373 ? 4.958 6.895 -23.016 1.00 75.50 373 CYS A C 1
ATOM 2882 O O . CYS A 1 373 ? 5.233 8.004 -23.461 1.00 75.50 373 CYS A O 1
ATOM 2884 N N . TYR A 1 374 ? 3.853 6.236 -23.366 1.00 83.12 374 TYR A N 1
ATOM 2885 C CA . TYR A 1 374 ? 2.909 6.685 -24.389 1.00 83.12 374 TYR A CA 1
ATOM 2886 C C . TYR A 1 374 ? 1.468 6.481 -23.950 1.00 83.12 374 TYR A C 1
ATOM 2888 O O . TYR A 1 374 ? 1.156 5.549 -23.204 1.00 83.12 374 TYR A O 1
ATOM 2896 N N . ARG A 1 375 ? 0.567 7.305 -24.491 1.00 83.94 375 ARG A N 1
ATOM 2897 C CA . ARG A 1 375 ? -0.870 7.056 -24.375 1.00 83.94 375 ARG A CA 1
ATOM 2898 C C . ARG A 1 375 ? -1.241 5.781 -25.111 1.00 83.94 375 ARG A C 1
ATOM 2900 O O . ARG A 1 375 ? -0.669 5.468 -26.157 1.00 83.94 375 ARG A O 1
ATOM 2907 N N . TYR A 1 376 ? -2.239 5.077 -24.602 1.00 85.81 376 TYR A N 1
ATOM 2908 C CA . TYR A 1 376 ? -2.803 3.916 -25.273 1.00 85.81 376 TYR A CA 1
ATOM 2909 C C . TYR A 1 376 ? -4.328 3.965 -25.275 1.00 85.81 376 TYR A C 1
ATOM 2911 O O . TYR A 1 376 ? -4.960 4.654 -24.477 1.00 85.81 376 TYR A O 1
ATOM 2919 N N . LYS A 1 377 ? -4.928 3.231 -26.207 1.00 89.12 377 LYS A N 1
ATOM 2920 C CA . LYS A 1 377 ? -6.367 2.986 -26.251 1.00 89.12 377 LYS A CA 1
ATOM 2921 C C . LYS A 1 377 ? -6.630 1.525 -26.582 1.00 89.12 377 LYS A C 1
ATOM 2923 O O . LYS A 1 377 ? -5.836 0.868 -27.254 1.00 89.12 377 LYS A O 1
ATOM 2928 N N . CYS A 1 378 ? -7.768 1.038 -26.114 1.00 87.00 378 CYS A N 1
ATOM 2929 C CA . CYS A 1 378 ? -8.217 -0.328 -26.321 1.00 87.00 378 CYS A CA 1
ATOM 2930 C C . CYS A 1 378 ? -9.426 -0.309 -27.246 1.00 87.00 378 CYS A C 1
ATOM 2932 O O . CYS A 1 378 ? -10.481 0.207 -26.879 1.00 87.00 378 CYS A O 1
ATOM 2934 N N . VAL A 1 379 ? -9.254 -0.830 -28.457 1.00 86.19 379 VAL A N 1
ATOM 2935 C CA . VAL A 1 379 ? -10.282 -0.827 -29.500 1.00 86.19 379 VAL A CA 1
ATOM 2936 C C . VAL A 1 379 ? -10.812 -2.255 -29.669 1.00 86.19 379 VAL A C 1
ATOM 2938 O O . VAL A 1 379 ? -10.004 -3.174 -29.829 1.00 86.19 379 VAL A O 1
ATOM 2941 N N . PRO A 1 380 ? -12.141 -2.480 -29.632 1.00 78.50 380 PRO A N 1
ATOM 2942 C CA . PRO A 1 380 ? -12.727 -3.786 -29.927 1.00 78.50 380 PRO A CA 1
ATOM 2943 C C . PRO A 1 380 ? -12.210 -4.349 -31.256 1.00 78.50 380 PRO A C 1
ATOM 2945 O O . PRO A 1 380 ? -12.006 -3.597 -32.206 1.00 78.50 380 PRO A O 1
ATOM 2948 N N . GLU A 1 381 ? -11.968 -5.661 -31.302 1.00 73.19 381 GLU A N 1
ATOM 2949 C CA . GLU A 1 381 ? -11.420 -6.419 -32.449 1.00 73.19 381 GLU A CA 1
ATOM 2950 C C . GLU A 1 381 ? -9.978 -6.062 -32.877 1.00 73.19 381 GLU A C 1
ATOM 2952 O O . GLU A 1 381 ? -9.239 -6.945 -33.305 1.00 73.19 381 GLU A O 1
ATOM 2957 N N . GLN A 1 382 ? -9.529 -4.815 -32.705 1.00 77.31 382 GLN A N 1
ATOM 2958 C CA . GLN A 1 382 ? -8.173 -4.362 -33.055 1.00 77.31 382 GLN A CA 1
ATOM 2959 C C . GLN A 1 382 ? -7.167 -4.518 -31.900 1.00 77.31 382 GLN A C 1
ATOM 2961 O O . GLN A 1 382 ? -5.967 -4.648 -32.143 1.00 77.31 382 GLN A O 1
ATOM 2966 N N . GLY A 1 383 ? -7.637 -4.539 -30.651 1.00 85.00 383 GLY A N 1
ATOM 2967 C CA . GLY A 1 383 ? -6.809 -4.714 -29.459 1.00 85.00 383 GLY A CA 1
ATOM 2968 C C . GLY A 1 383 ? -6.173 -3.414 -28.959 1.00 85.00 383 GLY A C 1
ATOM 2969 O O . GLY A 1 383 ? -6.816 -2.364 -28.901 1.00 85.00 383 GLY A O 1
ATOM 2970 N N . LEU A 1 384 ? -4.915 -3.509 -28.531 1.00 90.12 384 LEU A N 1
ATOM 2971 C CA . LEU A 1 384 ? -4.141 -2.411 -27.958 1.00 90.12 384 LEU A CA 1
ATOM 2972 C C . LEU A 1 384 ? -3.548 -1.528 -29.064 1.00 90.12 384 LEU A C 1
ATOM 2974 O O . LEU A 1 384 ? -2.833 -2.013 -29.941 1.00 90.12 384 LEU A O 1
ATOM 2978 N N . ILE A 1 385 ? -3.793 -0.223 -28.982 1.00 93.06 385 ILE A N 1
ATOM 2979 C CA . ILE A 1 385 ? -3.213 0.785 -29.874 1.00 93.06 385 ILE A CA 1
ATOM 2980 C C . ILE A 1 385 ? -2.422 1.792 -29.042 1.00 93.06 385 ILE A C 1
ATOM 2982 O O . ILE A 1 385 ? -2.950 2.376 -28.097 1.00 93.06 385 ILE A O 1
ATOM 2986 N N . VAL A 1 386 ? -1.162 2.005 -29.415 1.00 92.44 386 VAL A N 1
ATOM 2987 C CA . VAL A 1 386 ? -0.220 2.944 -28.790 1.00 92.44 386 VAL A CA 1
ATOM 2988 C C . VAL A 1 386 ? -0.168 4.230 -29.607 1.00 92.44 386 VAL A C 1
ATOM 2990 O O . VAL A 1 386 ? -0.125 4.186 -30.836 1.00 92.44 386 VAL A O 1
ATOM 2993 N N . MET A 1 387 ? -0.169 5.379 -28.938 1.00 92.19 387 MET A N 1
ATOM 2994 C CA . MET A 1 387 ? -0.159 6.705 -29.556 1.00 92.19 387 MET A CA 1
ATOM 2995 C C . MET A 1 387 ? 1.184 7.394 -29.291 1.00 92.19 387 MET A C 1
ATOM 2997 O O . MET A 1 387 ? 1.451 7.854 -28.181 1.00 92.19 387 MET A O 1
ATOM 3001 N N . VAL A 1 388 ? 2.027 7.461 -30.325 1.00 91.00 388 VAL A N 1
ATOM 3002 C CA . VAL A 1 388 ? 3.331 8.143 -30.302 1.00 91.00 388 VAL A CA 1
ATOM 3003 C C . VAL A 1 388 ? 3.162 9.499 -30.989 1.00 91.00 388 VAL A C 1
ATOM 3005 O O . VAL A 1 388 ? 3.027 9.563 -32.216 1.00 91.00 388 VAL A O 1
ATOM 3008 N N . ASP A 1 389 ? 3.137 10.580 -30.203 1.00 86.56 389 ASP A N 1
ATOM 3009 C CA . ASP A 1 389 ? 2.662 11.908 -30.633 1.00 86.56 389 ASP A CA 1
ATOM 3010 C C . ASP A 1 389 ? 1.271 11.804 -31.295 1.00 86.56 389 ASP A C 1
ATOM 3012 O O . ASP A 1 389 ? 0.290 11.470 -30.633 1.00 86.56 389 ASP A O 1
ATOM 3016 N N . ARG A 1 390 ? 1.175 12.054 -32.606 1.00 84.00 390 ARG A N 1
ATOM 3017 C CA . ARG A 1 390 ? -0.071 12.009 -33.389 1.00 84.00 390 ARG A CA 1
ATOM 3018 C C . ARG A 1 390 ? -0.243 10.736 -34.221 1.00 84.00 390 ARG A C 1
ATOM 3020 O O . ARG A 1 390 ? -1.173 10.671 -35.022 1.00 84.00 390 ARG A O 1
ATOM 3027 N N . LYS A 1 391 ? 0.649 9.746 -34.095 1.00 93.06 391 LYS A N 1
ATOM 3028 C CA . LYS A 1 391 ? 0.610 8.516 -34.901 1.00 93.06 391 LYS A CA 1
ATOM 3029 C C . LYS A 1 391 ? 0.286 7.293 -34.051 1.00 93.06 391 LYS A C 1
ATOM 3031 O O . LYS A 1 391 ? 0.888 7.061 -33.005 1.00 93.06 391 LYS A O 1
ATOM 3036 N N . GLU A 1 392 ? -0.657 6.506 -34.551 1.00 94.62 392 GLU A N 1
ATOM 3037 C CA . GLU A 1 392 ? -1.144 5.293 -33.905 1.00 94.62 392 GLU A CA 1
ATOM 3038 C C . GLU A 1 392 ? -0.383 4.056 -34.393 1.00 94.62 392 GLU A C 1
ATOM 3040 O O . GLU A 1 392 ? -0.084 3.920 -35.582 1.00 94.62 392 GLU A O 1
ATOM 3045 N N . TYR A 1 393 ? -0.088 3.149 -33.465 1.00 94.75 393 TYR A N 1
ATOM 3046 C CA . TYR A 1 393 ? 0.598 1.885 -33.703 1.00 94.75 393 TYR A CA 1
ATOM 3047 C C . TYR A 1 393 ? -0.174 0.749 -33.033 1.00 94.75 393 TYR A C 1
ATOM 3049 O O . TYR A 1 393 ? -0.353 0.743 -31.817 1.00 94.75 393 TYR A O 1
ATOM 3057 N N . GLN A 1 394 ? -0.634 -0.219 -33.823 1.00 94.50 394 GLN A N 1
ATOM 3058 C CA . GLN A 1 394 ? -1.357 -1.381 -33.315 1.00 94.50 394 GLN A CA 1
ATOM 3059 C C . GLN A 1 394 ? -0.376 -2.422 -32.759 1.00 94.50 394 GLN A C 1
ATOM 3061 O O . GLN A 1 394 ? 0.553 -2.847 -33.447 1.00 94.50 394 GLN A O 1
ATOM 3066 N N . CYS A 1 395 ? -0.598 -2.850 -31.520 1.00 92.56 395 CYS A N 1
ATOM 3067 C CA . CYS A 1 395 ? 0.147 -3.934 -30.894 1.00 92.56 395 CYS A CA 1
ATOM 3068 C C . CYS A 1 395 ? -0.406 -5.310 -31.309 1.00 92.56 395 CYS A C 1
ATOM 3070 O O . CYS A 1 395 ? -1.624 -5.473 -31.413 1.00 92.56 395 CYS A O 1
ATOM 3072 N N . PRO A 1 396 ? 0.445 -6.340 -31.480 1.00 92.12 396 PRO A N 1
ATOM 3073 C CA . PRO A 1 396 ? -0.017 -7.711 -31.663 1.00 92.12 396 PRO A CA 1
ATOM 3074 C C . PRO A 1 396 ? -0.813 -8.200 -30.447 1.00 92.12 396 PRO A C 1
ATOM 3076 O O . PRO A 1 396 ? -0.462 -7.905 -29.304 1.00 92.12 396 PRO A O 1
ATOM 3079 N N . VAL A 1 397 ? -1.851 -9.012 -30.677 1.00 85.25 397 VAL A N 1
ATOM 3080 C CA . VAL A 1 397 ? -2.742 -9.507 -29.608 1.00 85.25 397 VAL A CA 1
ATOM 3081 C C . VAL A 1 397 ? -1.970 -10.262 -28.517 1.00 85.25 397 VAL A C 1
ATOM 3083 O O . VAL A 1 397 ? -2.157 -9.990 -27.331 1.00 85.25 397 VAL A O 1
ATOM 3086 N N . GLY A 1 398 ? -1.049 -11.144 -28.918 1.00 81.56 398 GLY A N 1
ATOM 3087 C CA . GLY A 1 398 ? -0.153 -11.890 -28.024 1.00 81.56 398 GLY A CA 1
ATOM 3088 C C . GLY A 1 398 ? 1.094 -11.125 -27.557 1.00 81.56 398 GLY A C 1
ATOM 3089 O O . GLY A 1 398 ? 2.008 -11.746 -27.025 1.00 81.56 398 GLY A O 1
ATOM 3090 N N . GLY A 1 399 ? 1.160 -9.807 -27.773 1.00 86.94 399 GLY A N 1
ATOM 3091 C CA . GLY A 1 399 ? 2.354 -9.000 -27.515 1.00 86.94 399 GLY A CA 1
ATOM 3092 C C . GLY A 1 399 ? 3.463 -9.221 -28.548 1.00 86.94 399 GLY A C 1
ATOM 3093 O O . GLY A 1 399 ? 3.348 -10.041 -29.460 1.00 86.94 399 GLY A O 1
ATOM 3094 N N . GLY A 1 400 ? 4.546 -8.452 -28.432 1.00 88.31 400 GLY A N 1
ATOM 3095 C CA . GLY A 1 400 ? 5.702 -8.547 -29.326 1.00 88.31 400 GLY A CA 1
ATOM 3096 C C . GLY A 1 400 ? 6.259 -7.199 -29.779 1.00 88.31 400 GLY A C 1
ATOM 3097 O O . GLY A 1 400 ? 5.760 -6.137 -29.423 1.00 88.31 400 GLY A O 1
ATOM 3098 N N . SER A 1 401 ? 7.332 -7.253 -30.565 1.00 91.62 401 SER A N 1
ATOM 3099 C CA . SER A 1 401 ? 8.108 -6.078 -30.975 1.00 91.62 401 SER A CA 1
ATOM 3100 C C . SER A 1 401 ? 7.553 -5.441 -32.257 1.00 91.62 401 SER A C 1
ATOM 3102 O O . SER A 1 401 ? 7.562 -6.075 -33.316 1.00 91.62 401 SER A O 1
ATOM 3104 N N . ILE A 1 402 ? 7.114 -4.181 -32.191 1.00 94.31 402 ILE A N 1
ATOM 3105 C CA . ILE A 1 402 ? 6.579 -3.394 -33.317 1.00 94.31 402 ILE A CA 1
ATOM 3106 C C . ILE A 1 402 ? 7.561 -2.300 -33.772 1.00 94.31 402 ILE A C 1
ATOM 3108 O O . ILE A 1 402 ? 8.215 -1.687 -32.929 1.00 94.31 402 ILE A O 1
ATOM 3112 N N . PRO A 1 403 ? 7.670 -2.010 -35.081 1.00 94.44 403 PRO A N 1
ATOM 3113 C CA . PRO A 1 403 ? 8.484 -0.903 -35.568 1.00 94.44 403 PRO A CA 1
ATOM 3114 C C . PRO A 1 403 ? 7.779 0.441 -35.341 1.00 94.44 403 PRO A C 1
ATOM 3116 O O . PRO A 1 403 ? 6.619 0.614 -35.719 1.00 94.44 403 PRO A O 1
ATOM 3119 N N . VAL A 1 404 ? 8.505 1.418 -34.798 1.00 93.00 404 VAL A N 1
ATOM 3120 C CA . VAL A 1 404 ? 8.073 2.818 -34.720 1.00 93.00 404 VAL A CA 1
ATOM 3121 C C . VAL A 1 404 ? 8.954 3.673 -35.620 1.00 93.00 404 VAL A C 1
ATOM 3123 O O . VAL A 1 404 ? 10.180 3.565 -35.626 1.00 93.00 404 VAL A O 1
ATOM 3126 N N . ASN A 1 405 ? 8.301 4.523 -36.407 1.00 91.62 405 ASN A N 1
ATOM 3127 C CA . ASN A 1 405 ? 8.940 5.490 -37.285 1.00 91.62 405 ASN A CA 1
ATOM 3128 C C . ASN A 1 405 ? 7.998 6.698 -37.449 1.00 91.62 405 ASN A C 1
ATOM 3130 O O . ASN A 1 405 ? 7.027 6.643 -38.217 1.00 91.62 405 ASN A O 1
ATOM 3134 N N . THR A 1 406 ? 8.232 7.746 -36.655 1.00 89.69 406 THR A N 1
ATOM 3135 C CA . THR A 1 406 ? 7.339 8.905 -36.483 1.00 89.69 406 THR A CA 1
ATOM 3136 C C . THR A 1 406 ? 8.133 10.206 -36.536 1.00 89.69 406 THR A C 1
ATOM 3138 O O . THR A 1 406 ? 9.090 10.377 -35.789 1.00 89.69 406 THR A O 1
ATOM 3141 N N . VAL A 1 407 ? 7.670 11.168 -37.339 1.00 88.44 407 VAL A N 1
ATOM 3142 C CA . VAL A 1 407 ? 7.974 12.594 -37.136 1.00 88.44 407 VAL A CA 1
ATOM 3143 C C . VAL A 1 407 ? 6.876 13.162 -36.236 1.00 88.44 407 VAL A C 1
ATOM 3145 O O . VAL A 1 407 ? 5.726 13.270 -36.664 1.00 88.44 407 VAL A O 1
ATOM 3148 N N . GLY A 1 408 ? 7.207 13.450 -34.980 1.00 81.81 408 GLY A N 1
ATOM 3149 C CA . GLY A 1 408 ? 6.289 14.034 -34.004 1.00 81.81 408 GLY A CA 1
ATOM 3150 C C . GLY A 1 408 ? 6.329 15.560 -33.993 1.00 81.81 408 GLY A C 1
ATOM 3151 O O . GLY A 1 408 ? 6.938 16.192 -34.853 1.00 81.81 408 GLY A O 1
ATOM 3152 N N . SER A 1 409 ? 5.681 16.163 -32.998 1.00 77.25 409 SER A N 1
ATOM 3153 C CA . SER A 1 409 ? 5.660 17.618 -32.786 1.00 77.25 409 SER A CA 1
ATOM 3154 C C . SER A 1 409 ? 7.034 18.244 -32.499 1.00 77.25 409 SER A C 1
ATOM 3156 O O . SER A 1 409 ? 7.263 19.381 -32.902 1.00 77.25 409 SER A O 1
ATOM 3158 N N . VAL A 1 410 ? 7.941 17.521 -31.827 1.00 71.31 410 VAL A N 1
ATOM 3159 C CA . VAL A 1 410 ? 9.225 18.062 -31.317 1.00 71.31 410 VAL A CA 1
ATOM 3160 C C . VAL A 1 410 ? 10.465 17.204 -31.619 1.00 71.31 410 VAL A C 1
ATOM 3162 O O . VAL A 1 410 ? 11.586 17.598 -31.284 1.00 71.31 410 VAL A O 1
ATOM 3165 N N . ALA A 1 411 ? 10.284 16.025 -32.219 1.00 78.25 411 ALA A N 1
ATOM 3166 C CA . ALA A 1 411 ? 11.358 15.089 -32.553 1.00 78.25 411 ALA A CA 1
ATOM 3167 C C . ALA A 1 411 ? 10.924 14.082 -33.632 1.00 78.25 411 ALA A C 1
ATOM 3169 O O . ALA A 1 411 ? 9.745 13.747 -33.759 1.00 78.25 411 ALA A O 1
ATOM 3170 N N . TYR A 1 412 ? 11.894 13.556 -34.374 1.00 85.69 412 TYR A N 1
ATOM 3171 C CA . TYR A 1 412 ? 11.768 12.337 -35.167 1.00 85.69 412 TYR A CA 1
ATOM 3172 C C . TYR A 1 412 ? 12.270 11.146 -34.342 1.00 85.69 412 TYR A C 1
ATOM 3174 O O . TYR A 1 412 ? 13.393 11.189 -33.841 1.00 85.69 412 TYR A O 1
ATOM 3182 N N . VAL A 1 413 ? 11.463 10.092 -34.214 1.00 87.38 413 VAL A N 1
ATOM 3183 C CA . VAL A 1 413 ? 11.819 8.862 -33.489 1.00 87.38 413 VAL A CA 1
ATOM 3184 C C . VAL A 1 413 ? 11.761 7.640 -34.401 1.00 87.38 413 VAL A C 1
ATOM 3186 O O . VAL A 1 413 ? 10.835 7.479 -35.203 1.00 87.38 413 VAL A O 1
ATOM 3189 N N . SER A 1 414 ? 12.757 6.766 -34.267 1.00 89.75 414 SER A N 1
ATOM 3190 C CA . SER A 1 414 ? 12.877 5.520 -35.020 1.00 89.75 414 SER A CA 1
ATOM 3191 C C . SER A 1 414 ? 13.465 4.413 -34.145 1.00 89.75 414 SER A C 1
ATOM 3193 O O . SER A 1 414 ? 14.488 4.607 -33.490 1.00 89.75 414 SER A O 1
ATOM 3195 N N . GLY A 1 415 ? 12.827 3.246 -34.143 1.00 90.00 415 GLY A N 1
ATOM 3196 C CA . GLY A 1 415 ? 13.236 2.088 -33.350 1.00 90.00 415 GLY A CA 1
ATOM 3197 C C . GLY A 1 415 ? 12.113 1.062 -33.266 1.00 90.00 415 GLY A C 1
ATOM 3198 O O . GLY A 1 415 ? 11.252 1.004 -34.147 1.00 90.00 415 GLY A O 1
ATOM 3199 N N . ARG A 1 416 ? 12.084 0.275 -32.188 1.00 91.88 416 ARG A N 1
ATOM 3200 C CA . ARG A 1 416 ? 10.987 -0.661 -31.917 1.00 91.88 416 ARG A CA 1
ATOM 3201 C C . ARG A 1 416 ? 10.495 -0.583 -30.481 1.00 91.88 416 ARG A C 1
ATOM 3203 O O . ARG A 1 416 ? 11.310 -0.485 -29.567 1.00 91.88 416 ARG A O 1
ATOM 3210 N N . LEU A 1 417 ? 9.182 -0.714 -30.300 1.00 90.31 417 LEU A N 1
ATOM 3211 C CA . LEU A 1 417 ? 8.542 -0.904 -28.996 1.00 90.31 417 LEU A CA 1
ATOM 3212 C C . LEU A 1 417 ? 8.175 -2.370 -28.797 1.00 90.31 417 LEU A C 1
ATOM 3214 O O . LEU A 1 417 ? 7.644 -3.010 -29.701 1.00 90.31 417 LEU A O 1
ATOM 3218 N N . ILE A 1 418 ? 8.394 -2.886 -27.595 1.00 87.88 418 ILE A N 1
ATOM 3219 C CA . ILE A 1 418 ? 7.889 -4.179 -27.149 1.00 87.88 418 ILE A CA 1
ATOM 3220 C C . ILE A 1 418 ? 6.502 -3.945 -26.546 1.00 87.88 418 ILE A C 1
ATOM 3222 O O . ILE A 1 418 ? 6.362 -3.443 -25.431 1.00 87.88 418 ILE A O 1
ATOM 3226 N N . CYS A 1 419 ? 5.469 -4.324 -27.292 1.00 87.31 419 CYS A N 1
ATOM 3227 C CA . CYS A 1 419 ? 4.100 -4.369 -26.805 1.00 87.31 419 CYS A CA 1
ATOM 3228 C C . CYS A 1 419 ? 3.906 -5.525 -25.810 1.00 87.31 419 CYS A C 1
ATOM 3230 O O . CYS A 1 419 ? 4.318 -6.653 -26.112 1.00 87.31 419 CYS A O 1
ATOM 3232 N N . PRO A 1 420 ? 3.205 -5.307 -24.684 1.00 80.88 420 PRO A N 1
ATOM 3233 C CA . PRO A 1 420 ? 2.665 -6.401 -23.888 1.00 80.88 420 PRO A CA 1
ATOM 3234 C C . PRO A 1 420 ? 1.509 -7.089 -24.635 1.00 80.88 420 PRO A C 1
ATOM 3236 O O . PRO A 1 420 ? 0.955 -6.550 -25.594 1.00 80.88 420 PRO A O 1
ATOM 3239 N N . GLU A 1 421 ? 1.110 -8.273 -24.167 1.00 80.69 421 GLU A N 1
ATOM 3240 C CA . GLU A 1 421 ? -0.153 -8.901 -24.577 1.00 80.69 421 GLU A CA 1
ATOM 3241 C C . GLU A 1 421 ? -1.331 -7.951 -24.346 1.00 80.69 421 GLU A C 1
ATOM 3243 O O . GLU A 1 421 ? -1.432 -7.326 -23.286 1.00 80.69 421 GLU A O 1
ATOM 3248 N N . CYS A 1 422 ? -2.263 -7.885 -25.299 1.00 79.38 422 CYS A N 1
ATOM 3249 C CA . CYS A 1 422 ? -3.392 -6.956 -25.233 1.00 79.38 422 CYS A CA 1
ATOM 3250 C C . CYS A 1 422 ? -4.206 -7.121 -23.942 1.00 79.38 422 CYS A C 1
ATOM 3252 O O . CYS A 1 422 ? -4.562 -6.123 -23.324 1.00 79.38 422 CYS A O 1
ATOM 3254 N N . ALA A 1 423 ? -4.415 -8.359 -23.479 1.00 71.88 423 ALA A N 1
ATOM 3255 C CA . ALA A 1 423 ? -5.160 -8.663 -22.254 1.00 71.88 423 ALA A CA 1
ATOM 3256 C C . ALA A 1 423 ? -4.548 -8.074 -20.962 1.00 71.88 423 ALA A C 1
ATOM 3258 O O . ALA A 1 423 ? -5.243 -7.985 -19.952 1.00 71.88 423 ALA A O 1
ATOM 3259 N N . LYS A 1 424 ? -3.269 -7.662 -20.974 1.00 67.56 424 LYS A N 1
ATOM 3260 C CA . LYS A 1 424 ? -2.581 -7.070 -19.810 1.00 67.56 424 LYS A CA 1
ATOM 3261 C C . LYS A 1 424 ? -2.884 -5.582 -19.604 1.00 67.56 424 LYS A C 1
ATOM 3263 O O . LYS A 1 424 ? -2.650 -5.077 -18.512 1.00 67.56 424 LYS A O 1
ATOM 3268 N N . LEU A 1 425 ? -3.381 -4.888 -20.631 1.00 70.00 425 LEU A N 1
ATOM 3269 C CA . LEU A 1 425 ? -3.742 -3.461 -20.577 1.00 70.00 425 LEU A CA 1
ATOM 3270 C C . LEU A 1 425 ? -5.203 -3.238 -20.965 1.00 70.00 425 LEU A C 1
ATOM 3272 O O . LEU A 1 425 ? -5.951 -2.549 -20.277 1.00 70.00 425 LEU A O 1
ATOM 3276 N N . CYS A 1 426 ? -5.634 -3.889 -22.038 1.00 73.75 426 CYS A N 1
ATOM 3277 C CA . CYS A 1 426 ? -7.020 -3.944 -22.453 1.00 73.75 426 CYS A CA 1
ATOM 3278 C C . CYS A 1 426 ? -7.707 -5.079 -21.705 1.00 73.75 426 CYS A C 1
ATOM 3280 O O . CYS A 1 426 ? -7.761 -6.208 -22.192 1.00 73.75 426 CYS A O 1
ATOM 3282 N N . GLN A 1 427 ? -8.228 -4.766 -20.513 1.00 60.53 427 GLN A N 1
ATOM 3283 C CA . GLN A 1 427 ? -9.101 -5.674 -19.772 1.00 60.53 427 GLN A CA 1
ATOM 3284 C C . GLN A 1 427 ? -10.248 -6.119 -20.685 1.00 60.53 427 GLN A C 1
ATOM 3286 O O . GLN A 1 427 ? -11.172 -5.352 -20.967 1.00 60.53 427 GLN A O 1
ATOM 3291 N N . VAL A 1 428 ? -10.189 -7.367 -21.152 1.00 42.97 428 VAL A N 1
ATOM 3292 C CA . VAL A 1 428 ? -11.285 -7.971 -21.903 1.00 42.97 428 VAL A CA 1
ATOM 3293 C C . VAL A 1 428 ? -12.415 -8.188 -20.908 1.00 42.97 428 VAL A C 1
ATOM 3295 O O . VAL A 1 428 ? -12.405 -9.151 -20.141 1.00 42.97 428 VAL A O 1
ATOM 3298 N N . ARG A 1 429 ? -13.383 -7.265 -20.898 1.00 34.16 429 ARG A N 1
ATOM 3299 C CA . ARG A 1 429 ? -14.672 -7.475 -20.240 1.00 34.16 429 ARG A CA 1
ATOM 3300 C C . ARG A 1 429 ? -15.393 -8.600 -20.977 1.00 34.16 429 ARG A C 1
ATOM 3302 O O . ARG A 1 429 ? -16.130 -8.349 -21.926 1.00 34.16 429 ARG A O 1
ATOM 3309 N N . TYR A 1 430 ? -15.156 -9.830 -20.538 1.00 27.05 430 TYR A N 1
ATOM 3310 C CA . TYR A 1 430 ? -16.108 -10.908 -20.748 1.00 27.05 430 TYR A CA 1
ATOM 3311 C C . TYR A 1 430 ? -17.378 -10.529 -19.978 1.00 27.05 430 TYR A C 1
ATOM 3313 O O . TYR A 1 430 ? -17.329 -10.357 -18.758 1.00 27.05 430 TYR A O 1
ATOM 3321 N N . LEU A 1 431 ? -18.453 -10.290 -20.732 1.00 28.39 431 LEU A N 1
ATOM 3322 C CA . LEU A 1 431 ? -19.816 -10.111 -20.224 1.00 28.39 431 LEU A CA 1
ATOM 3323 C C . LEU A 1 431 ? -20.369 -11.440 -19.693 1.00 28.39 431 LEU A C 1
ATOM 3325 O O . LEU A 1 431 ? -20.011 -12.486 -20.282 1.00 28.39 431 LEU A O 1
#

pLDDT: mean 73.49, std 17.62, range [26.98, 95.12]

InterPro domains:
  IPR001577 Peptidase M8, leishmanolysin [PF01457] (178-256)
  IPR001577 Peptidase M8, leishmanolysin [PF01457] (260-427)
  IPR001577 Peptidase M8, leishmanolysin [PTHR10942] (163-427)

Secondary structure (DSSP, 8-state):
------PPP---EEEEE-HHHHTSTTHHHHIIIIIHHHHHHHHHH---SS--SSSB-BPPPBGGG-EEEEEPTTS-EEEEESS-B-SS-EETTEEPPTTSB--EEEEETTEEEEEE-----BTT-SEEEEE-----TT--TT-S-----S---TT-----EEEEEEEEEEETTEEEEEEEEEEE-HHHHHHHHHHHT-TT---EEBP-SS-TTTTTTSB-HHHHSSBTTBSS--SS-B--HHHHHHHHTTS----------EE-EEE-SSPPPGGG---S--TTS-GGGGGGEEES-TTTTT---EEPPSGGGT-TT----SS--TTSSTTS--TT----STTEEEEEEPTTS--EEEBTTB--------EEEEEEEEETTTEEEEEETTEEEEPPTT-EEEEEEEE-SS-EEEEEEEEPPGGGTS-----

Radius of gyration: 27.09 Å; chains: 1; bounding box: 85×55×81 Å